Protein 3LB9 (pdb70)

Nearest PDB structures (foldseek):
  3lb9-assembly3_C-2  TM=9.720E-01  e=3.057E-33  Niallia circulans
  1axk-assembly1_A  TM=9.548E-01  e=2.402E-08  Bacillus subtilis
  2okx-assembly1_A  TM=3.542E-01  e=1.078E-01  Bacillus sp. GL1
  3lb9-assembly3_C-2  TM=9.759E-01  e=3.030E-35  Niallia circulans
  8qxy-assembly2_B  TM=9.965E-01  e=5.325E-10  Niallia circulans subsp. circulans

InterPro domains:
  IPR001137 Glycoside hydrolase family 11 [PR00911] (93-102)
  IPR001137 Glycoside hydrolase family 11 [PR00911] (103-113)
  IPR001137 Glycoside hydrolase family 11 [PR00911] (129-135)
  IPR001137 Glycoside hydrolase family 11 [PR00911] (150-155)
  IPR001137 Glycoside hydrolase family 11 [PR00911] (155-164)
  IPR001137 Glycoside hydrolase family 11 [PR00911] (181-189)
  IPR001137 Glycoside hydrolase family 11 [PTHR46828] (16-212)
  IPR013319 Glycoside hydrolase family 11/12 [G3DSA:2.60.120.180] (27-213)
  IPR013320 Concanavalin A-like lectin/glucanase domain superfamily [SSF49899] (33-213)
  IPR018208 Glycoside hydrolase family 11, active site 1 [PS00776] (103-113)
  IPR033119 Glycoside hydrolase family 11, active site 2 [PS00777] (197-208)
  IPR033123 Glycosyl hydrolase 11 domain [PF00457] (31-211)
  IPR033123 Glycosyl hydrolase 11 domain [PS51761] (20-213)

Solvent-accessible surface area: 21924 Å² total; per-residue (Å²): 68,82,9,50,14,16,17,0,0,30,97,65,117,26,107,52,47,88,108,7,44,0,35,0,44,62,0,14,84,16,0,116,89,76,63,7,75,32,4,96,72,45,13,15,0,0,0,0,0,12,0,67,26,0,9,6,6,2,20,0,19,2,127,47,118,75,27,100,58,66,4,73,67,55,80,64,50,23,127,36,75,22,78,85,22,105,70,9,45,0,26,0,46,4,23,41,2,12,38,0,2,0,0,11,0,16,75,83,4,31,36,155,49,83,0,65,4,32,1,38,10,36,12,18,22,0,7,0,14,0,0,0,1,0,7,0,117,77,74,62,4,8,0,6,0,0,0,2,20,17,21,24,39,3,45,39,83,126,72,10,54,14,137,6,47,86,8,48,0,20,0,17,21,30,68,110,150,93,2,89,51,85,73,78,8,43,19,20,19,0,0,26,97,67,91,29,102,52,43,72,111,5,45,0,34,0,35,60,0,21,80,16,0,121,89,68,62,9,85,37,2,93,81,56,15,22,0,0,0,0,0,20,1,72,24,0,23,15,42,3,47,0,46,6,99,55,81,89,28,98,65,68,17,77,98,60,81,63,25,41,98,30,81,23,73,84,23,99,64,9,42,0,21,0,72,6,49,36,0,9,38,0,8,0,0,9,0,14,82,77,4,28,26,168,55,61,1,30,3,34,0,50,64,39,59,36,80,1,7,0,12,0,0,0,9,0,6,0,114,75,86,43,2,12,0,4,0,0,0,2,21,13,47,28,39,2,44,32,75,124,84,12,51,14,143,9,38,86,9,49,0,19,0,20,21,39,70,98,151,100,10,86,58,89,94,82,30,52,11,23,23,0,0,21,86,79,99,31,104,54,22,73,108,11,40,0,29,0,32,57,0,18,71,12,0,112,95,73,69,5,91,31,5,98,63,43,12,49,0,0,0,0,0,16,1,100,128,5,26,11,23,0,6,0,21,2,86,49,94,92,32,104,55,68,20,70,117,61,76,54,44,30,105,24,93,23,59,82,5,50,70,16,9,0,4,0,66,7,51,128,9,11,34,1,9,0,0,10,0,17,75,82,6,29,30,152,68,69,0,42,4,27,2,22,16,35,45,27,109,23,29,0,25,0,0,0,17,0,45,0,110,78,85,82,5,12,0,8,0,0,0,3,18,13,114,125,54,4,67,31,83,126,87,8,55,16,158,9,43,87,10,42,0,18,0,22,13,37,98,116,158,112,71,122,101,223

Organism: Niallia circulans (NCBI:txid1397)

Foldseek 3Di:
DKDKEKEWFFPDAADAAAKAKDQLLQVQVVCVVLVRHAAPFWFWKWQKKKDAQWWWKWKKFWDDQDWDDWAWDFPPAWDWDWDDDPHQIIMITTDRGGTIIGGTGHRGDDSRDMIIMGTNDDTIGHWIFSWIWTFHVRPTYTYIYGNHTYPDTDAAQWRAWTDDRNTITTIHMDMDDDDDHD/DKAKEKEWFFPDAADAQDKAKDQLLQVQVVCVVQVNHAAPFFFWKFQKKKFAQWWWKWKKAWDDDFFDDWAWDFPPFFDWPKADDPTQIIMTTTDRGHIIMTGTHYGGDDSRDMIMMGTNDDTIGDWMFRWIWTWGPNPTYIYINTNHIDPDGDAAQWRAWGDDRNTITTIHMDMDDDDDDD/DKDKEKEWFFPDAADAADKAKDQLLQVQVVCVVLVHHAAPAWFWKWQKKKDAQWWWKWKKFKDPPFFDDWFWDFPDFWDKDKDPDPTRIIMIGTDSGHIIMTGTGYGGDDSRDMIMMHTNDDIIGDWMFRWIWTFGVNPTYTYIHTNHIHPDGDAAQFRAWGDDRNTITTIHMDMDDDYDPD

Radius of gyration: 25.5 Å; Cα contacts (8 Å, |Δi|>4): 1589; chains: 3; bounding box: 46×71×68 Å

B-factor: mean 14.38, std 12.1, range [2.52, 102.5]

Sequence (546 aa):
ATFTQYWSVRQSKRPTGSNATITFTNHVNAWKSHGMNLGSNWAYQVMATEGYQSSGSSNVTVWGASTDYWQNWTDGGGIVNAVNGSGGNYSVNWSNTGNFVVGKGWTTGSPFRTINYNAGVWAPNGNGYLTLYGWTRSPLIEYYVVDSWGTYRPTGTYKGTVKSDGGTYDIYTTTRYNAPSIATFTQYWSVRQSKRPTGSNATITFTNHVNAWKSHGMNLGSNWAYQVMATEGYQSSGSSNVTVWGASTDYWQNWTDGGGIVNAVNGSGGNYSVNWSNTGNFVVGKGWTTGSPFRTINYNAGVWAPNGNGYLTLYGWTRSPLIEYYVVDSWGTYRPTGTYKGTVKSDGGTYDIYTTTRYNAPSIATFTQYWSVRQSKRPTGSNATITFTNHVNAWKSHGMNLGSNWAYQVMATEGYQSSGSSNVTVWGASTDYWQNWTDGGGIVNAVNGSGGNYSVNWSNTGNFVVGKGWTTGSPFRTINYNAGVWAPNGNGYLTLYGWTRSPLIEYYVVDSWGTYRPTGTYKGTVKSDGGTYDIYTTTRYNAPSI

CATH classification: 2.60.120.180

Structure (mmCIF, N/CA/C/O backbone):
data_3LB9
#
_entry.id   3LB9
#
_cell.length_a   69.810
_cell.length_b   114.970
_cell.length_c   65.030
_cell.angle_alpha   90.00
_cell.angle_beta   113.47
_cell.angle_gamma   90.00
#
_symmetry.space_group_name_H-M   'C 1 2 1'
#
loop_
_entity.id
_entity.type
_entity.pdbx_description
1 polymer Endo-1,4-beta-xylanase
2 water water
#
loop_
_atom_site.group_PDB
_atom_site.id
_atom_site.type_symbol
_atom_site.label_atom_id
_atom_site.label_alt_id
_atom_site.label_comp_id
_atom_site.label_asym_id
_atom_site.label_entity_id
_atom_site.label_seq_id
_atom_site.pdbx_PDB_ins_code
_atom_site.Cartn_x
_atom_site.Cartn_y
_atom_site.Cartn_z
_atom_site.occupancy
_atom_site.B_iso_or_equiv
_atom_site.auth_seq_id
_atom_site.auth_comp_id
_atom_site.auth_asym_id
_atom_site.auth_atom_id
_atom_site.pdbx_PDB_model_num
ATOM 1 N N . ALA A 1 1 ? -24.373 -7.613 -14.768 1.00 24.96 2 ALA A N 1
ATOM 2 C CA . ALA A 1 1 ? -23.388 -7.826 -15.830 1.00 25.67 2 ALA A CA 1
ATOM 3 C C . ALA A 1 1 ? -21.986 -8.012 -15.269 1.00 32.82 2 ALA A C 1
ATOM 4 O O . ALA A 1 1 ? -21.659 -7.499 -14.192 1.00 29.11 2 ALA A O 1
ATOM 6 N N . THR A 1 2 ? -21.161 -8.753 -16.002 1.00 24.16 3 THR A N 1
ATOM 7 C CA . THR A 1 2 ? -19.776 -8.964 -15.603 1.00 14.81 3 THR A CA 1
ATOM 8 C C . THR A 1 2 ? -18.846 -8.143 -16.504 1.00 14.00 3 THR A C 1
ATOM 9 O O . THR A 1 2 ? -18.938 -8.216 -17.732 1.00 21.76 3 THR A O 1
ATOM 13 N N . PHE A 1 3 ? -17.956 -7.359 -15.896 1.00 11.10 4 PHE A N 1
ATOM 14 C CA . PHE A 1 3 ? -17.064 -6.479 -16.658 1.00 17.57 4 PHE A CA 1
ATOM 15 C C . PHE A 1 3 ? -15.828 -6.048 -15.877 1.00 9.77 4 PHE A C 1
ATOM 16 O O . PHE A 1 3 ? -15.789 -6.155 -14.641 1.00 19.70 4 PHE A O 1
ATOM 24 N N . THR A 1 4 ? -14.835 -5.550 -16.614 1.00 5.46 5 THR A N 1
ATOM 25 C CA . THR A 1 4 ? -13.574 -5.102 -16.031 1.00 9.02 5 THR A CA 1
ATOM 26 C C . THR A 1 4 ? -13.600 -3.590 -15.787 1.00 16.92 5 THR A C 1
ATOM 27 O O . THR A 1 4 ? -14.245 -2.841 -16.531 1.00 6.38 5 THR A O 1
ATOM 31 N N . GLN A 1 5 ? -12.910 -3.148 -14.738 1.00 19.72 6 GLN A N 1
ATOM 32 C CA . GLN A 1 5 ? -12.812 -1.729 -14.418 1.00 6.99 6 GLN A CA 1
ATOM 33 C C . GLN A 1 5 ? -11.368 -1.262 -14.553 1.00 9.32 6 GLN A C 1
ATOM 34 O O . GLN A 1 5 ? -10.446 -1.948 -14.115 1.00 5.41 6 GLN A O 1
ATOM 40 N N . TYR A 1 6 ? -11.173 -0.100 -15.167 1.00 16.94 7 TYR A N 1
ATOM 41 C CA . TYR A 1 6 ? -9.844 0.496 -15.244 1.00 16.44 7 TYR A CA 1
ATOM 42 C C . TYR A 1 6 ? -9.703 1.591 -14.193 1.00 2.52 7 TYR A C 1
ATOM 43 O O . TYR A 1 6 ? -10.628 2.372 -13.975 1.00 7.77 7 TYR A O 1
ATOM 52 N N . TRP A 1 7 ? -8.548 1.640 -13.536 1.00 7.00 8 TRP A N 1
ATOM 53 C CA . TRP A 1 7 ? -8.330 2.603 -12.464 1.00 5.54 8 TRP A CA 1
ATOM 54 C C . TRP A 1 7 ? -7.029 3.382 -12.611 1.00 8.86 8 TRP A C 1
ATOM 55 O O . TRP A 1 7 ? -5.982 2.822 -12.942 1.00 2.52 8 TRP A O 1
ATOM 66 N N . SER A 1 8 ? -7.118 4.685 -12.367 1.00 8.34 9 SER A N 1
ATOM 67 C CA . SER A 1 8 ? -5.951 5.524 -12.157 1.00 8.35 9 SER A CA 1
ATOM 68 C C . SER A 1 8 ? -6.124 6.183 -10.797 1.00 12.74 9 SER A C 1
ATOM 69 O O . SER A 1 8 ? -7.037 6.981 -10.599 1.00 18.13 9 SER A O 1
ATOM 72 N N . VAL A 1 9 ? -5.256 5.837 -9.854 1.00 7.60 10 VAL A N 1
ATOM 73 C CA . VAL A 1 9 ? -5.422 6.282 -8.476 1.00 8.63 10 VAL A CA 1
ATOM 74 C C . VAL A 1 9 ? -4.176 6.979 -7.934 1.00 15.47 10 VAL A C 1
ATOM 75 O O . VAL A 1 9 ? -3.144 6.343 -7.719 1.00 10.29 10 VAL A O 1
ATOM 79 N N . ARG A 1 10 ? -4.283 8.286 -7.712 1.00 14.82 11 ARG A N 1
ATOM 80 C CA . ARG A 1 10 ? -3.195 9.056 -7.119 1.00 11.26 11 ARG A CA 1
ATOM 81 C C . ARG A 1 10 ? -2.590 8.335 -5.921 1.00 14.84 11 ARG A C 1
ATOM 82 O O . ARG A 1 10 ? -3.300 7.695 -5.145 1.00 16.32 11 ARG A O 1
ATOM 90 N N . GLN A 1 11 ? -1.275 8.448 -5.774 1.00 9.49 12 GLN A N 1
ATOM 91 C CA . GLN A 1 11 ? -0.576 7.846 -4.646 1.00 7.77 12 GLN A CA 1
ATOM 92 C C . GLN A 1 11 ? -0.806 8.652 -3.368 1.00 8.01 12 GLN A C 1
ATOM 93 O O . GLN A 1 11 ? -0.343 8.274 -2.293 1.00 10.41 12 GLN A O 1
ATOM 99 N N . SER A 1 12 ? -1.535 9.758 -3.496 1.00 6.49 13 SER A N 1
ATOM 100 C CA . SER A 1 12 ? -1.901 10.582 -2.347 1.00 13.42 13 SER A CA 1
ATOM 101 C C . SER A 1 12 ? -3.018 11.556 -2.710 1.00 11.33 13 SER A C 1
ATOM 102 O O . SER A 1 12 ? -2.998 12.166 -3.778 1.00 8.82 13 SER A O 1
ATOM 105 N N . LYS A 1 13 ? -3.988 11.693 -1.813 1.00 15.08 14 LYS A N 1
ATOM 106 C CA . LYS A 1 13 ? -5.131 12.576 -2.030 1.00 12.04 14 LYS A CA 1
ATOM 107 C C . LYS A 1 13 ? -4.712 13.950 -2.551 1.00 11.55 14 LYS A C 1
ATOM 108 O O . LYS A 1 13 ? -3.906 14.645 -1.934 1.00 5.37 14 LYS A O 1
ATOM 114 N N . ARG A 1 14 ? -5.273 14.328 -3.695 1.00 6.92 15 ARG A N 1
ATOM 115 C CA . ARG A 1 14 ? -4.918 15.573 -4.366 1.00 5.06 15 ARG A CA 1
ATOM 116 C C . ARG A 1 14 ? -5.526 16.780 -3.662 1.00 4.74 15 ARG A C 1
ATOM 117 O O . ARG A 1 14 ? -6.663 16.722 -3.194 1.00 8.73 15 ARG A O 1
ATOM 125 N N . PRO A 1 15 ? -4.761 17.880 -3.582 1.00 4.43 16 PRO A N 1
ATOM 126 C CA . PRO A 1 15 ? -5.262 19.128 -2.996 1.00 5.97 16 PRO A CA 1
ATOM 127 C C . PRO A 1 15 ? -6.551 19.582 -3.672 1.00 8.71 16 PRO A C 1
ATOM 128 O O . PRO A 1 15 ? -6.673 19.478 -4.892 1.00 14.49 16 PRO A O 1
ATOM 132 N N . THR A 1 16 ? -7.498 20.079 -2.884 1.00 7.33 17 THR A N 1
ATOM 133 C CA . THR A 1 16 ? -8.770 20.538 -3.425 1.00 16.77 17 THR A CA 1
ATOM 134 C C . THR A 1 16 ? -9.071 21.971 -2.988 1.00 23.52 17 THR A C 1
ATOM 135 O O . THR A 1 16 ? -9.142 22.268 -1.795 1.00 54.01 17 THR A O 1
ATOM 139 N N . GLY A 1 17 ? -9.241 22.856 -3.963 1.00 12.51 18 GLY A N 1
ATOM 140 C CA . GLY A 1 17 ? -9.516 24.255 -3.691 1.00 6.25 18 GLY A CA 1
ATOM 141 C C . GLY A 1 17 ? -9.166 25.122 -4.884 1.00 6.07 18 GLY A C 1
ATOM 142 O O . GLY A 1 17 ? -9.746 26.191 -5.083 1.00 6.08 18 GLY A O 1
ATOM 143 N N . SER A 1 18 ? -8.207 24.652 -5.675 1.00 13.87 19 SER A N 1
ATOM 144 C CA . SER A 1 18 ? -7.802 25.333 -6.896 1.00 12.46 19 SER A CA 1
ATOM 145 C C . SER A 1 18 ? -8.156 24.463 -8.095 1.00 13.00 19 SER A C 1
ATOM 146 O O . SER A 1 18 ? -8.510 23.293 -7.937 1.00 8.59 19 SER A O 1
ATOM 149 N N . ASN A 1 19 ? -8.068 25.033 -9.291 1.00 18.11 20 ASN A N 1
ATOM 150 C CA . ASN A 1 19 ? -8.364 24.285 -10.507 1.00 14.72 20 ASN A CA 1
ATOM 151 C C . ASN A 1 19 ? -7.365 23.155 -10.704 1.00 25.62 20 ASN A C 1
ATOM 152 O O . ASN A 1 19 ? -6.157 23.376 -10.673 1.00 16.36 20 ASN A O 1
ATOM 157 N N . ALA A 1 20 ? -7.871 21.942 -10.898 1.00 20.49 21 ALA A N 1
ATOM 158 C CA . ALA A 1 20 ? -7.019 20.798 -11.209 1.00 9.39 21 ALA A CA 1
ATOM 159 C C . ALA A 1 20 ? -7.283 20.323 -12.632 1.00 9.48 21 ALA A C 1
ATOM 160 O O . ALA A 1 20 ? -8.392 20.467 -13.143 1.00 7.67 21 ALA A O 1
ATOM 162 N N . THR A 1 21 ? -6.261 19.764 -13.271 1.00 20.71 22 THR A N 1
ATOM 163 C CA . THR A 1 21 ? -6.390 19.315 -14.652 1.00 14.14 22 THR A CA 1
ATOM 164 C C . THR A 1 21 ? -6.129 17.820 -14.797 1.00 13.80 22 THR A C 1
ATOM 165 O O . THR A 1 21 ? -5.178 17.286 -14.227 1.00 14.74 22 THR A O 1
ATOM 169 N N . ILE A 1 22 ? -6.988 17.149 -15.558 1.00 15.40 23 ILE A N 1
ATOM 170 C CA . ILE A 1 22 ? -6.807 15.735 -15.856 1.00 12.72 23 ILE A CA 1
ATOM 171 C C . ILE A 1 22 ? -6.654 15.518 -17.356 1.00 17.70 23 ILE A C 1
ATOM 172 O O . ILE A 1 22 ? -7.642 15.390 -18.078 1.00 15.79 23 ILE A O 1
ATOM 177 N N . THR A 1 23 ? -5.411 15.486 -17.824 1.00 4.88 24 THR A N 1
ATOM 178 C CA . THR A 1 23 ? -5.134 15.177 -19.219 1.00 7.38 24 THR A CA 1
ATOM 179 C C . THR A 1 23 ? -5.402 13.697 -19.460 1.00 11.19 24 THR A C 1
ATOM 180 O O . THR A 1 23 ? -4.558 12.846 -19.179 1.00 11.01 24 THR A O 1
ATOM 184 N N . PHE A 1 24 ? -6.586 13.401 -19.986 1.00 9.01 25 PHE A N 1
ATOM 185 C CA . PHE A 1 24 ? -7.072 12.028 -20.067 1.00 12.70 25 PHE A CA 1
ATOM 186 C C . PHE A 1 24 ? -6.302 11.153 -21.055 1.00 16.69 25 PHE A C 1
ATOM 187 O O . PHE A 1 24 ? -6.201 9.940 -20.867 1.00 8.21 25 PHE A O 1
ATOM 195 N N . THR A 1 25 ? -5.760 11.764 -22.103 1.00 8.91 26 THR A N 1
ATOM 196 C CA . THR A 1 25 ? -5.027 11.011 -23.116 1.00 5.82 26 THR A CA 1
ATOM 197 C C . THR A 1 25 ? -3.769 10.372 -22.532 1.00 6.26 26 THR A C 1
ATOM 198 O O . THR A 1 25 ? -3.250 9.393 -23.071 1.00 5.58 26 THR A O 1
ATOM 202 N N . ASN A 1 26 ? -3.282 10.930 -21.427 1.00 8.64 27 ASN A N 1
ATOM 203 C CA . ASN A 1 26 ? -2.134 10.363 -20.731 1.00 5.87 27 ASN A CA 1
ATOM 204 C C . ASN A 1 26 ? -2.480 9.033 -20.070 1.00 5.79 27 ASN A C 1
ATOM 205 O O . ASN A 1 26 ? -1.700 8.082 -20.119 1.00 3.98 27 ASN A O 1
ATOM 210 N N . HIS A 1 27 ? -3.657 8.976 -19.454 1.00 12.88 28 HIS A N 1
ATOM 211 C CA . HIS A 1 27 ? -4.117 7.768 -18.782 1.00 7.95 28 HIS A CA 1
ATOM 212 C C . HIS A 1 27 ? -4.539 6.703 -19.790 1.00 5.88 28 HIS A C 1
ATOM 213 O O . HIS A 1 27 ? -4.371 5.508 -19.548 1.00 5.69 28 HIS A O 1
ATOM 220 N N . VAL A 1 28 ? -5.086 7.145 -20.919 1.00 2.52 29 VAL A N 1
ATOM 221 C CA . VAL A 1 28 ? -5.529 6.233 -21.968 1.00 6.02 29 VAL A CA 1
ATOM 222 C C . VAL A 1 28 ? -4.360 5.451 -22.559 1.00 5.71 29 VAL A C 1
ATOM 223 O O . VAL A 1 28 ? -4.416 4.228 -22.683 1.00 4.41 29 VAL A O 1
ATOM 227 N N . ASN A 1 29 ? -3.301 6.166 -22.925 1.00 4.59 30 ASN A N 1
ATOM 228 C CA . ASN A 1 29 ? -2.114 5.538 -23.495 1.00 5.40 30 ASN A CA 1
ATOM 229 C C . ASN A 1 29 ? -1.378 4.663 -22.487 1.00 6.28 30 ASN A C 1
ATOM 230 O O . ASN A 1 29 ? -0.874 3.595 -22.833 1.00 5.30 30 ASN A O 1
ATOM 235 N N . ALA A 1 30 ? -1.314 5.126 -21.243 1.00 8.89 31 ALA A N 1
ATOM 236 C CA . ALA A 1 30 ? -0.675 4.359 -20.183 1.00 5.83 31 ALA A CA 1
ATOM 237 C C . ALA A 1 30 ? -1.410 3.041 -19.974 1.00 5.22 31 ALA A C 1
ATOM 238 O O . ALA A 1 30 ? -0.799 2.021 -19.661 1.00 4.86 31 ALA A O 1
ATOM 240 N N . TRP A 1 31 ? -2.727 3.068 -20.153 1.00 5.16 32 TRP A N 1
ATOM 241 C CA . TRP A 1 31 ? -3.531 1.860 -20.030 1.00 6.29 32 TRP A CA 1
ATOM 242 C C . TRP A 1 31 ? -3.323 0.950 -21.239 1.00 7.89 32 TRP A C 1
ATOM 243 O O . TRP A 1 31 ? -3.246 -0.273 -21.104 1.00 6.13 32 TRP A O 1
ATOM 254 N N . LYS A 1 32 ? -3.228 1.556 -22.418 1.00 7.58 33 LYS A N 1
ATOM 255 C CA . LYS A 1 32 ? -2.945 0.817 -23.645 1.00 9.30 33 LYS A CA 1
ATOM 256 C C . LYS A 1 32 ? -1.634 0.046 -23.542 1.00 8.12 33 LYS A C 1
ATOM 257 O O . LYS A 1 32 ? -1.540 -1.101 -23.978 1.00 20.10 33 LYS A O 1
ATOM 263 N N . SER A 1 33 ? -0.623 0.684 -22.963 1.00 4.16 34 SER A N 1
ATOM 264 C CA . SER A 1 33 ? 0.699 0.080 -22.847 1.00 5.58 34 SER A CA 1
ATOM 265 C C . SER A 1 33 ? 0.684 -1.163 -21.962 1.00 13.37 34 SER A C 1
ATOM 266 O O . SER A 1 33 ? 1.602 -1.982 -22.019 1.00 13.90 34 SER A O 1
ATOM 269 N N . HIS A 1 34 ? -0.353 -1.296 -21.140 1.00 9.05 35 HIS A N 1
ATOM 270 C CA . HIS A 1 34 ? -0.478 -2.453 -20.260 1.00 5.83 35 HIS A CA 1
ATOM 271 C C . HIS A 1 34 ? -1.595 -3.394 -20.704 1.00 2.52 35 HIS A C 1
ATOM 272 O O . HIS A 1 34 ? -2.093 -4.196 -19.913 1.00 2.52 35 HIS A O 1
ATOM 279 N N . GLY A 1 35 ? -1.983 -3.295 -21.973 1.00 5.87 36 GLY A N 1
ATOM 280 C CA . GLY A 1 35 ? -2.988 -4.180 -22.534 1.00 5.23 36 GLY A CA 1
ATOM 281 C C . GLY A 1 35 ? -4.397 -3.877 -22.063 1.00 8.67 36 GLY A C 1
ATOM 282 O O . GLY A 1 35 ? -5.277 -4.735 -22.122 1.00 15.14 36 GLY A O 1
ATOM 283 N N . MET A 1 36 ? -4.612 -2.653 -21.592 1.00 13.53 37 MET A N 1
ATOM 284 C CA . MET A 1 36 ? -5.932 -2.227 -21.144 1.00 15.30 37 MET A CA 1
ATOM 285 C C . MET A 1 36 ? -6.578 -1.311 -22.178 1.00 10.51 37 MET A C 1
ATOM 286 O O . MET A 1 36 ? -6.269 -0.122 -22.247 1.00 7.16 37 MET A O 1
ATOM 291 N N . ASN A 1 37 ? -7.476 -1.875 -22.980 1.00 8.65 38 ASN A N 1
ATOM 292 C CA . ASN A 1 37 ? -8.120 -1.136 -24.059 1.00 11.44 38 ASN A CA 1
ATOM 293 C C . ASN A 1 37 ? -9.591 -0.832 -23.788 1.00 10.30 38 ASN A C 1
ATOM 294 O O . ASN A 1 37 ? -10.325 -1.674 -23.270 1.00 8.61 38 ASN A O 1
ATOM 299 N N . LEU A 1 38 ? -10.012 0.374 -24.152 1.00 13.87 39 LEU A N 1
ATOM 300 C CA . LEU A 1 38 ? -11.386 0.810 -23.931 1.00 11.66 39 LEU A CA 1
ATOM 301 C C . LEU A 1 38 ? -12.311 0.370 -25.060 1.00 12.51 39 LEU A C 1
ATOM 302 O O . LEU A 1 38 ? -11.862 -0.146 -26.082 1.00 7.36 39 LEU A O 1
ATOM 307 N N . GLY A 1 39 ? -13.608 0.584 -24.867 1.00 18.11 40 GLY A N 1
ATOM 308 C CA . GLY A 1 39 ? -14.603 0.192 -25.847 1.00 10.18 40 GLY A CA 1
ATOM 309 C C . GLY A 1 39 ? -14.729 1.170 -26.999 1.00 16.89 40 GLY A C 1
ATOM 310 O O . GLY A 1 39 ? -14.421 2.353 -26.860 1.00 13.29 40 GLY A O 1
ATOM 311 N N . SER A 1 40 ? -15.187 0.671 -28.144 1.00 11.19 41 SER A N 1
ATOM 312 C CA . SER A 1 40 ? -15.364 1.499 -29.332 1.00 6.51 41 SER A CA 1
ATOM 313 C C . SER A 1 40 ? -16.597 2.388 -29.207 1.00 17.40 41 SER A C 1
ATOM 314 O O . SER A 1 40 ? -16.746 3.367 -29.936 1.00 19.11 41 SER A O 1
ATOM 317 N N . ASN A 1 41 ? -17.485 2.042 -28.281 1.00 16.43 42 ASN A N 1
ATOM 318 C CA . ASN A 1 41 ? -18.696 2.825 -28.060 1.00 12.33 42 ASN A CA 1
ATOM 319 C C . ASN A 1 41 ? -18.619 3.637 -26.766 1.00 18.74 42 ASN A C 1
ATOM 320 O O . ASN A 1 41 ? -18.592 3.075 -25.680 1.00 15.05 42 ASN A O 1
ATOM 325 N N . TRP A 1 42 ? -18.590 4.959 -26.880 1.00 20.93 43 TRP A N 1
ATOM 326 C CA . TRP A 1 42 ? -18.403 5.806 -25.711 1.00 10.46 43 TRP A CA 1
ATOM 327 C C . TRP A 1 42 ? -19.723 6.284 -25.106 1.00 23.48 43 TRP A C 1
ATOM 328 O O . TRP A 1 42 ? -20.576 6.842 -25.796 1.00 25.42 43 TRP A O 1
ATOM 339 N N . ALA A 1 43 ? -19.872 6.062 -23.804 1.00 14.78 44 ALA A N 1
ATOM 340 C CA . ALA A 1 43 ? -21.016 6.552 -23.050 1.00 13.39 44 ALA A CA 1
ATOM 341 C C . ALA A 1 43 ? -20.702 7.943 -22.523 1.00 9.86 44 ALA A C 1
ATOM 342 O O . ALA A 1 43 ? -19.937 8.692 -23.130 1.00 9.33 44 ALA A O 1
ATOM 344 N N . TYR A 1 44 ? -21.301 8.287 -21.390 1.00 17.35 45 TYR A N 1
ATOM 345 C CA . TYR A 1 44 ? -21.078 9.594 -20.780 1.00 10.85 45 TYR A CA 1
ATOM 346 C C . TYR A 1 44 ? -19.708 9.681 -20.107 1.00 9.44 45 TYR A C 1
ATOM 347 O O . TYR A 1 44 ? -18.980 8.693 -20.046 1.00 7.22 45 TYR A O 1
ATOM 356 N N . GLN A 1 45 ? -19.359 10.870 -19.619 1.00 11.92 46 GLN A N 1
ATOM 357 C CA . GLN A 1 45 ? -18.028 11.122 -19.073 1.00 7.97 46 GLN A CA 1
ATOM 358 C C . GLN A 1 45 ? -18.051 12.369 -18.198 1.00 8.92 46 GLN A C 1
ATOM 359 O O . GLN A 1 45 ? -18.218 13.481 -18.696 1.00 7.22 46 GLN A O 1
ATOM 365 N N . VAL A 1 46 ? -17.880 12.184 -16.893 1.00 2.52 47 VAL A N 1
ATOM 366 C CA . VAL A 1 46 ? -18.039 13.284 -15.946 1.00 12.03 47 VAL A CA 1
ATOM 367 C C . VAL A 1 46 ? -16.932 13.325 -14.899 1.00 5.36 47 VAL A C 1
ATOM 368 O O . VAL A 1 46 ? -16.200 12.352 -14.712 1.00 5.26 47 VAL A O 1
ATOM 372 N N . MET A 1 47 ? -16.814 14.467 -14.229 1.00 6.85 48 MET A N 1
ATOM 373 C CA . MET A 1 47 ? -15.989 14.585 -13.037 1.00 7.02 48 MET A CA 1
ATOM 374 C C . MET A 1 47 ? -16.925 14.428 -11.846 1.00 11.64 48 MET A C 1
ATOM 375 O O . MET A 1 47 ? -17.519 15.397 -11.382 1.00 6.15 48 MET A O 1
ATOM 380 N N . ALA A 1 48 ? -17.058 13.200 -11.357 1.00 21.20 49 ALA A N 1
ATOM 381 C CA . ALA A 1 48 ? -18.156 12.856 -10.456 1.00 10.45 49 ALA A CA 1
ATOM 382 C C . ALA A 1 48 ? -17.782 12.672 -8.988 1.00 7.81 49 ALA A C 1
ATOM 383 O O . ALA A 1 48 ? -16.603 12.637 -8.623 1.00 2.52 49 ALA A O 1
ATOM 385 N N . THR A 1 49 ? -18.811 12.561 -8.153 1.00 11.04 50 THR A N 1
ATOM 386 C CA . THR A 1 49 ? -18.642 12.229 -6.745 1.00 8.74 50 THR A CA 1
ATOM 387 C C . THR A 1 49 ? -19.255 10.854 -6.475 1.00 10.70 50 THR A C 1
ATOM 388 O O . THR A 1 49 ? -20.472 10.734 -6.254 1.00 10.18 50 THR A O 1
ATOM 392 N N . GLU A 1 50 ? -18.415 9.818 -6.528 1.00 8.17 51 GLU A N 1
ATOM 393 C CA . GLU A 1 50 ? -18.863 8.444 -6.287 1.00 7.68 51 GLU A CA 1
ATOM 394 C C . GLU A 1 50 ? -18.834 8.102 -4.800 1.00 6.94 51 GLU A C 1
ATOM 395 O O . GLU A 1 50 ? -17.801 8.268 -4.141 1.00 9.22 51 GLU A O 1
ATOM 401 N N . GLY A 1 51 ? -19.963 7.630 -4.274 1.00 7.21 52 GLY A N 1
ATOM 402 C CA . GLY A 1 51 ? -20.052 7.299 -2.862 1.00 5.70 52 GLY A CA 1
ATOM 403 C C . GLY A 1 51 ? -20.605 5.908 -2.618 1.00 5.22 52 GLY A C 1
ATOM 404 O O . GLY A 1 51 ? -21.340 5.367 -3.452 1.00 7.79 52 GLY A O 1
ATOM 405 N N . TYR A 1 52 ? -20.246 5.328 -1.475 1.00 5.71 53 TYR A N 1
ATOM 406 C CA . TYR A 1 52 ? -20.756 4.019 -1.091 1.00 8.81 53 TYR A CA 1
ATOM 407 C C . TYR A 1 52 ? -20.658 3.788 0.418 1.00 10.27 53 TYR A C 1
ATOM 408 O O . TYR A 1 52 ? -19.585 3.937 1.015 1.00 10.45 53 TYR A O 1
ATOM 417 N N . GLN A 1 53 ? -21.780 3.402 1.024 1.00 7.86 54 GLN A N 1
ATOM 418 C CA . GLN A 1 53 ? -21.843 3.173 2.464 1.00 8.23 54 GLN A CA 1
ATOM 419 C C . GLN A 1 53 ? -21.178 4.313 3.218 1.00 7.07 54 GLN A C 1
ATOM 420 O O . GLN A 1 53 ? -20.240 4.101 3.982 1.00 6.67 54 GLN A O 1
ATOM 426 N N . SER A 1 54 ? -21.673 5.526 2.998 1.00 6.51 55 SER A N 1
ATOM 427 C CA . SER A 1 54 ? -21.043 6.709 3.566 1.00 8.57 55 SER A CA 1
ATOM 428 C C . SER A 1 54 ? -21.959 7.927 3.600 1.00 12.48 55 SER A C 1
ATOM 429 O O . SER A 1 54 ? -23.043 7.930 3.018 1.00 11.54 55 SER A O 1
ATOM 432 N N . SER A 1 55 ? -21.499 8.962 4.294 1.00 12.94 56 SER A N 1
ATOM 433 C CA . SER A 1 55 ? -22.159 10.260 4.305 1.00 8.59 56 SER A CA 1
ATOM 434 C C . SER A 1 55 ? -21.080 11.319 4.129 1.00 8.79 56 SER A C 1
ATOM 435 O O . SER A 1 55 ? -19.920 11.082 4.461 1.00 6.61 56 SER A O 1
ATOM 438 N N . GLY A 1 56 ? -21.451 12.480 3.601 1.00 15.46 57 GLY A N 1
ATOM 439 C CA . GLY A 1 56 ? -20.482 13.538 3.385 1.00 13.34 57 GLY A CA 1
ATOM 440 C C . GLY A 1 56 ? -21.015 14.742 2.634 1.00 6.90 57 GLY A C 1
ATOM 441 O O . GLY A 1 56 ? -22.224 14.964 2.563 1.00 12.61 57 GLY A O 1
ATOM 442 N N . SER A 1 57 ? -20.099 15.524 2.073 1.00 8.13 58 SER A N 1
ATOM 443 C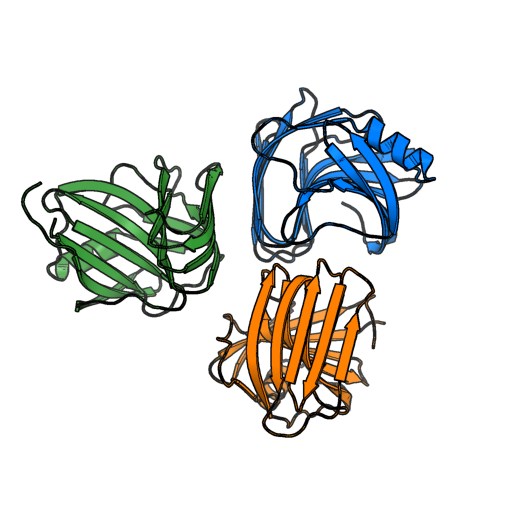 CA . SER A 1 57 ? -20.458 16.735 1.348 1.00 11.45 58 SER A CA 1
ATOM 444 C C . SER A 1 57 ? -19.377 17.106 0.337 1.00 11.55 58 SER A C 1
ATOM 445 O O . SER A 1 57 ? -18.186 17.064 0.647 1.00 8.33 58 SER A O 1
ATOM 448 N N . SER A 1 58 ? -19.797 17.464 -0.872 1.00 14.85 59 SER A N 1
ATOM 449 C CA . SER A 1 58 ? -18.863 17.873 -1.915 1.00 10.18 59 SER A CA 1
ATOM 450 C C . SER A 1 58 ? -19.424 19.035 -2.730 1.00 8.60 59 SER A C 1
ATOM 451 O O . SER A 1 58 ? -20.634 19.263 -2.752 1.00 6.96 59 SER A O 1
ATOM 454 N N . ASN A 1 59 ? -18.535 19.763 -3.395 1.00 8.56 60 ASN A N 1
ATOM 455 C CA . ASN A 1 59 ? -18.925 20.877 -4.249 1.00 12.07 60 ASN A CA 1
ATOM 456 C C . ASN A 1 59 ? -17.941 21.011 -5.404 1.00 7.59 60 ASN A C 1
ATOM 457 O O . ASN A 1 59 ? -16.835 21.516 -5.228 1.00 8.68 60 ASN A O 1
ATOM 462 N N . VAL A 1 60 ? -18.346 20.553 -6.585 1.00 5.69 61 VAL A N 1
ATOM 463 C CA . VAL A 1 60 ? -17.446 20.515 -7.733 1.00 8.35 61 VAL A CA 1
ATOM 464 C C . VAL A 1 60 ? -17.903 21.430 -8.863 1.00 7.24 61 VAL A C 1
ATOM 465 O O . VAL A 1 60 ? -19.099 21.688 -9.026 1.00 8.73 61 VAL A O 1
ATOM 469 N N . THR A 1 61 ? -16.942 21.914 -9.643 1.00 8.46 62 THR A N 1
ATOM 470 C CA . THR A 1 61 ? -17.242 22.770 -10.785 1.00 7.56 62 THR A CA 1
ATOM 471 C C . THR A 1 61 ? -16.429 22.341 -12.003 1.00 9.63 62 THR A C 1
ATOM 472 O O . THR A 1 61 ? -15.204 22.182 -11.915 1.00 21.78 62 THR A O 1
ATOM 476 N N . VAL A 1 62 ? -17.112 22.154 -13.132 1.00 7.07 63 VAL A N 1
ATOM 477 C CA . VAL A 1 62 ? -16.453 21.706 -14.350 1.00 11.09 63 VAL A CA 1
ATOM 478 C C . VAL A 1 62 ? -16.683 22.658 -15.515 1.00 9.83 63 VAL A C 1
ATOM 479 O O . VAL A 1 62 ? -17.803 22.750 -16.043 1.00 13.45 63 VAL A O 1
ATOM 483 N N . TRP A 1 63 ? -15.572 23.197 -15.946 1.00 13.28 64 TRP A N 1
ATOM 484 C CA . TRP A 1 63 ? -15.434 24.313 -16.803 1.00 17.68 64 TRP A CA 1
ATOM 485 C C . TRP A 1 63 ? -15.378 23.859 -18.188 1.00 13.64 64 TRP A C 1
ATOM 486 O O . TRP A 1 63 ? -14.792 22.899 -18.467 1.00 51.73 64 TRP A O 1
ATOM 497 N N . GLY A 1 64 ? -16.011 24.576 -19.070 1.00 17.29 65 GLY A N 1
ATOM 498 C CA . GLY A 1 64 ? -16.171 24.161 -20.426 1.00 14.64 65 GLY A CA 1
ATOM 499 C C . GLY A 1 64 ? -17.175 25.156 -20.856 1.00 38.82 65 GLY A C 1
ATOM 500 O O . GLY A 1 64 ? -17.948 25.558 -20.069 1.00 22.32 65 GLY A O 1
ATOM 501 N N . ALA A 1 65 ? -17.157 25.584 -22.090 1.00 72.52 66 ALA A N 1
ATOM 502 C CA . ALA A 1 65 ? -18.298 26.234 -22.654 1.00 65.59 66 ALA A CA 1
ATOM 503 C C . ALA A 1 65 ? -19.240 25.085 -22.917 1.00 74.84 66 ALA A C 1
ATOM 504 O O . ALA A 1 65 ? -20.451 25.142 -22.785 1.00 34.04 66 ALA A O 1
ATOM 506 N N . SER A 1 66 ? -18.609 24.002 -23.255 1.00 71.37 67 SER A N 1
ATOM 507 C CA . SER A 1 66 ? -19.244 22.942 -23.871 1.00 46.54 67 SER A CA 1
ATOM 508 C C . SER A 1 66 ? -19.494 21.792 -23.008 1.00 37.11 67 SER A C 1
ATOM 509 O O . SER A 1 66 ? -19.448 20.731 -23.519 1.00 34.54 67 SER A O 1
ATOM 512 N N . THR A 1 67 ? -19.783 21.943 -21.727 1.00 49.03 68 THR A N 1
ATOM 513 C CA . THR A 1 67 ? -20.151 20.766 -20.952 1.00 29.31 68 THR A CA 1
ATOM 514 C C . THR A 1 67 ? -21.624 20.678 -20.933 1.00 20.96 68 THR A C 1
ATOM 515 O O . THR A 1 67 ? -22.267 21.634 -20.662 1.00 31.05 68 THR A O 1
ATOM 519 N N . ASP A 1 68 ? -22.188 19.544 -21.280 1.00 13.38 69 ASP A N 1
ATOM 520 C CA . ASP A 1 68 ? -23.620 19.465 -21.348 1.00 20.54 69 ASP A CA 1
ATOM 521 C C . ASP A 1 68 ? -24.273 18.490 -20.432 1.00 15.05 69 ASP A C 1
ATOM 522 O O . ASP A 1 68 ? -25.379 18.651 -20.047 1.00 22.14 69 ASP A O 1
ATOM 527 N N . TYR A 1 69 ? -23.588 17.449 -20.114 1.00 7.58 70 TYR A N 1
ATOM 528 C CA . TYR A 1 69 ? -24.226 16.306 -19.461 1.00 6.53 70 TYR A CA 1
ATOM 529 C C . TYR A 1 69 ? -24.306 16.435 -17.940 1.00 10.57 70 TYR A C 1
ATOM 530 O O . TYR A 1 69 ? -23.367 16.903 -17.292 1.00 11.57 70 TYR A O 1
ATOM 539 N N . TRP A 1 70 ? -25.439 16.015 -17.385 1.00 8.98 71 TRP A N 1
ATOM 540 C CA . TRP A 1 70 ? -25.644 16.016 -15.940 1.00 8.12 71 TRP A CA 1
ATOM 541 C C . TRP A 1 70 ? -25.931 14.610 -15.428 1.00 10.54 71 TRP A C 1
ATOM 542 O O . TRP A 1 70 ? -26.970 14.027 -15.737 1.00 8.88 71 TRP A O 1
ATOM 553 N N . GLN A 1 71 ? -25.004 14.074 -14.642 1.00 11.84 72 GLN A N 1
ATOM 554 C CA . GLN A 1 71 ? -25.126 12.720 -14.116 1.00 10.60 72 GLN A CA 1
ATOM 555 C C . GLN A 1 71 ? -25.544 12.729 -12.646 1.00 7.35 72 GLN A C 1
ATOM 556 O O . GLN A 1 71 ? -24.851 13.294 -11.801 1.00 10.65 72 GLN A O 1
ATOM 562 N N . ASN A 1 72 ? -26.683 12.109 -12.353 1.00 13.85 73 ASN A N 1
ATOM 563 C CA . ASN A 1 72 ? -27.196 12.018 -10.988 1.00 14.47 73 ASN A CA 1
ATOM 564 C C . ASN A 1 72 ? -27.881 10.678 -10.748 1.00 21.31 73 ASN A C 1
ATOM 565 O O . ASN A 1 72 ? -29.089 10.545 -10.945 1.00 19.40 73 ASN A O 1
ATOM 570 N N . TRP A 1 73 ? -27.105 9.687 -10.321 1.00 19.92 74 TRP A N 1
ATOM 571 C CA . TRP A 1 73 ? -27.623 8.334 -10.136 1.00 9.90 74 TRP A CA 1
ATOM 572 C C . TRP A 1 73 ? -27.509 7.847 -8.692 1.00 10.95 74 TRP A C 1
ATOM 573 O O . TRP A 1 73 ? -26.641 8.293 -7.941 1.00 18.63 74 TRP A O 1
ATOM 584 N N . THR A 1 74 ? -28.394 6.928 -8.314 1.00 10.07 75 THR A N 1
ATOM 585 C CA . THR A 1 74 ? -28.402 6.364 -6.968 1.00 10.38 75 THR A CA 1
ATOM 586 C C . THR A 1 74 ? -29.298 5.130 -6.898 1.00 19.17 75 THR A C 1
ATOM 587 O O . THR A 1 74 ? -30.453 5.170 -7.318 1.00 24.29 75 THR A O 1
ATOM 591 N N . ASP A 1 75 ? -28.765 4.036 -6.361 1.00 26.25 76 ASP A N 1
ATOM 592 C CA . ASP A 1 75 ? -29.527 2.796 -6.234 1.00 13.23 76 ASP A CA 1
ATOM 593 C C . ASP A 1 75 ? -30.574 2.881 -5.125 1.00 13.79 76 ASP A C 1
ATOM 594 O O . ASP A 1 75 ? -31.184 1.878 -4.754 1.00 14.33 76 ASP A O 1
ATOM 599 N N . GLY A 1 76 ? -30.765 4.086 -4.596 1.00 17.40 77 GLY A N 1
ATOM 600 C CA . GLY A 1 76 ? -31.795 4.345 -3.606 1.00 25.95 77 GLY A CA 1
ATOM 601 C C . GLY A 1 76 ? -31.666 3.551 -2.320 1.00 39.97 77 GLY A C 1
ATOM 602 O O . GLY A 1 76 ? -32.633 2.949 -1.856 1.00 24.58 77 GLY A O 1
ATOM 603 N N . GLY A 1 77 ? -30.472 3.553 -1.740 1.00 45.46 78 GLY A N 1
ATOM 604 C CA . GLY A 1 77 ? -30.234 2.868 -0.483 1.00 35.45 78 GLY A CA 1
ATOM 605 C C . GLY A 1 77 ? -30.103 3.837 0.675 1.00 49.09 78 GLY A C 1
ATOM 606 O O . GLY A 1 77 ? -30.298 3.468 1.832 1.00 81.09 78 GLY A O 1
ATOM 607 N N . GLY A 1 78 ? -29.770 5.085 0.362 1.00 22.96 79 GLY A N 1
ATOM 608 C CA . GLY A 1 78 ? -29.645 6.120 1.371 1.00 22.43 79 GLY A CA 1
ATOM 609 C C . GLY A 1 78 ? -30.166 7.453 0.873 1.00 24.46 79 GLY A C 1
ATOM 610 O O . GLY A 1 78 ? -30.758 7.532 -0.201 1.00 45.10 79 GLY A O 1
ATOM 611 N N . ILE A 1 79 ? -29.947 8.506 1.654 1.00 12.74 80 ILE A N 1
ATOM 612 C CA . ILE A 1 79 ? -30.392 9.843 1.276 1.00 16.65 80 ILE A CA 1
ATOM 613 C C . ILE A 1 79 ? -29.327 10.560 0.452 1.00 19.76 80 ILE A C 1
ATOM 614 O O . ILE A 1 79 ? -28.167 10.634 0.852 1.00 28.60 80 ILE A O 1
ATOM 619 N N . VAL A 1 80 ? -29.725 11.085 -0.703 1.00 9.31 81 VAL A N 1
ATOM 620 C CA . VAL A 1 80 ? -28.787 11.748 -1.603 1.00 11.34 81 VAL A CA 1
ATOM 621 C C . VAL A 1 80 ? -29.335 13.079 -2.109 1.00 6.70 81 VAL A C 1
ATOM 622 O O . VAL A 1 80 ? -30.230 13.111 -2.952 1.00 8.30 81 VAL A O 1
ATOM 626 N N . ASN A 1 81 ? -28.792 14.175 -1.587 1.00 6.46 82 ASN A N 1
ATOM 627 C CA . ASN A 1 81 ? -29.178 15.510 -2.030 1.00 9.52 82 ASN A CA 1
ATOM 628 C C . ASN A 1 81 ? -28.226 16.042 -3.097 1.00 11.67 82 ASN A C 1
ATOM 629 O O . ASN A 1 81 ? -27.157 16.567 -2.784 1.00 6.25 82 ASN A O 1
ATOM 634 N N . ALA A 1 82 ? -28.619 15.899 -4.359 1.00 10.71 83 ALA A N 1
ATOM 635 C CA . ALA A 1 82 ? -27.785 16.336 -5.473 1.00 12.92 83 ALA A CA 1
ATOM 636 C C . ALA A 1 82 ? -28.418 17.511 -6.210 1.00 11.54 83 ALA A C 1
ATOM 637 O O . ALA A 1 82 ? -29.463 17.368 -6.846 1.00 14.70 83 ALA A O 1
ATOM 639 N N . VAL A 1 83 ? -27.776 18.671 -6.122 1.00 8.87 84 VAL A N 1
ATOM 640 C CA . VAL A 1 83 ? -28.290 19.882 -6.752 1.00 8.11 84 VAL A CA 1
ATOM 641 C C . VAL A 1 83 ? -27.558 20.204 -8.051 1.00 10.70 84 VAL A C 1
ATOM 642 O O . VAL A 1 83 ? -26.340 20.393 -8.059 1.00 9.71 84 VAL A O 1
ATOM 646 N N . ASN A 1 84 ? -28.308 20.268 -9.147 1.00 21.08 85 ASN A N 1
ATOM 647 C CA . ASN A 1 84 ? -27.750 20.640 -10.440 1.00 8.26 85 ASN A CA 1
ATOM 648 C C . ASN A 1 84 ? -27.492 22.141 -10.509 1.00 14.45 85 ASN A C 1
ATOM 649 O O . ASN A 1 84 ? -28.372 22.914 -10.887 1.00 11.06 85 ASN A O 1
ATOM 654 N N . GLY A 1 85 ? -26.281 22.548 -10.141 1.00 10.74 86 GLY A N 1
ATOM 655 C CA . GLY A 1 85 ? -25.922 23.954 -10.113 1.00 14.05 86 GLY A CA 1
ATOM 656 C C . GLY A 1 85 ? -25.935 24.620 -11.477 1.00 17.28 86 GLY A C 1
ATOM 657 O O . GLY A 1 85 ? -26.279 23.999 -12.482 1.00 20.69 86 GLY A O 1
ATOM 658 N N . SER A 1 86 ? -25.558 25.894 -11.509 1.00 12.06 87 SER A N 1
ATOM 659 C CA . SER A 1 86 ? -25.515 26.650 -12.756 1.00 14.33 87 SER A CA 1
ATOM 660 C C . SER A 1 86 ? -24.161 26.502 -13.442 1.00 24.52 87 SER A C 1
ATOM 661 O O . SER A 1 86 ? -23.115 26.605 -12.802 1.00 10.62 87 SER A O 1
ATOM 664 N N . GLY A 1 87 ? -24.187 26.264 -14.749 1.00 26.34 88 GLY A N 1
ATOM 665 C CA . GLY A 1 87 ? -22.970 26.061 -15.511 1.00 16.85 88 GLY A CA 1
ATOM 666 C C . GLY A 1 87 ? -22.450 24.643 -15.370 1.00 25.56 88 GLY A C 1
ATOM 667 O O . GLY A 1 87 ? -23.084 23.692 -15.826 1.00 24.09 88 GLY A O 1
ATOM 668 N N . GLY A 1 88 ? -21.291 24.501 -14.735 1.00 18.18 89 GLY A N 1
ATOM 669 C CA . GLY A 1 88 ? -20.703 23.194 -14.505 1.00 10.08 89 GLY A CA 1
ATOM 670 C C . GLY A 1 88 ? -20.614 22.873 -13.027 1.00 16.48 89 GLY A C 1
ATOM 671 O O . GLY A 1 88 ? -19.995 21.887 -12.628 1.00 18.39 89 GLY A O 1
ATOM 672 N N . ASN A 1 89 ? -21.242 23.714 -12.213 1.00 17.90 90 ASN A N 1
ATOM 673 C CA . ASN A 1 89 ? -21.211 23.559 -10.764 1.00 8.88 90 ASN A CA 1
ATOM 674 C C . ASN A 1 89 ? -22.287 22.610 -10.247 1.00 9.39 90 ASN A C 1
ATOM 675 O O . ASN A 1 89 ? -23.323 22.422 -10.883 1.00 15.87 90 ASN A O 1
ATOM 680 N N . TYR A 1 90 ? -22.025 22.013 -9.088 1.00 4.78 91 TYR A N 1
ATOM 681 C CA . TYR A 1 90 ? -22.987 21.141 -8.424 1.00 5.08 91 TYR A CA 1
ATOM 682 C C . TYR A 1 90 ? -22.501 20.783 -7.024 1.00 9.21 91 TYR A C 1
ATOM 683 O O . TYR A 1 90 ? -21.305 20.848 -6.737 1.00 7.69 91 TYR A O 1
ATOM 692 N N . SER A 1 91 ? -23.435 20.410 -6.154 1.00 8.50 92 SER A N 1
ATOM 693 C CA . SER A 1 91 ? -23.102 20.009 -4.792 1.00 5.72 92 SER A CA 1
ATOM 694 C C . SER A 1 91 ? -23.801 18.702 -4.444 1.00 6.29 92 SER A C 1
ATOM 695 O O . SER A 1 91 ? -24.757 18.306 -5.111 1.00 8.84 92 SER A O 1
ATOM 698 N N . VAL A 1 92 ? -23.325 18.035 -3.398 1.00 6.81 93 VAL A N 1
ATOM 699 C CA . VAL A 1 92 ? -23.920 16.775 -2.967 1.00 16.55 93 VAL A CA 1
ATOM 700 C C . VAL A 1 92 ? -23.900 16.610 -1.452 1.00 27.62 93 VAL A C 1
ATOM 701 O O . VAL A 1 92 ? -22.839 16.641 -0.829 1.00 10.07 93 VAL A O 1
ATOM 705 N N . ASN A 1 93 ? -25.080 16.428 -0.867 1.00 31.31 94 ASN A N 1
ATOM 706 C CA . ASN A 1 93 ? -25.195 16.109 0.550 1.00 19.18 94 ASN A CA 1
ATOM 707 C C . ASN A 1 93 ? -25.777 14.712 0.724 1.00 19.17 94 ASN A C 1
ATOM 708 O O . ASN A 1 93 ? -26.993 14.531 0.678 1.00 17.86 94 ASN A O 1
ATOM 713 N N . TRP A 1 94 ? -24.913 13.721 0.916 1.00 18.97 95 TRP A N 1
ATOM 714 C CA . TRP A 1 94 ? -25.373 12.340 1.018 1.00 12.87 95 TRP A CA 1
ATOM 715 C C . TRP A 1 94 ? -25.283 11.811 2.446 1.00 14.08 95 TRP A C 1
ATOM 716 O O . TRP A 1 94 ? -24.413 12.219 3.215 1.00 9.62 95 TRP A O 1
ATOM 727 N N . SER A 1 95 ? -26.193 10.907 2.793 1.00 20.41 96 SER A N 1
ATOM 728 C CA . SER A 1 95 ? -26.266 10.377 4.148 1.00 19.13 96 SER A CA 1
ATOM 729 C C . SER A 1 95 ? -26.596 8.887 4.177 1.00 18.25 96 SER A C 1
ATOM 730 O O . SER A 1 95 ? -27.563 8.441 3.559 1.00 12.70 96 SER A O 1
ATOM 733 N N . ASN A 1 96 ? -25.779 8.133 4.908 1.00 20.79 97 ASN A N 1
ATOM 734 C CA . ASN A 1 96 ? -25.930 6.688 5.045 1.00 10.32 97 ASN A CA 1
ATOM 735 C C . ASN A 1 96 ? -26.416 6.040 3.756 1.00 8.55 97 ASN A C 1
ATOM 736 O O . ASN A 1 96 ? -27.352 5.240 3.762 1.00 23.85 97 ASN A O 1
ATOM 741 N N . THR A 1 97 ? -25.770 6.399 2.653 1.00 8.88 98 THR A N 1
ATOM 742 C CA . THR A 1 97 ? -26.166 5.919 1.339 1.00 17.55 98 THR A CA 1
ATOM 743 C C . THR A 1 97 ? -25.545 4.572 1.011 1.00 11.76 98 THR A C 1
ATOM 744 O O . THR A 1 97 ? -24.734 4.042 1.770 1.00 13.57 98 THR A O 1
ATOM 748 N N . GLY A 1 98 ? -25.942 4.026 -0.132 1.00 13.96 99 GLY A N 1
ATOM 749 C CA . GLY A 1 98 ? -25.269 2.880 -0.709 1.00 9.58 99 GLY A CA 1
ATOM 750 C C . GLY A 1 98 ? -24.388 3.387 -1.831 1.00 10.19 99 GLY A C 1
ATOM 751 O O . GLY A 1 98 ? -23.465 4.162 -1.594 1.00 17.94 99 GLY A O 1
ATOM 752 N N . ASN A 1 99 ? -24.682 2.976 -3.059 1.00 8.17 100 ASN A N 1
ATOM 753 C CA . ASN A 1 99 ? -23.907 3.434 -4.203 1.00 10.13 100 ASN A CA 1
ATOM 754 C C . ASN A 1 99 ? -24.593 4.586 -4.933 1.00 11.60 100 ASN A C 1
ATOM 755 O O . ASN A 1 99 ? -25.818 4.611 -5.054 1.00 18.82 100 ASN A O 1
ATOM 760 N N . PHE A 1 100 ? -23.796 5.539 -5.410 1.00 13.77 101 PHE A N 1
ATOM 761 C CA . PHE A 1 100 ? -24.316 6.663 -6.182 1.00 25.61 101 PHE A CA 1
ATOM 762 C C . PHE A 1 100 ? -23.211 7.388 -6.950 1.00 16.77 101 PHE A C 1
ATOM 763 O O . PHE A 1 100 ? -22.045 7.363 -6.556 1.00 15.87 101 PHE A O 1
ATOM 771 N N . VAL A 1 101 ? -23.590 8.030 -8.050 1.00 8.46 102 VAL A N 1
ATOM 772 C CA . VAL A 1 101 ? -22.649 8.803 -8.852 1.00 7.40 102 VAL A CA 1
ATOM 773 C C . VAL A 1 101 ? -23.261 10.144 -9.238 1.00 8.81 102 VAL A C 1
ATOM 774 O O . VAL A 1 101 ? -24.318 10.194 -9.865 1.00 8.75 102 VAL A O 1
ATOM 778 N N . VAL A 1 102 ? -22.594 11.228 -8.857 1.00 12.26 103 VAL A N 1
ATOM 779 C CA . VAL A 1 102 ? -23.068 12.569 -9.183 1.00 6.47 103 VAL A CA 1
ATOM 780 C C . VAL A 1 102 ? -21.956 13.422 -9.784 1.00 5.59 103 VAL A C 1
ATOM 781 O O . VAL A 1 102 ? -20.919 13.631 -9.159 1.00 10.58 103 VAL A O 1
ATOM 785 N N . GLY A 1 103 ? -22.179 13.920 -10.995 1.00 4.88 104 GLY A N 1
ATOM 786 C CA . GLY A 1 103 ? -21.196 14.751 -11.664 1.00 6.87 104 GLY A CA 1
ATOM 787 C C . GLY A 1 103 ? -21.711 15.351 -12.957 1.00 10.24 104 GLY A C 1
ATOM 788 O O . GLY A 1 103 ? -22.709 14.897 -13.511 1.00 9.87 104 GLY A O 1
ATOM 789 N N . LYS A 1 104 ? -21.024 16.384 -13.433 1.00 10.03 105 LYS A N 1
ATOM 790 C CA . LYS A 1 104 ? -21.374 17.031 -14.690 1.00 8.39 105 LYS A CA 1
ATOM 791 C C . LYS A 1 104 ? -20.212 16.888 -15.661 1.00 13.46 105 LYS A C 1
ATOM 792 O O . LYS A 1 104 ? -19.057 17.079 -15.284 1.00 16.91 105 LYS A O 1
ATOM 798 N N . GLY A 1 105 ? -20.516 16.549 -16.909 1.00 10.20 106 GLY A N 1
ATOM 799 C CA . GLY A 1 105 ? -19.478 16.321 -17.897 1.00 5.85 106 GLY A CA 1
ATOM 800 C C . GLY A 1 105 ? -19.956 16.354 -19.335 1.00 10.18 106 GLY A C 1
ATOM 801 O O . GLY A 1 105 ? -20.403 17.389 -19.828 1.00 2.52 106 GLY A O 1
ATOM 802 N N . TRP A 1 106 ? -19.861 15.215 -20.014 1.00 8.99 107 TRP A N 1
ATOM 803 C CA . TRP A 1 106 ? -20.152 15.161 -21.441 1.00 6.31 107 TRP A CA 1
ATOM 804 C C . TRP A 1 106 ? -20.981 13.938 -21.836 1.00 8.98 107 TRP A C 1
ATOM 805 O O . TRP A 1 106 ? -20.706 12.819 -21.405 1.00 8.25 107 TRP A O 1
ATOM 816 N N . THR A 1 107 ? -22.001 14.171 -22.657 1.00 15.03 108 THR A N 1
ATOM 817 C CA . THR A 1 107 ? -22.874 13.106 -23.138 1.00 15.47 108 THR A CA 1
ATOM 818 C C . THR A 1 107 ? -22.070 11.982 -23.784 1.00 7.41 108 THR A C 1
ATOM 819 O O . THR A 1 107 ? -22.368 10.802 -23.591 1.00 8.57 108 THR A O 1
ATOM 823 N N . THR A 1 108 ? -21.046 12.354 -24.546 1.00 10.33 109 THR A N 1
ATOM 824 C CA . THR A 1 108 ? -20.199 11.375 -25.219 1.00 10.71 109 THR A CA 1
ATOM 825 C C . THR A 1 108 ? -18.741 11.509 -24.790 1.00 6.91 109 THR A C 1
ATOM 826 O O . THR A 1 108 ? -18.144 12.578 -24.909 1.00 11.14 109 THR A O 1
ATOM 830 N N . GLY A 1 109 ? -18.174 10.413 -24.294 1.00 7.55 110 GLY A N 1
ATOM 831 C CA . GLY A 1 109 ? -16.804 10.407 -23.816 1.00 7.26 110 GLY A CA 1
ATOM 832 C C . GLY A 1 109 ? -15.782 10.433 -24.936 1.00 5.89 110 GLY A C 1
ATOM 833 O O . GLY A 1 109 ? -15.995 9.850 -26.000 1.00 5.81 110 GLY A O 1
ATOM 834 N N . SER A 1 110 ? -14.667 11.113 -24.692 1.00 6.33 111 SER A N 1
ATOM 835 C CA . SER A 1 110 ? -13.595 11.206 -25.674 1.00 6.20 111 SER A CA 1
ATOM 836 C C . SER A 1 110 ? -12.267 10.763 -25.072 1.00 8.16 111 SER A C 1
ATOM 837 O O . SER A 1 110 ? -11.894 11.209 -23.987 1.00 20.04 111 SER A O 1
ATOM 840 N N . PRO A 1 111 ? -11.551 9.874 -25.776 1.00 9.83 112 PRO A N 1
ATOM 841 C CA . PRO A 1 111 ? -10.225 9.410 -25.355 1.00 7.96 112 PRO A CA 1
ATOM 842 C C . PRO A 1 111 ? -9.200 10.541 -25.400 1.00 5.89 112 PRO A C 1
ATOM 843 O O . PRO A 1 111 ? -8.042 10.340 -25.034 1.00 6.79 112 PRO A O 1
ATOM 847 N N . PHE A 1 112 ? -9.630 11.717 -25.846 1.00 5.68 113 PHE A N 1
ATOM 848 C CA . PHE A 1 112 ? -8.740 12.867 -25.965 1.00 5.36 113 PHE A CA 1
ATOM 849 C C . PHE A 1 112 ? -9.164 14.006 -25.042 1.00 9.44 113 PHE A C 1
ATOM 850 O O . PHE A 1 112 ? -8.573 15.084 -25.064 1.00 5.54 113 PHE A O 1
ATOM 858 N N . ARG A 1 113 ? -10.188 13.757 -24.231 1.00 14.43 114 ARG A N 1
ATOM 859 C CA . ARG A 1 113 ? -10.752 14.781 -23.355 1.00 6.88 114 ARG A CA 1
ATOM 860 C C . ARG A 1 113 ? -9.697 15.465 -22.490 1.00 10.61 114 ARG A C 1
ATOM 861 O O . ARG A 1 113 ? -8.691 14.858 -22.123 1.00 8.73 114 ARG A O 1
ATOM 869 N N . THR A 1 114 ? -9.939 16.734 -22.173 1.00 7.75 115 THR A N 1
ATOM 870 C CA . THR A 1 114 ? -9.088 17.488 -21.259 1.00 7.35 115 THR A CA 1
ATOM 871 C C . THR A 1 114 ? -9.981 18.212 -20.257 1.00 10.17 115 THR A C 1
ATOM 872 O O . THR A 1 114 ? -10.920 18.907 -20.646 1.00 9.11 115 THR A O 1
ATOM 876 N N . ILE A 1 115 ? -9.691 18.051 -18.970 1.00 11.06 116 ILE A N 1
ATOM 877 C CA . ILE A 1 115 ? -10.627 18.486 -17.938 1.00 7.98 116 ILE A CA 1
ATOM 878 C C . ILE A 1 115 ? -10.035 19.396 -16.869 1.00 8.34 116 ILE A C 1
ATOM 879 O O . ILE A 1 115 ? -9.050 19.055 -16.216 1.00 10.19 116 ILE A O 1
ATOM 884 N N . ASN A 1 116 ? -10.659 20.557 -16.701 1.00 7.59 117 ASN A N 1
ATOM 885 C CA . ASN A 1 116 ? -10.316 21.485 -15.634 1.00 7.37 117 ASN A CA 1
ATOM 886 C C . ASN A 1 116 ? -11.452 21.536 -14.620 1.00 11.87 117 ASN A C 1
ATOM 887 O O . ASN A 1 116 ? -12.611 21.719 -14.991 1.00 10.84 117 ASN A O 1
ATOM 892 N N . TYR A 1 117 ? -11.128 21.366 -13.343 1.00 7.27 118 TYR A N 1
ATOM 893 C CA . TYR A 1 117 ? -12.158 21.371 -12.312 1.00 7.95 118 TYR A CA 1
ATOM 894 C C . TYR A 1 117 ? -11.665 21.977 -11.006 1.00 10.26 118 TYR A C 1
ATOM 895 O O . TYR A 1 117 ? -10.477 21.921 -10.691 1.00 16.95 118 TYR A O 1
ATOM 904 N N . ASN A 1 118 ? -12.591 22.548 -10.246 1.00 9.82 119 ASN A N 1
ATOM 905 C CA . ASN A 1 118 ? -12.270 23.128 -8.950 1.00 10.46 119 ASN A CA 1
ATOM 906 C C . ASN A 1 118 ? -13.148 22.560 -7.842 1.00 15.33 119 ASN A C 1
ATOM 907 O O . ASN A 1 118 ? -14.295 22.973 -7.671 1.00 22.03 119 ASN A O 1
ATOM 912 N N . ALA A 1 119 ? -12.602 21.608 -7.094 1.00 16.44 120 ALA A N 1
ATOM 913 C CA . ALA A 1 119 ? -13.315 21.013 -5.973 1.00 9.79 120 ALA A CA 1
ATOM 914 C C . ALA A 1 119 ? -13.487 22.027 -4.848 1.00 20.49 120 ALA A C 1
ATOM 915 O O . ALA A 1 119 ? -12.648 22.118 -3.952 1.00 24.15 120 ALA A O 1
ATOM 917 N N . GLY A 1 120 ? -14.576 22.788 -4.902 1.00 11.89 121 GLY A N 1
ATOM 918 C CA . GLY A 1 120 ? -14.870 23.778 -3.882 1.00 7.49 121 GLY A CA 1
ATOM 919 C C . GLY A 1 120 ? -14.820 23.196 -2.483 1.00 5.36 121 GLY A C 1
ATOM 920 O O . GLY A 1 120 ? -14.330 23.837 -1.553 1.00 2.52 121 GLY A O 1
ATOM 921 N N . VAL A 1 121 ? -15.328 21.976 -2.336 1.00 12.19 122 VAL A N 1
ATOM 922 C CA . VAL A 1 121 ? -15.321 21.288 -1.049 1.00 15.58 122 VAL A CA 1
ATOM 923 C C . VAL A 1 121 ? -15.289 19.773 -1.214 1.00 18.02 122 VAL A C 1
ATOM 924 O O . VAL A 1 121 ? -16.077 19.201 -1.967 1.00 10.04 122 VAL A O 1
ATOM 928 N N . TRP A 1 122 ? -14.370 19.130 -0.504 1.00 17.15 123 TRP A N 1
ATOM 929 C CA . TRP A 1 122 ? -14.283 17.678 -0.498 1.00 14.79 123 TRP A CA 1
ATOM 930 C C . TRP A 1 122 ? -14.274 17.175 0.937 1.00 9.59 123 TRP A C 1
ATOM 931 O O . TRP A 1 122 ? -13.218 17.046 1.556 1.00 6.97 123 TRP A O 1
ATOM 942 N N . ALA A 1 123 ? -15.461 16.899 1.464 1.00 11.97 124 ALA A N 1
ATOM 943 C CA . ALA A 1 123 ? -15.596 16.435 2.838 1.00 19.27 124 ALA A CA 1
ATOM 944 C C . ALA A 1 123 ? -16.343 15.108 2.912 1.00 19.09 124 ALA A C 1
ATOM 945 O O . ALA A 1 123 ? -17.396 15.020 3.538 1.00 9.64 124 ALA A O 1
ATOM 947 N N . PRO A 1 124 ? -15.787 14.061 2.287 1.00 14.15 125 PRO A N 1
ATOM 948 C CA . PRO A 1 124 ? -16.389 12.727 2.349 1.00 8.95 125 PRO A CA 1
ATOM 949 C C . PRO A 1 124 ? -16.135 12.097 3.729 1.00 12.67 125 PRO A C 1
ATOM 950 O O . PRO A 1 124 ? -14.991 12.047 4.210 1.00 20.85 125 PRO A O 1
ATOM 954 N N . ASN A 1 125 ? -17.207 11.640 4.367 1.00 13.06 126 ASN A N 1
ATOM 955 C CA . ASN A 1 125 ? -17.123 10.984 5.662 1.00 14.09 126 ASN A CA 1
ATOM 956 C C . ASN A 1 125 ? -17.544 9.529 5.535 1.00 10.68 126 ASN A C 1
ATOM 957 O O . ASN A 1 125 ? -18.616 9.127 5.983 1.00 16.61 126 ASN A O 1
ATOM 962 N N . GLY A 1 126 ? -16.657 8.745 4.935 1.00 14.01 127 GLY A N 1
ATOM 963 C CA . GLY A 1 126 ? -16.921 7.363 4.587 1.00 9.10 127 GLY A CA 1
ATOM 964 C C . GLY A 1 126 ? -16.198 7.056 3.292 1.00 6.04 127 GLY A C 1
ATOM 965 O O . GLY A 1 126 ? -15.080 7.524 3.081 1.00 4.77 127 GLY A O 1
ATOM 966 N N . ASN A 1 127 ? -16.826 6.277 2.418 1.00 13.59 128 ASN A N 1
ATOM 967 C CA . ASN A 1 127 ? -16.239 6.005 1.111 1.00 9.16 128 ASN A CA 1
ATOM 968 C C . ASN A 1 127 ? -16.768 6.957 0.044 1.00 6.51 128 ASN A C 1
ATOM 969 O O . ASN A 1 127 ? -17.975 7.041 -0.183 1.00 6.35 128 ASN A O 1
ATOM 974 N N . GLY A 1 128 ? -15.857 7.675 -0.605 1.00 12.30 129 GLY A N 1
ATOM 975 C CA . GLY A 1 128 ? -16.226 8.613 -1.650 1.00 6.74 129 GLY A CA 1
ATOM 976 C C . GLY A 1 128 ? -15.060 8.935 -2.564 1.00 5.40 129 GLY A C 1
ATOM 977 O O . GLY A 1 128 ? -13.945 9.163 -2.097 1.00 6.47 129 GLY A O 1
ATOM 978 N N . TYR A 1 129 ? -15.314 8.954 -3.869 1.00 6.01 130 TYR A N 1
ATOM 979 C CA . TYR A 1 129 ? -14.263 9.246 -4.837 1.00 5.96 130 TYR A CA 1
ATOM 980 C C . TYR A 1 129 ? -14.463 10.597 -5.519 1.00 9.13 130 TYR A C 1
ATOM 981 O O . TYR A 1 129 ? -15.557 10.908 -5.992 1.00 7.56 130 TYR A O 1
ATOM 990 N N . LEU A 1 130 ? -13.401 11.395 -5.561 1.00 9.12 131 LEU A N 1
ATOM 991 C CA . LEU A 1 130 ? -13.370 12.577 -6.410 1.00 7.31 131 LEU A CA 1
ATOM 992 C C . LEU A 1 130 ? -12.700 12.170 -7.714 1.00 6.99 131 LEU A C 1
ATOM 993 O O . LEU A 1 130 ? -11.516 12.435 -7.925 1.00 10.32 131 LEU A O 1
ATOM 998 N N . THR A 1 131 ? -13.466 11.517 -8.583 1.00 6.35 132 THR A N 1
ATOM 999 C CA . THR A 1 131 ? -12.903 10.849 -9.748 1.00 10.25 132 THR A CA 1
ATOM 1000 C C . THR A 1 131 ? -13.528 11.294 -11.062 1.00 6.53 132 THR A C 1
ATOM 1001 O O . THR A 1 131 ? -14.682 11.720 -11.102 1.00 5.79 132 THR A O 1
ATOM 1005 N N . LEU A 1 132 ? -12.752 11.191 -12.137 1.00 8.05 133 LEU A N 1
ATOM 1006 C CA . LEU A 1 132 ? -13.306 11.280 -13.480 1.00 10.56 133 LEU A CA 1
ATOM 1007 C C . LEU A 1 132 ? -13.930 9.934 -13.820 1.00 9.03 133 LEU A C 1
ATOM 1008 O O . LEU A 1 132 ? -13.291 8.890 -13.679 1.00 9.12 133 LEU A O 1
ATOM 1013 N N . TYR A 1 133 ? -15.178 9.962 -14.268 1.00 8.55 134 TYR A N 1
ATOM 1014 C CA . TYR A 1 133 ? -15.971 8.747 -14.380 1.00 5.84 134 TYR A CA 1
ATOM 1015 C C . TYR A 1 133 ? -16.656 8.640 -15.740 1.00 2.52 134 TYR A C 1
ATOM 1016 O O . TYR A 1 133 ? -17.073 9.645 -16.313 1.00 8.93 134 TYR A O 1
ATOM 1025 N N . GLY A 1 134 ? -16.762 7.417 -16.254 1.00 2.52 135 GLY A N 1
ATOM 1026 C CA . GLY A 1 134 ? -17.376 7.184 -17.550 1.00 5.37 135 GLY A CA 1
ATOM 1027 C C . GLY A 1 134 ? -17.387 5.722 -17.960 1.00 6.05 135 GLY A C 1
ATOM 1028 O O . GLY A 1 134 ? -16.729 4.888 -17.337 1.00 4.66 135 GLY A O 1
ATOM 1029 N N . TRP A 1 135 ? -18.135 5.412 -19.015 1.00 9.51 136 TRP A N 1
ATOM 1030 C CA . TRP A 1 135 ? -18.266 4.040 -19.497 1.00 9.59 136 TRP A CA 1
ATOM 1031 C C . TRP A 1 135 ? -17.956 3.932 -20.985 1.00 13.60 136 TRP A C 1
ATOM 1032 O O . TRP A 1 135 ? -17.869 4.938 -21.688 1.00 7.71 136 TRP A O 1
ATOM 1043 N N . THR A 1 136 ? -17.793 2.698 -21.454 1.00 14.02 137 THR A N 1
ATOM 1044 C CA . THR A 1 136 ? -17.646 2.410 -22.877 1.00 10.93 137 THR A CA 1
ATOM 1045 C C . THR A 1 136 ? -18.268 1.052 -23.188 1.00 17.98 137 THR A C 1
ATOM 1046 O O . THR A 1 136 ? -18.350 0.188 -22.317 1.00 10.36 137 THR A O 1
ATOM 1050 N N . ARG A 1 137 ? -18.711 0.867 -24.427 1.00 21.04 138 ARG A N 1
ATOM 1051 C CA . ARG A 1 137 ? -19.221 -0.425 -24.868 1.00 10.85 138 ARG A CA 1
ATOM 1052 C C . ARG A 1 137 ? -18.279 -1.033 -25.898 1.00 16.88 138 ARG A C 1
ATOM 1053 O O . ARG A 1 137 ? -17.548 -0.317 -26.580 1.00 17.22 138 ARG A O 1
ATOM 1061 N N . SER A 1 138 ? -18.301 -2.356 -26.003 1.00 22.66 139 SER A N 1
ATOM 1062 C CA . SER A 1 138 ? -17.485 -3.062 -26.982 1.00 26.17 139 SER A CA 1
ATOM 1063 C C . SER A 1 138 ? -16.000 -2.763 -26.805 1.00 28.68 139 SER A C 1
ATOM 1064 O O . SER A 1 138 ? -15.395 -2.097 -27.647 1.00 21.90 139 SER A O 1
ATOM 1067 N N . PRO A 1 139 ? -15.404 -3.256 -25.708 1.00 16.05 140 PRO A N 1
ATOM 1068 C CA . PRO A 1 139 ? -16.068 -4.008 -24.637 1.00 12.93 140 PRO A CA 1
ATOM 1069 C C . PRO A 1 139 ? -16.755 -3.090 -23.629 1.00 14.68 140 PRO A C 1
ATOM 1070 O O . PRO A 1 139 ? -16.527 -1.881 -23.634 1.00 18.06 140 PRO A O 1
ATOM 1074 N N . LEU A 1 140 ? -17.588 -3.673 -22.773 1.00 17.36 141 LEU A N 1
ATOM 1075 C CA . LEU A 1 140 ? -18.230 -2.934 -21.692 1.00 18.60 141 LEU A CA 1
ATOM 1076 C C . LEU A 1 140 ? -17.219 -2.651 -20.589 1.00 23.57 141 LEU A C 1
ATOM 1077 O O . LEU A 1 140 ? -16.732 -3.573 -19.934 1.00 20.71 141 LEU A O 1
ATOM 1082 N N . ILE A 1 141 ? -16.902 -1.375 -20.386 1.00 14.94 142 ILE A N 1
ATOM 1083 C CA . ILE A 1 141 ? -15.875 -0.996 -19.421 1.00 10.16 142 ILE A CA 1
ATOM 1084 C C . ILE A 1 141 ? -16.224 0.258 -18.620 1.00 11.57 142 ILE A C 1
ATOM 1085 O O . ILE A 1 141 ? -16.735 1.237 -19.163 1.00 9.03 142 ILE A O 1
ATOM 1090 N N . GLU A 1 142 ? -15.939 0.209 -17.323 1.00 20.02 143 GLU A N 1
ATOM 1091 C CA . GLU A 1 142 ? -16.136 1.343 -16.431 1.00 8.49 143 GLU A CA 1
ATOM 1092 C C . GLU A 1 142 ? -14.773 1.862 -15.988 1.00 7.52 143 GLU A C 1
ATOM 1093 O O . GLU A 1 142 ? -14.063 1.191 -15.240 1.00 8.79 143 GLU A O 1
ATOM 1099 N N . TYR A 1 143 ? -14.401 3.052 -16.450 1.00 6.33 144 TYR A N 1
ATOM 1100 C CA . TYR A 1 143 ? -13.072 3.588 -16.162 1.00 5.98 144 TYR A CA 1
ATOM 1101 C C . TYR A 1 143 ? -13.058 4.654 -15.068 1.00 6.42 144 TYR A C 1
ATOM 1102 O O . TYR A 1 143 ? -14.033 5.381 -14.877 1.00 7.83 144 TYR A O 1
ATOM 1111 N N . TYR A 1 144 ? -11.935 4.737 -14.358 1.00 5.51 145 TYR A N 1
ATOM 1112 C CA . TYR A 1 144 ? -11.776 5.673 -13.250 1.00 5.53 145 TYR A CA 1
ATOM 1113 C C . TYR A 1 144 ? -10.463 6.447 -13.328 1.00 6.79 145 TYR A C 1
ATOM 1114 O O . TYR A 1 144 ? -9.435 5.911 -13.741 1.00 7.97 145 TYR A O 1
ATOM 1123 N N . VAL A 1 145 ? -10.511 7.712 -12.921 1.00 7.68 146 VAL A N 1
ATOM 1124 C CA . VAL A 1 145 ? -9.310 8.504 -12.681 1.00 10.70 146 VAL A CA 1
ATOM 1125 C C . VAL A 1 145 ? -9.512 9.287 -11.389 1.00 11.38 146 VAL A C 1
ATOM 1126 O O . VAL A 1 145 ? -10.081 10.379 -11.389 1.00 5.69 146 VAL A O 1
ATOM 1130 N N . VAL A 1 146 ? -9.050 8.710 -10.286 1.00 21.53 147 VAL A N 1
ATOM 1131 C CA . VAL A 1 146 ? -9.328 9.243 -8.959 1.00 10.85 147 VAL A CA 1
ATOM 1132 C C . VAL A 1 146 ? -8.214 10.153 -8.452 1.00 8.97 147 VAL A C 1
ATOM 1133 O O . VAL A 1 146 ? -7.054 9.751 -8.383 1.00 14.49 147 VAL A O 1
ATOM 1137 N N . ASP A 1 147 ? -8.578 11.379 -8.092 1.00 7.49 148 ASP A N 1
ATOM 1138 C CA . ASP A 1 147 ? -7.616 12.340 -7.565 1.00 12.64 148 ASP A CA 1
ATOM 1139 C C . ASP A 1 147 ? -7.649 12.381 -6.041 1.00 8.96 148 ASP A C 1
ATOM 1140 O O . ASP A 1 147 ? -6.640 12.666 -5.398 1.00 6.12 148 ASP A O 1
ATOM 1145 N N . SER A 1 148 ? -8.811 12.091 -5.464 1.00 11.47 149 SER A N 1
ATOM 1146 C CA . SER A 1 148 ? -8.962 12.112 -4.013 1.00 10.90 149 SER A CA 1
ATOM 1147 C C . SER A 1 148 ? -10.028 11.127 -3.550 1.00 11.03 149 SER A C 1
ATOM 1148 O O . SER A 1 148 ? -10.824 10.640 -4.350 1.00 8.48 149 SER A O 1
ATOM 1151 N N . TRP A 1 149 ? -10.038 10.842 -2.251 1.00 10.72 150 TRP A N 1
ATOM 1152 C CA . TRP A 1 149 ? -10.987 9.894 -1.678 1.00 15.70 150 TRP A CA 1
ATOM 1153 C C . TRP A 1 149 ? -11.204 10.140 -0.187 1.00 13.79 150 TRP A C 1
ATOM 1154 O O . TRP A 1 149 ? -10.716 11.124 0.369 1.00 7.99 150 TRP A O 1
ATOM 1165 N N . GLY A 1 150 ? -11.936 9.236 0.456 1.00 14.85 151 GLY A N 1
ATOM 1166 C CA . GLY A 1 150 ? -12.242 9.364 1.868 1.00 7.30 151 GLY A CA 1
ATOM 1167 C C . GLY A 1 150 ? -11.512 8.353 2.730 1.00 9.94 151 GLY A C 1
ATOM 1168 O O . GLY A 1 150 ? -10.306 8.472 2.956 1.00 10.24 151 GLY A O 1
ATOM 1169 N N . THR A 1 151 ? -12.246 7.353 3.209 1.00 9.10 152 THR A N 1
ATOM 1170 C CA . THR A 1 151 ? -11.684 6.348 4.107 1.00 9.97 152 THR A CA 1
ATOM 1171 C C . THR A 1 151 ? -11.072 5.164 3.367 1.00 7.65 152 THR A C 1
ATOM 1172 O O . THR A 1 151 ? -10.459 4.293 3.983 1.00 5.31 152 THR A O 1
ATOM 1176 N N . TYR A 1 152 ? -11.237 5.130 2.050 1.00 7.99 153 TYR A N 1
ATOM 1177 C CA . TYR A 1 152 ? -10.755 3.998 1.267 1.00 6.92 153 TYR A CA 1
ATOM 1178 C C . TYR A 1 152 ? -10.116 4.408 -0.056 1.00 12.82 153 TYR A C 1
ATOM 1179 O O . TYR A 1 152 ? -10.715 5.127 -0.856 1.00 19.10 153 TYR A O 1
ATOM 1188 N N . ARG A 1 153 ? -8.892 3.939 -0.275 1.00 9.09 154 ARG A N 1
ATOM 1189 C CA . ARG A 1 153 ? -8.208 4.129 -1.547 1.00 10.89 154 ARG A CA 1
ATOM 1190 C C . ARG A 1 153 ? -8.461 2.923 -2.448 1.00 18.43 154 ARG A C 1
ATOM 1191 O O . ARG A 1 153 ? -8.181 1.786 -2.066 1.00 5.97 154 ARG A O 1
ATOM 1199 N N . PRO A 1 154 ? -8.994 3.173 -3.652 1.00 9.39 155 PRO A N 1
ATOM 1200 C CA . PRO A 1 154 ? -9.390 2.118 -4.592 1.00 7.94 155 PRO A CA 1
ATOM 1201 C C . PRO A 1 154 ? -8.194 1.352 -5.143 1.00 15.04 155 PRO A C 1
ATOM 1202 O O . PRO A 1 154 ? -7.388 1.925 -5.875 1.00 10.37 155 PRO A O 1
ATOM 1206 N N . THR A 1 155 ? -8.086 0.073 -4.799 1.00 22.12 156 THR A N 1
ATOM 1207 C CA . THR A 1 155 ? -7.007 -0.764 -5.309 1.00 13.50 156 THR A CA 1
ATOM 1208 C C . THR A 1 155 ? -7.542 -1.943 -6.115 1.00 19.11 156 THR A C 1
ATOM 1209 O O . THR A 1 155 ? -8.733 -2.015 -6.419 1.00 19.95 156 THR A O 1
ATOM 1213 N N . GLY A 1 156 ? -6.647 -2.865 -6.450 1.00 12.72 157 GLY A N 1
ATOM 1214 C CA . GLY A 1 156 ? -6.985 -4.034 -7.240 1.00 6.57 157 GLY A CA 1
ATOM 1215 C C . GLY A 1 156 ? -5.716 -4.659 -7.782 1.00 9.93 157 GLY A C 1
ATOM 1216 O O . GLY A 1 156 ? -4.660 -4.563 -7.157 1.00 7.60 157 GLY A O 1
ATOM 1217 N N . THR A 1 157 ? -5.810 -5.296 -8.944 1.00 2.52 158 THR A N 1
ATOM 1218 C CA . THR A 1 157 ? -4.633 -5.876 -9.577 1.00 2.52 158 THR A CA 1
ATOM 1219 C C . THR A 1 157 ? -3.723 -4.763 -10.072 1.00 8.91 158 THR A C 1
ATOM 1220 O O . THR A 1 157 ? -4.080 -4.020 -10.986 1.00 11.26 158 THR A O 1
ATOM 1224 N N . TYR A 1 158 ? -2.550 -4.647 -9.458 1.00 5.95 159 TYR A N 1
ATOM 1225 C CA . TYR A 1 158 ? -1.592 -3.607 -9.815 1.00 6.01 159 TYR A CA 1
ATOM 1226 C C . TYR A 1 158 ? -0.967 -3.882 -11.181 1.00 6.69 159 TYR A C 1
ATOM 1227 O O . TYR A 1 158 ? -0.527 -4.997 -11.457 1.00 6.47 159 TYR A O 1
ATOM 1236 N N . LYS A 1 159 ? -0.929 -2.862 -12.034 1.00 5.01 160 LYS A N 1
ATOM 1237 C CA . LYS A 1 159 ? -0.421 -3.032 -13.393 1.00 7.73 160 LYS A CA 1
ATOM 1238 C C . LYS A 1 159 ? 0.695 -2.054 -13.758 1.00 5.51 160 LYS A C 1
ATOM 1239 O O . LYS A 1 159 ? 1.402 -2.256 -14.745 1.00 9.56 160 LYS A O 1
ATOM 1245 N N . GLY A 1 160 ? 0.850 -0.994 -12.971 1.00 5.01 161 GLY A N 1
ATOM 1246 C CA . GLY A 1 160 ? 1.898 -0.021 -13.225 1.00 4.33 161 GLY A CA 1
ATOM 1247 C C . GLY A 1 160 ? 1.564 1.386 -12.770 1.00 5.90 161 GLY A C 1
ATOM 1248 O O . GLY A 1 160 ? 0.659 1.588 -11.961 1.00 10.35 161 GLY A O 1
ATOM 1249 N N . THR A 1 161 ? 2.299 2.364 -13.292 1.00 8.63 162 THR A N 1
ATOM 1250 C CA . THR A 1 161 ? 2.108 3.757 -12.903 1.00 6.62 162 THR A CA 1
ATOM 1251 C C . THR A 1 161 ? 2.107 4.696 -14.102 1.00 6.42 162 THR A C 1
ATOM 1252 O O . THR A 1 161 ? 2.517 4.321 -15.202 1.00 9.98 162 THR A O 1
ATOM 1256 N N . VAL A 1 162 ? 1.651 5.923 -13.874 1.00 6.50 163 VAL A N 1
ATOM 1257 C CA . VAL A 1 162 ? 1.682 6.964 -14.892 1.00 5.42 163 VAL A CA 1
ATOM 1258 C C . VAL A 1 162 ? 1.766 8.341 -14.243 1.00 4.76 163 VAL A C 1
ATOM 1259 O O . VAL A 1 162 ? 1.018 8.646 -13.314 1.00 4.79 163 VAL A O 1
ATOM 1263 N N . LYS A 1 163 ? 2.692 9.161 -14.726 1.00 5.57 164 LYS A N 1
ATOM 1264 C CA . LYS A 1 163 ? 2.832 10.522 -14.230 1.00 5.51 164 LYS A CA 1
ATOM 1265 C C . LYS A 1 163 ? 1.982 11.454 -15.082 1.00 10.97 164 LYS A C 1
ATOM 1266 O O . LYS A 1 163 ? 2.082 11.446 -16.309 1.00 16.84 164 LYS A O 1
ATOM 1272 N N . SER A 1 164 ? 1.143 12.255 -14.432 1.00 16.86 165 SER A N 1
ATOM 1273 C CA . SER A 1 164 ? 0.246 13.147 -15.156 1.00 34.63 165 SER A CA 1
ATOM 1274 C C . SER A 1 164 ? -0.242 14.311 -14.298 1.00 9.77 165 SER A C 1
ATOM 1275 O O . SER A 1 164 ? -0.778 14.112 -13.207 1.00 8.90 165 SER A O 1
ATOM 1278 N N . ASP A 1 165 ? -0.046 15.525 -14.802 1.00 8.31 166 ASP A N 1
ATOM 1279 C CA . ASP A 1 165 ? -0.553 16.727 -14.152 1.00 10.42 166 ASP A CA 1
ATOM 1280 C C . ASP A 1 165 ? 0.065 16.948 -12.775 1.00 8.69 166 ASP A C 1
ATOM 1281 O O . ASP A 1 165 ? -0.636 17.279 -11.819 1.00 11.93 166 ASP A O 1
ATOM 1286 N N . GLY A 1 166 ? 1.378 16.764 -12.682 1.00 7.09 167 GLY A N 1
ATOM 1287 C CA . GLY A 1 166 ? 2.089 16.967 -11.433 1.00 4.54 167 GLY A CA 1
ATOM 1288 C C . GLY A 1 166 ? 1.732 15.943 -10.373 1.00 3.95 167 GLY A C 1
ATOM 1289 O O . GLY A 1 166 ? 2.014 16.141 -9.191 1.00 3.04 167 GLY A O 1
ATOM 1290 N N . GLY A 1 167 ? 1.111 14.847 -10.797 1.00 6.12 168 GLY A N 1
ATOM 1291 C CA . GLY A 1 167 ? 0.721 13.792 -9.880 1.00 5.18 168 GLY A CA 1
ATOM 1292 C C . GLY A 1 167 ? 0.959 12.405 -10.447 1.00 2.52 168 GLY A C 1
ATOM 1293 O O . GLY A 1 167 ? 0.696 12.152 -11.623 1.00 2.52 168 GLY A O 1
ATOM 1294 N N . THR A 1 168 ? 1.460 11.504 -9.607 1.00 3.90 169 THR A N 1
ATOM 1295 C CA . THR A 1 168 ? 1.714 10.129 -10.023 1.00 5.14 169 THR A CA 1
ATOM 1296 C C . THR A 1 168 ? 0.550 9.228 -9.624 1.00 15.06 169 THR A C 1
ATOM 1297 O O . THR A 1 168 ? 0.064 9.289 -8.494 1.00 21.33 169 THR A O 1
ATOM 1301 N N . TYR A 1 169 ? 0.110 8.390 -10.556 1.00 7.39 170 TYR A N 1
ATOM 1302 C CA . TYR A 1 169 ? -1.034 7.518 -10.320 1.00 5.77 170 TYR A CA 1
ATOM 1303 C C . TYR A 1 169 ? -0.651 6.046 -10.393 1.00 8.67 170 TYR A C 1
ATOM 1304 O O . TYR A 1 169 ? 0.148 5.642 -11.237 1.00 11.58 170 TYR A O 1
ATOM 1313 N N . ASP A 1 170 ? -1.229 5.248 -9.502 1.00 7.33 171 ASP A N 1
ATOM 1314 C CA . ASP A 1 170 ? -1.093 3.801 -9.574 1.00 5.15 171 ASP A CA 1
ATOM 1315 C C . ASP A 1 170 ? -2.171 3.254 -10.500 1.00 6.62 171 ASP A C 1
ATOM 1316 O O . ASP A 1 170 ? -3.275 3.796 -10.565 1.00 5.25 171 ASP A O 1
ATOM 1321 N N . ILE A 1 171 ? -1.849 2.194 -11.231 1.00 6.15 172 ILE A N 1
ATOM 1322 C CA . ILE A 1 171 ? -2.799 1.620 -12.174 1.00 5.04 172 ILE A CA 1
ATOM 1323 C C . ILE A 1 171 ? -3.340 0.286 -11.673 1.00 8.47 172 ILE A C 1
ATOM 1324 O O . ILE A 1 171 ? -2.579 -0.576 -11.234 1.00 6.68 172 ILE A O 1
ATOM 1329 N N . TYR A 1 172 ? -4.657 0.122 -11.738 1.00 8.11 173 TYR A N 1
ATOM 1330 C CA . TYR A 1 172 ? -5.292 -1.107 -11.276 1.00 5.85 173 TYR A CA 1
ATOM 1331 C C . TYR A 1 172 ? -6.362 -1.607 -12.239 1.00 5.79 173 TYR A C 1
ATOM 1332 O O . TYR A 1 172 ? -6.963 -0.828 -12.979 1.00 5.41 173 TYR A O 1
ATOM 1341 N N . THR A 1 173 ? -6.585 -2.918 -12.222 1.00 14.47 174 THR A N 1
ATOM 1342 C CA . THR A 1 173 ? -7.730 -3.516 -12.890 1.00 10.63 174 THR A CA 1
ATOM 1343 C C . THR A 1 173 ? -8.545 -4.296 -11.874 1.00 9.44 174 THR A C 1
ATOM 1344 O O . THR A 1 173 ? -7.998 -5.042 -11.060 1.00 14.89 174 THR A O 1
ATOM 1348 N N . THR A 1 174 ? -9.857 -4.113 -11.920 1.00 6.37 175 THR A N 1
ATOM 1349 C CA . THR A 1 174 ? -10.755 -4.861 -11.059 1.00 4.80 175 THR A CA 1
ATOM 1350 C C . THR A 1 174 ? -11.877 -5.455 -11.896 1.00 7.62 175 THR A C 1
ATOM 1351 O O . THR A 1 174 ? -12.112 -5.027 -13.026 1.00 6.75 175 THR A O 1
ATOM 1355 N N . THR A 1 175 ? -12.562 -6.448 -11.344 1.00 10.54 176 THR A N 1
ATOM 1356 C CA . THR A 1 175 ? -13.658 -7.096 -12.049 1.00 14.26 176 THR A CA 1
ATOM 1357 C C . THR A 1 175 ? -14.901 -7.160 -11.174 1.00 8.00 176 THR A C 1
ATOM 1358 O O . THR A 1 175 ? -14.811 -7.406 -9.972 1.00 8.84 176 THR A O 1
ATOM 1362 N N . ARG A 1 176 ? -16.061 -6.925 -11.778 1.00 7.78 177 ARG A N 1
ATOM 1363 C CA . ARG A 1 176 ? -17.323 -7.057 -11.063 1.00 17.13 177 ARG A CA 1
ATOM 1364 C C . ARG A 1 176 ? -18.223 -8.091 -11.721 1.00 22.60 177 ARG A C 1
ATOM 1365 O O . ARG A 1 176 ? -18.263 -8.210 -12.946 1.00 23.56 177 ARG A O 1
ATOM 1373 N N . TYR A 1 177 ? -18.939 -8.843 -10.893 1.00 29.81 178 TYR A N 1
ATOM 1374 C CA . TYR A 1 177 ? -19.855 -9.862 -11.379 1.00 38.31 178 TYR A CA 1
ATOM 1375 C C . TYR A 1 177 ? -21.275 -9.567 -10.900 1.00 46.72 178 TYR A C 1
ATOM 1376 O O . TYR A 1 177 ? -21.622 -9.870 -9.757 1.00 45.56 178 TYR A O 1
ATOM 1385 N N . ASN A 1 178 ? -22.071 -8.964 -11.785 1.00 41.29 179 ASN A N 1
ATOM 1386 C CA . ASN A 1 178 ? -23.470 -8.597 -11.531 1.00 33.36 179 ASN A CA 1
ATOM 1387 C C . ASN A 1 178 ? -23.688 -7.099 -11.323 1.00 34.83 179 ASN A C 1
ATOM 1388 O O . ASN A 1 178 ? -24.557 -6.693 -10.545 1.00 27.43 179 ASN A O 1
ATOM 1393 N N . ALA A 1 179 ? -22.900 -6.281 -12.012 1.00 41.57 180 ALA A N 1
ATOM 1394 C CA . ALA A 1 179 ? -23.068 -4.835 -11.937 1.00 57.70 180 ALA A CA 1
ATOM 1395 C C . ALA A 1 179 ? -23.649 -4.297 -13.236 1.00 64.79 180 ALA A C 1
ATOM 1396 O O . ALA A 1 179 ? -23.346 -4.805 -14.314 1.00 94.35 180 ALA A O 1
ATOM 1398 N N . PRO A 1 180 ? -24.483 -3.254 -13.132 1.00 46.11 181 PRO A N 1
ATOM 1399 C CA . PRO A 1 180 ? -25.266 -2.727 -14.248 1.00 54.18 181 PRO 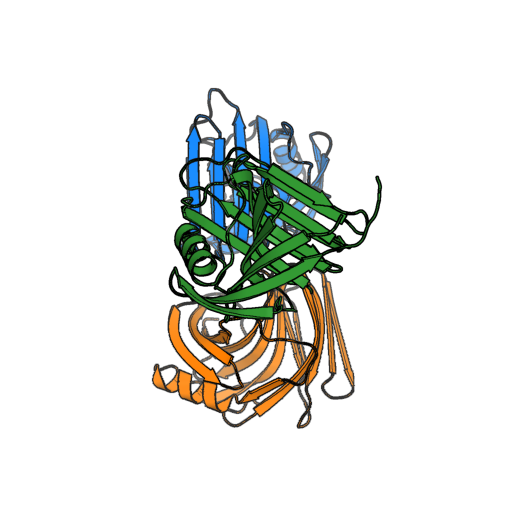A CA 1
ATOM 1400 C C . PRO A 1 180 ? -24.479 -1.711 -15.062 1.00 34.18 181 PRO A C 1
ATOM 1401 O O . PRO A 1 180 ? -23.511 -2.039 -15.764 1.00 47.68 181 PRO A O 1
ATOM 1405 N N . SER A 1 181 ? -24.932 -0.466 -14.959 1.00 18.63 182 SER A N 1
ATOM 1406 C CA . SER A 1 181 ? -24.304 0.667 -15.615 1.00 23.06 182 SER A CA 1
ATOM 1407 C C . SER A 1 181 ? -24.656 1.912 -14.823 1.00 33.68 182 SER A C 1
ATOM 1408 O O . SER A 1 181 ? -25.075 1.813 -13.663 1.00 50.13 182 SER A O 1
ATOM 1411 N N . ILE A 1 182 ? -24.478 3.070 -15.452 1.00 30.12 183 ILE A N 1
ATOM 1412 C CA . ILE A 1 182 ? -24.804 4.355 -14.843 1.00 44.42 183 ILE A CA 1
ATOM 1413 C C . ILE A 1 182 ? -24.525 4.379 -13.342 1.00 50.58 183 ILE A C 1
ATOM 1414 O O . ILE A 1 182 ? -23.482 3.903 -12.895 1.00 42.33 183 ILE A O 1
ATOM 1419 N N . ALA B 1 1 ? -23.348 -18.121 -3.559 1.00 15.24 2 ALA B N 1
ATOM 1420 C CA . ALA B 1 1 ? -24.732 -18.580 -3.490 1.00 41.07 2 ALA B CA 1
ATOM 1421 C C . ALA B 1 1 ? -25.666 -17.447 -3.084 1.00 41.99 2 ALA B C 1
ATOM 1422 O O . ALA B 1 1 ? -25.240 -16.298 -2.926 1.00 32.49 2 ALA B O 1
ATOM 1424 N N . THR B 1 2 ? -26.943 -17.778 -2.916 1.00 15.39 3 THR B N 1
ATOM 1425 C CA . THR B 1 2 ? -27.933 -16.793 -2.506 1.00 26.95 3 THR B CA 1
ATOM 1426 C C . THR B 1 2 ? -28.407 -17.087 -1.083 1.00 29.67 3 THR B C 1
ATOM 1427 O O . THR B 1 2 ? -28.741 -18.231 -0.748 1.00 29.78 3 THR B O 1
ATOM 1431 N N . PHE B 1 3 ? -28.400 -16.055 -0.244 1.00 23.74 4 PHE B N 1
ATOM 1432 C CA . PHE B 1 3 ? -28.840 -16.184 1.143 1.00 25.09 4 PHE B CA 1
ATOM 1433 C C . PHE B 1 3 ? -29.592 -14.934 1.602 1.00 18.15 4 PHE B C 1
ATOM 1434 O O . PHE B 1 3 ? -29.732 -13.972 0.843 1.00 14.84 4 PHE B O 1
ATOM 1442 N N . THR B 1 4 ? -30.085 -14.954 2.837 1.00 17.58 5 THR B N 1
ATOM 1443 C CA . THR B 1 4 ? -30.807 -13.810 3.388 1.00 13.75 5 THR B CA 1
ATOM 1444 C C . THR B 1 4 ? -30.114 -13.325 4.660 1.00 8.80 5 THR B C 1
ATOM 1445 O O . THR B 1 4 ? -29.466 -14.109 5.357 1.00 5.35 5 THR B O 1
ATOM 1449 N N . GLN B 1 5 ? -30.244 -12.036 4.958 1.00 10.26 6 GLN B N 1
ATOM 1450 C CA . GLN B 1 5 ? -29.577 -11.452 6.118 1.00 6.35 6 GLN B CA 1
ATOM 1451 C C . GLN B 1 5 ? -30.575 -10.846 7.104 1.00 7.60 6 GLN B C 1
ATOM 1452 O O . GLN B 1 5 ? -31.337 -9.943 6.750 1.00 12.06 6 GLN B O 1
ATOM 1458 N N . TYR B 1 6 ? -30.575 -11.346 8.336 1.00 18.92 7 TYR B N 1
ATOM 1459 C CA . TYR B 1 6 ? -31.377 -10.742 9.394 1.00 12.38 7 TYR B CA 1
ATOM 1460 C C . TYR B 1 6 ? -30.516 -9.748 10.167 1.00 8.88 7 TYR B C 1
ATOM 1461 O O . TYR B 1 6 ? -29.340 -10.005 10.417 1.00 10.46 7 TYR B O 1
ATOM 1470 N N . TRP B 1 7 ? -31.096 -8.610 10.536 1.00 13.44 8 TRP B N 1
ATOM 1471 C CA . TRP B 1 7 ? -30.334 -7.566 11.213 1.00 6.23 8 TRP B CA 1
ATOM 1472 C C . TRP B 1 7 ? -31.027 -7.045 12.466 1.00 6.25 8 TRP B C 1
ATOM 1473 O O . TRP B 1 7 ? -32.177 -6.609 12.417 1.00 6.09 8 TRP B O 1
ATOM 1484 N N . SER B 1 8 ? -30.318 -7.104 13.587 1.00 8.67 9 SER B N 1
ATOM 1485 C CA . SER B 1 8 ? -30.712 -6.389 14.791 1.00 5.73 9 SER B CA 1
ATOM 1486 C C . SER B 1 8 ? -29.678 -5.299 15.039 1.00 4.64 9 SER B C 1
ATOM 1487 O O . SER B 1 8 ? -28.618 -5.552 15.608 1.00 19.27 9 SER B O 1
ATOM 1490 N N . VAL B 1 9 ? -29.986 -4.088 14.591 1.00 6.27 10 VAL B N 1
ATOM 1491 C CA . VAL B 1 9 ? -29.025 -2.996 14.625 1.00 9.15 10 VAL B CA 1
ATOM 1492 C C . VAL B 1 9 ? -29.419 -1.909 15.620 1.00 7.71 10 VAL B C 1
ATOM 1493 O O . VAL B 1 9 ? -30.476 -1.290 15.493 1.00 8.44 10 VAL B O 1
ATOM 1497 N N . ARG B 1 10 ? -28.560 -1.680 16.609 1.00 7.01 11 ARG B N 1
ATOM 1498 C CA . ARG B 1 10 ? -28.784 -0.622 17.586 1.00 8.93 11 ARG B CA 1
ATOM 1499 C C . ARG B 1 10 ? -29.123 0.702 16.910 1.00 19.14 11 ARG B C 1
ATOM 1500 O O . ARG B 1 10 ? -28.565 1.038 15.864 1.00 15.38 11 ARG B O 1
ATOM 1508 N N . GLN B 1 11 ? -30.041 1.447 17.517 1.00 10.29 12 GLN B N 1
ATOM 1509 C CA . GLN B 1 11 ? -30.439 2.750 16.997 1.00 18.73 12 GLN B CA 1
ATOM 1510 C C . GLN B 1 11 ? -29.361 3.800 17.256 1.00 16.44 12 GLN B C 1
ATOM 1511 O O . GLN B 1 11 ? -29.311 4.828 16.583 1.00 14.06 12 GLN B O 1
ATOM 1517 N N . SER B 1 12 ? -28.500 3.533 18.234 1.00 5.92 13 SER B N 1
ATOM 1518 C CA . SER B 1 12 ? -27.373 4.411 18.533 1.00 17.65 13 SER B CA 1
ATOM 1519 C C . SER B 1 12 ? -26.154 3.588 18.933 1.00 22.56 13 SER B C 1
ATOM 1520 O O . SER B 1 12 ? -26.283 2.567 19.606 1.00 9.89 13 SER B O 1
ATOM 1523 N N . LYS B 1 13 ? -24.975 4.033 18.512 1.00 21.06 14 LYS B N 1
ATOM 1524 C CA . LYS B 1 13 ? -23.737 3.331 18.835 1.00 12.09 14 LYS B CA 1
ATOM 1525 C C . LYS B 1 13 ? -23.664 2.990 20.320 1.00 9.34 14 LYS B C 1
ATOM 1526 O O . LYS B 1 13 ? -23.742 3.874 21.174 1.00 5.91 14 LYS B O 1
ATOM 1532 N N . ARG B 1 14 ? -23.514 1.703 20.621 1.00 8.60 15 ARG B N 1
ATOM 1533 C CA . ARG B 1 14 ? -23.402 1.252 22.002 1.00 8.82 15 ARG B CA 1
ATOM 1534 C C . ARG B 1 14 ? -22.029 1.608 22.560 1.00 5.50 15 ARG B C 1
ATOM 1535 O O . ARG B 1 14 ? -21.025 1.515 21.855 1.00 4.99 15 ARG B O 1
ATOM 1543 N N . PRO B 1 15 ? -21.983 2.023 23.835 1.00 9.05 16 PRO B N 1
ATOM 1544 C CA . PRO B 1 15 ? -20.721 2.352 24.506 1.00 10.02 16 PRO B CA 1
ATOM 1545 C C . PRO B 1 15 ? -19.802 1.140 24.608 1.00 9.44 16 PRO B C 1
ATOM 1546 O O . PRO B 1 15 ? -20.220 0.093 25.101 1.00 17.98 16 PRO B O 1
ATOM 1550 N N . THR B 1 16 ? -18.564 1.287 24.146 1.00 8.20 17 THR B N 1
ATOM 1551 C CA . THR B 1 16 ? -17.582 0.213 24.230 1.00 18.73 17 THR B CA 1
ATOM 1552 C C . THR B 1 16 ? -16.611 0.465 25.376 1.00 11.00 17 THR B C 1
ATOM 1553 O O . THR B 1 16 ? -16.623 1.533 25.987 1.00 6.28 17 THR B O 1
ATOM 1557 N N . GLY B 1 17 ? -15.771 -0.523 25.665 1.00 10.63 18 GLY B N 1
ATOM 1558 C CA . GLY B 1 17 ? -14.785 -0.393 26.720 1.00 14.41 18 GLY B CA 1
ATOM 1559 C C . GLY B 1 17 ? -15.230 -1.019 28.026 1.00 8.30 18 GLY B C 1
ATOM 1560 O O . GLY B 1 17 ? -14.416 -1.263 28.916 1.00 6.99 18 GLY B O 1
ATOM 1561 N N . SER B 1 18 ? -16.528 -1.280 28.141 1.00 29.43 19 SER B N 1
ATOM 1562 C CA . SER B 1 18 ? -17.080 -1.885 29.346 1.00 14.08 19 SER B CA 1
ATOM 1563 C C . SER B 1 18 ? -17.800 -3.190 29.026 1.00 7.46 19 SER B C 1
ATOM 1564 O O . SER B 1 18 ? -18.068 -3.496 27.863 1.00 20.24 19 SER B O 1
ATOM 1567 N N . ASN B 1 19 ? -18.109 -3.958 30.066 1.00 9.66 20 ASN B N 1
ATOM 1568 C CA . ASN B 1 19 ? -18.815 -5.221 29.899 1.00 8.85 20 ASN B CA 1
ATOM 1569 C C . ASN B 1 19 ? -20.170 -5.030 29.224 1.00 8.69 20 ASN B C 1
ATOM 1570 O O . ASN B 1 19 ? -20.978 -4.209 29.657 1.00 11.51 20 ASN B O 1
ATOM 1575 N N . ALA B 1 20 ? -20.407 -5.786 28.157 1.00 5.53 21 ALA B N 1
ATOM 1576 C CA . ALA B 1 20 ? -21.667 -5.712 27.426 1.00 5.30 21 ALA B CA 1
ATOM 1577 C C . ALA B 1 20 ? -22.244 -7.102 27.189 1.00 4.38 21 ALA B C 1
ATOM 1578 O O . ALA B 1 20 ? -21.502 -8.068 27.007 1.00 6.86 21 ALA B O 1
ATOM 1580 N N . THR B 1 21 ? -23.570 -7.196 27.186 1.00 5.02 22 THR B N 1
ATOM 1581 C CA . THR B 1 21 ? -24.247 -8.478 27.037 1.00 8.44 22 THR B CA 1
ATOM 1582 C C . THR B 1 21 ? -25.280 -8.451 25.914 1.00 7.45 22 THR B C 1
ATOM 1583 O O . THR B 1 21 ? -26.001 -7.468 25.744 1.00 6.39 22 THR B O 1
ATOM 1587 N N . ILE B 1 22 ? -25.340 -9.534 25.146 1.00 8.17 23 ILE B N 1
ATOM 1588 C CA . ILE B 1 22 ? -26.335 -9.675 24.092 1.00 10.34 23 ILE B CA 1
ATOM 1589 C C . ILE B 1 22 ? -27.178 -10.923 24.319 1.00 12.06 23 ILE B C 1
ATOM 1590 O O . ILE B 1 22 ? -26.763 -12.033 23.985 1.00 9.72 23 ILE B O 1
ATOM 1595 N N . THR B 1 23 ? -28.357 -10.737 24.903 1.00 9.10 24 THR B N 1
ATOM 1596 C CA . THR B 1 23 ? -29.308 -11.829 25.067 1.00 7.31 24 THR B CA 1
ATOM 1597 C C . THR B 1 23 ? -29.876 -12.196 23.699 1.00 11.27 24 THR B C 1
ATOM 1598 O O . THR B 1 23 ? -30.936 -11.713 23.301 1.00 7.11 24 THR B O 1
ATOM 1602 N N . PHE B 1 24 ? -29.153 -13.052 22.983 1.00 13.00 25 PHE B N 1
ATOM 1603 C CA . PHE B 1 24 ? -29.483 -13.393 21.603 1.00 9.90 25 PHE B CA 1
ATOM 1604 C C . PHE B 1 24 ? -30.866 -14.023 21.451 1.00 8.05 25 PHE B C 1
ATOM 1605 O O . PHE B 1 24 ? -31.488 -13.924 20.393 1.00 7.25 25 PHE B O 1
ATOM 1613 N N . THR B 1 25 ? -31.346 -14.670 22.508 1.00 7.62 26 THR B N 1
ATOM 1614 C CA . THR B 1 25 ? -32.656 -15.313 22.473 1.00 12.46 26 THR B CA 1
ATOM 1615 C C . THR B 1 25 ? -33.780 -14.310 22.232 1.00 6.74 26 THR B C 1
ATOM 1616 O O . THR B 1 25 ? -34.762 -14.616 21.556 1.00 7.94 26 THR B O 1
ATOM 1620 N N . ASN B 1 26 ? -33.633 -13.112 22.787 1.00 6.01 27 ASN B N 1
ATOM 1621 C CA . ASN B 1 26 ? -34.622 -12.059 22.592 1.00 6.87 27 ASN B CA 1
ATOM 1622 C C . ASN B 1 26 ? -34.694 -11.614 21.135 1.00 8.46 27 ASN B C 1
ATOM 1623 O O . ASN B 1 26 ? -35.774 -11.340 20.615 1.00 8.22 27 ASN B O 1
ATOM 1628 N N . HIS B 1 27 ? -33.539 -11.545 20.479 1.00 14.11 28 HIS B N 1
ATOM 1629 C CA . HIS B 1 27 ? -33.484 -11.160 19.072 1.00 6.35 28 HIS B CA 1
ATOM 1630 C C . HIS B 1 27 ? -34.084 -12.252 18.195 1.00 6.15 28 HIS B C 1
ATOM 1631 O O . HIS B 1 27 ? -34.823 -11.966 17.252 1.00 8.36 28 HIS B O 1
ATOM 1638 N N . VAL B 1 28 ? -33.762 -13.502 18.512 1.00 10.71 29 VAL B N 1
ATOM 1639 C CA . VAL B 1 28 ? -34.339 -14.643 17.812 1.00 9.18 29 VAL B CA 1
ATOM 1640 C C . VAL B 1 28 ? -35.861 -14.590 17.898 1.00 10.57 29 VAL B C 1
ATOM 1641 O O . VAL B 1 28 ? -36.555 -14.723 16.890 1.00 12.89 29 VAL B O 1
ATOM 1645 N N . ASN B 1 29 ? -36.369 -14.388 19.110 1.00 7.34 30 ASN B N 1
ATOM 1646 C CA . ASN B 1 29 ? -37.804 -14.267 19.338 1.00 4.58 30 ASN B CA 1
ATOM 1647 C C . ASN B 1 29 ? -38.417 -13.124 18.538 1.00 6.11 30 ASN B C 1
ATOM 1648 O O . ASN B 1 29 ? -39.366 -13.324 17.780 1.00 8.48 30 ASN B O 1
ATOM 1653 N N . ALA B 1 30 ? -37.868 -11.927 18.716 1.00 8.15 31 ALA B N 1
ATOM 1654 C CA . ALA B 1 30 ? -38.352 -10.745 18.013 1.00 2.52 31 ALA B CA 1
ATOM 1655 C C . ALA B 1 30 ? -38.411 -10.978 16.508 1.00 10.70 31 ALA B C 1
ATOM 1656 O O . ALA B 1 30 ? -39.421 -10.691 15.868 1.00 5.96 31 ALA B O 1
ATOM 1658 N N . TRP B 1 31 ? -37.324 -11.498 15.947 1.00 17.47 32 TRP B N 1
ATOM 1659 C CA . TRP B 1 31 ? -37.273 -11.785 14.518 1.00 9.38 32 TRP B CA 1
ATOM 1660 C C . TRP B 1 31 ? -38.417 -12.704 14.114 1.00 6.96 32 TRP B C 1
ATOM 1661 O O . TRP B 1 31 ? -38.994 -12.560 13.037 1.00 6.49 32 TRP B O 1
ATOM 1672 N N . LYS B 1 32 ? -38.742 -13.647 14.992 1.00 10.26 33 LYS B N 1
ATOM 1673 C CA . LYS B 1 32 ? -39.749 -14.658 14.698 1.00 8.67 33 LYS B CA 1
ATOM 1674 C C . LYS B 1 32 ? -41.156 -14.068 14.657 1.00 13.35 33 LYS B C 1
ATOM 1675 O O . LYS B 1 32 ? -42.054 -14.632 14.032 1.00 6.43 33 LYS B O 1
ATOM 1681 N N . SER B 1 33 ? -41.341 -12.930 15.319 1.00 25.35 34 SER B N 1
ATOM 1682 C CA . SER B 1 33 ? -42.633 -12.254 15.324 1.00 15.18 34 SER B CA 1
ATOM 1683 C C . SER B 1 33 ? -42.819 -11.444 14.046 1.00 16.19 34 SER B C 1
ATOM 1684 O O . SER B 1 33 ? -43.815 -10.740 13.887 1.00 20.72 34 SER B O 1
ATOM 1687 N N . HIS B 1 34 ? -41.852 -11.545 13.140 1.00 19.56 35 HIS B N 1
ATOM 1688 C CA . HIS B 1 34 ? -41.916 -10.835 11.868 1.00 14.69 35 HIS B CA 1
ATOM 1689 C C . HIS B 1 34 ? -41.800 -11.803 10.694 1.00 11.64 35 HIS B C 1
ATOM 1690 O O . HIS B 1 34 ? -41.643 -11.386 9.546 1.00 16.62 35 HIS B O 1
ATOM 1697 N N . GLY B 1 35 ? -41.880 -13.096 10.991 1.00 7.46 36 GLY B N 1
ATOM 1698 C CA . GLY B 1 35 ? -41.822 -14.120 9.964 1.00 8.28 36 GLY B CA 1
ATOM 1699 C C . GLY B 1 35 ? -40.403 -14.482 9.574 1.00 12.63 36 GLY B C 1
ATOM 1700 O O . GLY B 1 35 ? -40.176 -15.140 8.558 1.00 14.55 36 GLY B O 1
ATOM 1701 N N . MET B 1 36 ? -39.444 -14.051 10.387 1.00 10.89 37 MET B N 1
ATOM 1702 C CA . MET B 1 36 ? -38.039 -14.317 10.113 1.00 7.60 37 MET B CA 1
ATOM 1703 C C . MET B 1 36 ? -37.559 -15.556 10.863 1.00 9.11 37 MET B C 1
ATOM 1704 O O . MET B 1 36 ? -36.954 -15.454 11.931 1.00 20.50 37 MET B O 1
ATOM 1709 N N . ASN B 1 37 ? -37.833 -16.725 10.294 1.00 8.84 38 ASN B N 1
ATOM 1710 C CA . ASN B 1 37 ? -37.444 -17.990 10.907 1.00 7.04 38 ASN B CA 1
ATOM 1711 C C . ASN B 1 37 ? -36.063 -18.446 10.450 1.00 7.57 38 ASN B C 1
ATOM 1712 O O . ASN B 1 37 ? -35.743 -18.385 9.263 1.00 26.33 38 ASN B O 1
ATOM 1717 N N . LEU B 1 38 ? -35.252 -18.906 11.397 1.00 9.94 39 LEU B N 1
ATOM 1718 C CA . LEU B 1 38 ? -33.887 -19.334 11.105 1.00 10.12 39 LEU B CA 1
ATOM 1719 C C . LEU B 1 38 ? -33.816 -20.792 10.659 1.00 15.39 39 LEU B C 1
ATOM 1720 O O . LEU B 1 38 ? -34.651 -21.611 11.039 1.00 10.20 39 LEU B O 1
ATOM 1725 N N . GLY B 1 39 ? -32.808 -21.106 9.852 1.00 9.43 40 GLY B N 1
ATOM 1726 C CA . GLY B 1 39 ? -32.603 -22.460 9.374 1.00 11.24 40 GLY B CA 1
ATOM 1727 C C . GLY B 1 39 ? -32.418 -23.442 10.514 1.00 19.88 40 GLY B C 1
ATOM 1728 O O . GLY B 1 39 ? -32.064 -23.054 11.628 1.00 19.11 40 GLY B O 1
ATOM 1729 N N . SER B 1 40 ? -32.656 -24.719 10.233 1.00 33.91 41 SER B N 1
ATOM 1730 C CA . SER B 1 40 ? -32.567 -25.760 11.249 1.00 22.60 41 SER B CA 1
ATOM 1731 C C . SER B 1 40 ? -31.121 -26.172 1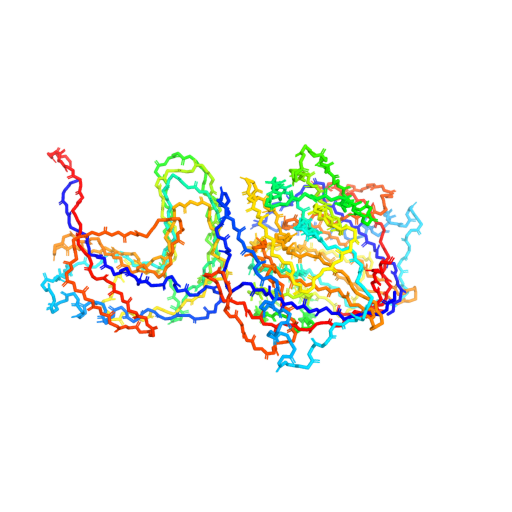1.509 1.00 20.27 41 SER B C 1
ATOM 1732 O O . SER B 1 40 ? -30.832 -26.880 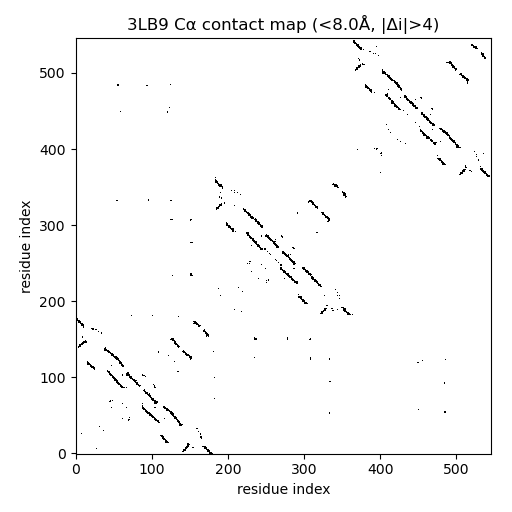12.473 1.00 14.36 41 SER B O 1
ATOM 1735 N N . ASN B 1 41 ? -30.216 -25.719 10.649 1.00 20.88 42 ASN B N 1
ATOM 1736 C CA . ASN B 1 41 ? -28.824 -26.145 10.706 1.00 15.57 42 ASN B CA 1
ATOM 1737 C C . ASN B 1 41 ? -27.921 -25.020 11.202 1.00 17.72 42 ASN B C 1
ATOM 1738 O O . ASN B 1 41 ? -27.660 -24.063 10.479 1.00 15.14 42 ASN B O 1
ATOM 1743 N N . TRP B 1 42 ? -27.444 -25.137 12.437 1.00 16.67 43 TRP B N 1
ATOM 1744 C CA . TRP B 1 42 ? -26.689 -24.056 13.066 1.00 8.70 43 TRP B CA 1
ATOM 1745 C C . TRP B 1 42 ? -25.184 -24.115 12.805 1.00 18.82 43 TRP B C 1
ATOM 1746 O O . TRP B 1 42 ? -24.485 -24.985 13.323 1.00 37.61 43 TRP B O 1
ATOM 1757 N N . ALA B 1 43 ? -24.695 -23.174 12.002 1.00 10.88 44 ALA B N 1
ATOM 1758 C CA . ALA B 1 43 ? -23.265 -23.038 11.751 1.00 7.33 44 ALA B CA 1
ATOM 1759 C C . ALA B 1 43 ? -22.608 -22.296 12.910 1.00 8.46 44 ALA B C 1
ATOM 1760 O O . ALA B 1 43 ? -23.179 -22.209 13.996 1.00 12.75 44 ALA B O 1
ATOM 1762 N N . TYR B 1 44 ? -21.416 -21.754 12.679 1.00 7.35 45 TYR B N 1
ATOM 1763 C CA . TYR B 1 44 ? -20.693 -21.051 13.735 1.00 9.15 45 TYR B CA 1
ATOM 1764 C C . TYR B 1 44 ? -21.397 -19.760 14.151 1.00 12.46 45 TYR B C 1
ATOM 1765 O O . TYR B 1 44 ? -22.346 -19.317 13.503 1.00 7.83 45 TYR B O 1
ATOM 1774 N N . GLN B 1 45 ? -20.919 -19.165 15.239 1.00 8.48 46 GLN B N 1
ATOM 1775 C CA . GLN B 1 45 ? -21.549 -17.989 15.824 1.00 9.27 46 GLN B CA 1
ATOM 1776 C C . GLN B 1 45 ? -20.567 -17.274 16.743 1.00 12.65 46 GLN B C 1
ATOM 1777 O O . GLN B 1 45 ? -20.175 -17.810 17.780 1.00 10.06 46 GLN B O 1
ATOM 1783 N N . VAL B 1 46 ? -20.171 -16.063 16.363 1.00 7.45 47 VAL B N 1
ATOM 1784 C CA . VAL B 1 46 ? -19.126 -15.347 17.085 1.00 10.50 47 VAL B CA 1
ATOM 1785 C C . VAL B 1 46 ? -19.462 -13.875 17.306 1.00 9.28 47 VAL B C 1
ATOM 1786 O O . VAL B 1 46 ? -20.357 -13.327 16.664 1.00 10.00 47 VAL B O 1
ATOM 1790 N N . MET B 1 47 ? -18.737 -13.247 18.227 1.00 6.20 48 MET B N 1
ATOM 1791 C CA . MET B 1 47 ? -18.747 -11.798 18.357 1.00 6.42 48 MET B CA 1
ATOM 1792 C C . MET B 1 47 ? -17.633 -11.276 17.460 1.00 14.42 48 MET B C 1
ATOM 1793 O O . MET B 1 47 ? -16.455 -11.435 17.772 1.00 9.15 48 MET B O 1
ATOM 1798 N N . ALA B 1 48 ? -18.006 -10.657 16.345 1.00 24.30 49 ALA B N 1
ATOM 1799 C CA . ALA B 1 48 ? -17.051 -10.400 15.271 1.00 14.37 49 ALA B CA 1
ATOM 1800 C C . ALA B 1 48 ? -16.746 -8.928 14.988 1.00 8.19 49 ALA B C 1
ATOM 1801 O O . ALA B 1 48 ? -17.436 -8.025 15.468 1.00 6.85 49 ALA B O 1
ATOM 1803 N N . THR B 1 49 ? -15.695 -8.715 14.199 1.00 6.48 50 THR B N 1
ATOM 1804 C CA . THR B 1 49 ? -15.322 -7.401 13.692 1.00 4.75 50 THR B CA 1
ATOM 1805 C C . THR B 1 49 ? -15.302 -7.462 12.165 1.00 5.96 50 THR B C 1
ATOM 1806 O O . THR B 1 49 ? -14.334 -7.968 11.574 1.00 7.50 50 THR B O 1
ATOM 1810 N N . GLU B 1 50 ? -16.376 -6.984 11.532 1.00 7.26 51 GLU B N 1
ATOM 1811 C CA . GLU B 1 50 ? -16.451 -6.966 10.068 1.00 5.45 51 GLU B CA 1
ATOM 1812 C C . GLU B 1 50 ? -16.146 -5.591 9.489 1.00 6.81 51 GLU B C 1
ATOM 1813 O O . GLU B 1 50 ? -16.719 -4.591 9.928 1.00 5.78 51 GLU B O 1
ATOM 1819 N N . GLY B 1 51 ? -15.239 -5.548 8.514 1.00 5.66 52 GLY B N 1
ATOM 1820 C CA . GLY B 1 51 ? -14.887 -4.299 7.865 1.00 5.29 52 GLY B CA 1
ATOM 1821 C C . GLY B 1 51 ? -14.986 -4.396 6.357 1.00 8.34 52 GLY B C 1
ATOM 1822 O O . GLY B 1 51 ? -14.832 -5.479 5.784 1.00 7.81 52 GLY B O 1
ATOM 1823 N N . TYR B 1 52 ? -15.259 -3.266 5.711 1.00 2.52 53 TYR B N 1
ATOM 1824 C CA . TYR B 1 52 ? -15.288 -3.214 4.256 1.00 6.36 53 TYR B CA 1
ATOM 1825 C C . TYR B 1 52 ? -14.861 -1.838 3.746 1.00 7.10 53 TYR B C 1
ATOM 1826 O O . TYR B 1 52 ? -15.426 -0.813 4.146 1.00 7.32 53 TYR B O 1
ATOM 1835 N N . GLN B 1 53 ? -13.867 -1.823 2.860 1.00 2.52 54 GLN B N 1
ATOM 1836 C CA . GLN B 1 53 ? -13.347 -0.575 2.308 1.00 14.26 54 GLN B CA 1
ATOM 1837 C C . GLN B 1 53 ? -12.962 0.414 3.404 1.00 9.03 54 GLN B C 1
ATOM 1838 O O . GLN B 1 53 ? -13.432 1.550 3.423 1.00 9.61 54 GLN B O 1
ATOM 1844 N N . SER B 1 54 ? -12.094 -0.019 4.311 1.00 11.09 55 SER B N 1
ATOM 1845 C CA . SER B 1 54 ? -11.686 0.834 5.419 1.00 13.52 55 SER B CA 1
ATOM 1846 C C . SER B 1 54 ? -10.455 0.312 6.148 1.00 9.67 55 SER B C 1
ATOM 1847 O O . SER B 1 54 ? -9.789 -0.615 5.693 1.00 7.66 55 SER B O 1
ATOM 1850 N N . SER B 1 55 ? -10.165 0.928 7.288 1.00 7.20 56 SER B N 1
ATOM 1851 C CA . SER B 1 55 ? -9.066 0.515 8.150 1.00 7.42 56 SER B CA 1
ATOM 1852 C C . SER B 1 55 ? -9.476 0.762 9.598 1.00 8.48 56 SER B C 1
ATOM 1853 O O . SER B 1 55 ? -10.519 1.361 9.852 1.00 5.75 56 SER B O 1
ATOM 1856 N N . GLY B 1 56 ? -8.668 0.298 10.547 1.00 8.74 57 GLY B N 1
ATOM 1857 C CA . GLY B 1 56 ? -8.955 0.539 11.950 1.00 6.89 57 GLY B CA 1
ATOM 1858 C C . GLY B 1 56 ? -8.431 -0.509 12.913 1.00 11.80 57 GLY B C 1
ATOM 1859 O O . GLY B 1 56 ? -7.800 -1.486 12.511 1.00 8.84 57 GLY B O 1
ATOM 1860 N N . SER B 1 57 ? -8.703 -0.295 14.196 1.00 12.59 58 SER B N 1
ATOM 1861 C CA . SER B 1 57 ? -8.262 -1.204 15.247 1.00 8.24 58 SER B CA 1
ATOM 1862 C C . SER B 1 57 ? -9.435 -1.682 16.096 1.00 12.91 58 SER B C 1
ATOM 1863 O O . SER B 1 57 ? -10.417 -0.962 16.276 1.00 8.27 58 SER B O 1
ATOM 1866 N N . SER B 1 58 ? -9.324 -2.898 16.619 1.00 16.77 59 SER B N 1
ATOM 1867 C CA . SER B 1 58 ? -10.356 -3.461 17.479 1.00 8.20 59 SER B CA 1
ATOM 1868 C C . SER B 1 58 ? -9.773 -4.548 18.372 1.00 7.98 59 SER B C 1
ATOM 1869 O O . SER B 1 58 ? -9.020 -5.403 17.912 1.00 15.87 59 SER B O 1
ATOM 1872 N N . ASN B 1 59 ? -10.125 -4.509 19.651 1.00 8.22 60 ASN B N 1
ATOM 1873 C CA . ASN B 1 59 ? -9.662 -5.510 20.603 1.00 7.19 60 ASN B CA 1
ATOM 1874 C C . ASN B 1 59 ? -10.822 -6.030 21.445 1.00 13.10 60 ASN B C 1
ATOM 1875 O O . ASN B 1 59 ? -11.143 -5.469 22.490 1.00 15.53 60 ASN B O 1
ATOM 1880 N N . VAL B 1 60 ? -11.448 -7.106 20.978 1.00 8.05 61 VAL B N 1
ATOM 1881 C CA . VAL B 1 60 ? -12.631 -7.654 21.632 1.00 12.10 61 VAL B CA 1
ATOM 1882 C C . VAL B 1 60 ? -12.304 -8.873 22.489 1.00 7.05 61 VAL B C 1
ATOM 1883 O O . VAL B 1 60 ? -11.538 -9.744 22.080 1.00 2.52 61 VAL B O 1
ATOM 1887 N N . THR B 1 61 ? -12.897 -8.926 23.677 1.00 3.88 62 THR B N 1
ATOM 1888 C CA . THR B 1 61 ? -12.710 -10.053 24.582 1.00 5.39 62 THR B CA 1
ATOM 1889 C C . THR B 1 61 ? -14.047 -10.708 24.919 1.00 9.04 62 THR B C 1
ATOM 1890 O O . THR B 1 61 ? -14.875 -10.123 25.621 1.00 2.52 62 THR B O 1
ATOM 1894 N N . VAL B 1 62 ? -14.254 -11.920 24.412 1.00 8.35 63 VAL B N 1
ATOM 1895 C CA . VAL B 1 62 ? -15.480 -12.666 24.680 1.00 4.87 63 VAL B CA 1
ATOM 1896 C C . VAL B 1 62 ? -15.338 -13.517 25.939 1.00 5.88 63 VAL B C 1
ATOM 1897 O O . VAL B 1 62 ? -14.559 -14.469 25.968 1.00 16.57 63 VAL B O 1
ATOM 1901 N N . TRP B 1 63 ? -16.094 -13.170 26.979 1.00 5.25 64 TRP B N 1
ATOM 1902 C CA . TRP B 1 63 ? -16.046 -13.899 28.244 1.00 9.63 64 TRP B CA 1
ATOM 1903 C C . TRP B 1 63 ? -17.410 -14.482 28.602 1.00 23.56 64 TRP B C 1
ATOM 1904 O O . TRP B 1 63 ? -18.370 -14.354 27.843 1.00 20.35 64 TRP B O 1
ATOM 1915 N N . GLY B 1 64 ? -17.490 -15.122 29.764 1.00 21.13 65 GLY B N 1
ATOM 1916 C CA . GLY B 1 64 ? -18.758 -15.616 30.268 1.00 30.63 65 GLY B CA 1
ATOM 1917 C C . GLY B 1 64 ? -18.938 -17.108 30.073 1.00 38.30 65 GLY B C 1
ATOM 1918 O O . GLY B 1 64 ? -19.766 -17.727 30.741 1.00 36.63 65 GLY B O 1
ATOM 1919 N N . ALA B 1 65 ? -18.169 -17.685 29.153 1.00 23.43 66 ALA B N 1
ATOM 1920 C CA . ALA B 1 65 ? -18.201 -19.128 28.915 1.00 23.60 66 ALA B CA 1
ATOM 1921 C C . ALA B 1 65 ? -16.830 -19.665 28.499 1.00 31.20 66 ALA B C 1
ATOM 1922 O O . ALA B 1 65 ? -15.912 -19.760 29.315 1.00 47.54 66 ALA B O 1
ATOM 1924 N N . SER B 1 66 ? -16.713 -20.037 27.228 1.00 24.26 67 SER B N 1
ATOM 1925 C CA . SER B 1 66 ? -15.447 -20.492 26.659 1.00 12.26 67 SER B CA 1
ATOM 1926 C C . SER B 1 66 ? -15.572 -20.683 25.149 1.00 26.24 67 SER B C 1
ATOM 1927 O O . SER B 1 66 ? -16.221 -21.621 24.681 1.00 28.61 67 SER B O 1
ATOM 1930 N N . THR B 1 67 ? -14.951 -19.786 24.388 1.00 22.89 68 THR B N 1
ATOM 1931 C CA . THR B 1 67 ? -14.996 -19.859 22.927 1.00 21.07 68 THR B CA 1
ATOM 1932 C C . THR B 1 67 ? -14.187 -21.051 22.412 1.00 14.24 68 THR B C 1
ATOM 1933 O O . THR B 1 67 ? -13.167 -21.414 23.016 1.00 15.54 68 THR B O 1
ATOM 1937 N N . ASP B 1 68 ? -14.644 -21.669 21.322 1.00 20.38 69 ASP B N 1
ATOM 1938 C CA . ASP B 1 68 ? -13.938 -22.819 20.764 1.00 24.62 69 ASP B CA 1
ATOM 1939 C C . ASP B 1 68 ? -13.668 -22.644 19.277 1.00 15.55 69 ASP B C 1
ATOM 1940 O O . ASP B 1 68 ? -12.929 -23.415 18.667 1.00 19.91 69 ASP B O 1
ATOM 1945 N N . TYR B 1 69 ? -14.284 -21.622 18.697 1.00 8.29 70 TYR B N 1
ATOM 1946 C CA . TYR B 1 69 ? -14.166 -21.366 17.268 1.00 9.79 70 TYR B CA 1
ATOM 1947 C C . TYR B 1 69 ? -13.507 -20.022 16.993 1.00 20.82 70 TYR B C 1
ATOM 1948 O O . TYR B 1 69 ? -13.827 -19.019 17.634 1.00 13.43 70 TYR B O 1
ATOM 1957 N N . TRP B 1 70 ? -12.580 -20.017 16.040 1.00 13.06 71 TRP B N 1
ATOM 1958 C CA . TRP B 1 70 ? -11.871 -18.805 15.657 1.00 8.21 71 TRP B CA 1
ATOM 1959 C C . TRP B 1 70 ? -12.169 -18.439 14.207 1.00 7.85 71 TRP B C 1
ATOM 1960 O O . TRP B 1 70 ? -11.654 -19.064 13.279 1.00 5.69 71 TRP B O 1
ATOM 1971 N N . GLN B 1 71 ? -13.011 -17.430 14.018 1.00 7.00 72 GLN B N 1
ATOM 1972 C CA . GLN B 1 71 ? -13.343 -16.959 12.680 1.00 11.97 72 GLN B CA 1
ATOM 1973 C C . GLN B 1 71 ? -12.335 -15.916 12.208 1.00 9.11 72 GLN B C 1
ATOM 1974 O O . GLN B 1 71 ? -12.092 -14.919 12.888 1.00 10.60 72 GLN B O 1
ATOM 1980 N N . ASN B 1 72 ? -11.746 -16.159 11.041 1.00 6.27 73 ASN B N 1
ATOM 1981 C CA . ASN B 1 72 ? -10.758 -15.253 10.468 1.00 10.77 73 ASN B CA 1
ATOM 1982 C C . ASN B 1 72 ? -10.738 -15.367 8.949 1.00 10.21 73 ASN B C 1
ATOM 1983 O O . ASN B 1 72 ? -10.015 -16.192 8.391 1.00 4.35 73 ASN B O 1
ATOM 1988 N N . TRP B 1 73 ? -11.534 -14.540 8.280 1.00 8.99 74 TRP B N 1
ATOM 1989 C CA . TRP B 1 73 ? -11.654 -14.613 6.828 1.00 4.77 74 TRP B CA 1
ATOM 1990 C C . TRP B 1 73 ? -11.450 -13.253 6.170 1.00 6.59 74 TRP B C 1
ATOM 1991 O O . TRP B 1 73 ? -11.815 -12.220 6.734 1.00 12.59 74 TRP B O 1
ATOM 2002 N N . THR B 1 74 ? -10.865 -13.262 4.976 1.00 7.76 75 THR B N 1
ATOM 2003 C CA . THR B 1 74 ? -10.635 -12.036 4.220 1.00 7.64 75 THR B CA 1
ATOM 2004 C C . THR B 1 74 ? -10.674 -12.307 2.721 1.00 9.65 75 THR B C 1
ATOM 2005 O O . THR B 1 74 ? -10.112 -13.292 2.243 1.00 18.70 75 THR B O 1
ATOM 2009 N N . ASP B 1 75 ? -11.337 -11.422 1.984 1.00 9.34 76 ASP B N 1
ATOM 2010 C CA . ASP B 1 75 ? -11.496 -11.591 0.544 1.00 5.99 76 ASP B CA 1
ATOM 2011 C C . ASP B 1 75 ? -10.165 -11.502 -0.200 1.00 9.12 76 ASP B C 1
ATOM 2012 O O . ASP B 1 75 ? -10.024 -12.041 -1.297 1.00 21.72 76 ASP B O 1
ATOM 2017 N N . GLY B 1 76 ? -9.192 -10.824 0.400 1.00 7.06 77 GLY B N 1
ATOM 2018 C CA . GLY B 1 76 ? -7.874 -10.702 -0.197 1.00 7.85 77 GLY B CA 1
ATOM 2019 C C . GLY B 1 76 ? -7.409 -9.266 -0.339 1.00 13.53 77 GLY B C 1
ATOM 2020 O O . GLY B 1 76 ? -6.276 -9.010 -0.745 1.00 42.80 77 GLY B O 1
ATOM 2021 N N . GLY B 1 77 ? -8.284 -8.324 -0.002 1.00 10.79 78 GLY B N 1
ATOM 2022 C CA . GLY B 1 77 ? -7.963 -6.914 -0.114 1.00 4.58 78 GLY B CA 1
ATOM 2023 C C . GLY B 1 77 ? -7.222 -6.373 1.092 1.00 16.50 78 GLY B C 1
ATOM 2024 O O . GLY B 1 77 ? -7.425 -6.831 2.216 1.00 25.31 78 GLY B O 1
ATOM 2025 N N . GLY B 1 78 ? -6.353 -5.396 0.849 1.00 12.79 79 GLY B N 1
ATOM 2026 C CA . GLY B 1 78 ? -5.628 -4.720 1.909 1.00 7.47 79 GLY B CA 1
ATOM 2027 C C . GLY B 1 78 ? -4.978 -5.644 2.919 1.00 9.78 79 GLY B C 1
ATOM 2028 O O . GLY B 1 78 ? -4.582 -6.763 2.591 1.00 10.99 79 GLY B O 1
ATOM 2029 N N . ILE B 1 79 ? -4.871 -5.169 4.156 1.00 15.52 80 ILE B N 1
ATOM 2030 C CA . ILE B 1 79 ? -4.239 -5.933 5.225 1.00 8.35 80 ILE B CA 1
ATOM 2031 C C . ILE B 1 79 ? -5.233 -6.262 6.333 1.00 11.04 80 ILE B C 1
ATOM 2032 O O . ILE B 1 79 ? -6.084 -5.443 6.678 1.00 13.57 80 ILE B O 1
ATOM 2037 N N . VAL B 1 80 ? -5.125 -7.467 6.883 1.00 19.18 81 VAL B N 1
ATOM 2038 C CA . VAL B 1 80 ? -5.933 -7.858 8.032 1.00 18.10 81 VAL B CA 1
ATOM 2039 C C . VAL B 1 80 ? -5.066 -8.537 9.087 1.00 13.66 81 VAL B C 1
ATOM 2040 O O . VAL B 1 80 ? -5.002 -9.765 9.158 1.00 14.09 81 VAL B O 1
ATOM 2044 N N . ASN B 1 81 ? -4.393 -7.733 9.903 1.00 11.38 82 ASN B N 1
ATOM 2045 C CA . ASN B 1 81 ? -3.539 -8.264 10.958 1.00 9.77 82 ASN B CA 1
ATOM 2046 C C . ASN B 1 81 ? -4.354 -8.699 12.168 1.00 9.32 82 ASN B C 1
ATOM 2047 O O . ASN B 1 81 ? -4.420 -7.989 13.171 1.00 14.40 82 ASN B O 1
ATOM 2052 N N . ALA B 1 82 ? -4.976 -9.869 12.067 1.00 6.91 83 ALA B N 1
ATOM 2053 C CA . ALA B 1 82 ? -5.802 -10.386 13.150 1.00 8.96 83 ALA B CA 1
ATOM 2054 C C . ALA B 1 82 ? -4.991 -11.254 14.103 1.00 6.84 83 ALA B C 1
ATOM 2055 O O . ALA B 1 82 ? -4.275 -12.161 13.678 1.00 5.40 83 ALA B O 1
ATOM 2057 N N . VAL B 1 83 ? -5.110 -10.970 15.396 1.00 5.49 84 VAL B N 1
ATOM 2058 C CA . VAL B 1 83 ? -4.388 -11.723 16.414 1.00 6.04 84 VAL B CA 1
ATOM 2059 C C . VAL B 1 83 ? -5.325 -12.603 17.233 1.00 7.44 84 VAL B C 1
ATOM 2060 O O . VAL B 1 83 ? -6.352 -12.144 17.732 1.00 8.92 84 VAL B O 1
ATOM 2064 N N . ASN B 1 84 ? -4.963 -13.874 17.362 1.00 4.85 85 ASN B N 1
ATOM 2065 C CA . ASN B 1 84 ? -5.726 -14.809 18.176 1.00 7.18 85 ASN B CA 1
ATOM 2066 C C . ASN B 1 84 ? -5.179 -14.840 19.597 1.00 9.14 85 ASN B C 1
ATOM 2067 O O . ASN B 1 84 ? -4.277 -15.616 19.906 1.00 4.65 85 ASN B O 1
ATOM 2072 N N . GLY B 1 85 ? -5.726 -13.987 20.456 1.00 6.15 86 GLY B N 1
ATOM 2073 C CA . GLY B 1 85 ? -5.257 -13.878 21.825 1.00 8.46 86 GLY B CA 1
ATOM 2074 C C . GLY B 1 85 ? -5.635 -15.062 22.690 1.00 6.19 86 GLY B C 1
ATOM 2075 O O . GLY B 1 85 ? -6.145 -16.069 22.196 1.00 10.36 86 GLY B O 1
ATOM 2076 N N . SER B 1 86 ? -5.376 -14.942 23.988 1.00 4.67 87 SER B N 1
ATOM 2077 C CA . SER B 1 86 ? -5.721 -15.990 24.939 1.00 16.94 87 SER B CA 1
ATOM 2078 C C . SER B 1 86 ? -7.169 -15.849 25.393 1.00 15.93 87 SER B C 1
ATOM 2079 O O . SER B 1 86 ? -7.700 -14.741 25.463 1.00 9.48 87 SER B O 1
ATOM 2082 N N . GLY B 1 87 ? -7.803 -16.976 25.703 1.00 7.11 88 GLY B N 1
ATOM 2083 C CA . GLY B 1 87 ? -9.197 -16.976 26.103 1.00 7.66 88 GLY B CA 1
ATOM 2084 C C . GLY B 1 87 ? -10.105 -16.504 24.984 1.00 7.54 88 GLY B C 1
ATOM 2085 O O . GLY B 1 87 ? -9.970 -16.939 23.840 1.00 7.45 88 GLY B O 1
ATOM 2086 N N . GLY B 1 88 ? -11.033 -15.612 25.312 1.00 7.68 89 GLY B N 1
ATOM 2087 C CA . GLY B 1 88 ? -11.950 -15.075 24.324 1.00 14.31 89 GLY B CA 1
ATOM 2088 C C . GLY B 1 88 ? -11.436 -13.788 23.709 1.00 13.68 89 GLY B C 1
ATOM 2089 O O . GLY B 1 88 ? -12.146 -13.118 22.961 1.00 10.06 89 GLY B O 1
ATOM 2090 N N . ASN B 1 89 ? -10.191 -13.444 24.025 1.00 11.57 90 ASN B N 1
ATOM 2091 C CA . ASN B 1 89 ? -9.587 -12.211 23.536 1.00 10.69 90 ASN B CA 1
ATOM 2092 C C . ASN B 1 89 ? -9.060 -12.324 22.110 1.00 12.26 90 ASN B C 1
ATOM 2093 O O . ASN B 1 89 ? -8.437 -13.320 21.745 1.00 11.78 90 ASN B O 1
ATOM 2098 N N . TYR B 1 90 ? -9.315 -11.295 21.310 1.00 7.18 91 TYR B N 1
ATOM 2099 C CA . TYR B 1 90 ? -8.754 -11.202 19.968 1.00 9.84 91 TYR B CA 1
ATOM 2100 C C . TYR B 1 90 ? -8.646 -9.739 19.556 1.00 5.10 91 TYR B C 1
ATOM 2101 O O . TYR B 1 90 ? -9.249 -8.867 20.181 1.00 6.08 91 TYR B O 1
ATOM 2110 N N . SER B 1 91 ? -7.873 -9.472 18.509 1.00 4.98 92 SER B N 1
ATOM 2111 C CA . SER B 1 91 ? -7.668 -8.105 18.045 1.00 8.05 92 SER B CA 1
ATOM 2112 C C . SER B 1 91 ? -7.509 -8.042 16.530 1.00 11.75 92 SER B C 1
ATOM 2113 O O . SER B 1 91 ? -7.062 -9.000 15.902 1.00 7.02 92 SER B O 1
ATOM 2116 N N . VAL B 1 92 ? -7.880 -6.906 15.948 1.00 7.57 93 VAL B N 1
ATOM 2117 C CA . VAL B 1 92 ? -7.798 -6.733 14.503 1.00 5.95 93 VAL B CA 1
ATOM 2118 C C . VAL B 1 92 ? -7.230 -5.372 14.114 1.00 9.70 93 VAL B C 1
ATOM 2119 O O . VAL B 1 92 ? -7.783 -4.332 14.469 1.00 9.03 93 VAL B O 1
ATOM 2123 N N . ASN B 1 93 ? -6.122 -5.394 13.382 1.00 16.13 94 ASN B N 1
ATOM 2124 C CA . ASN B 1 93 ? -5.544 -4.189 12.801 1.00 13.18 94 ASN B CA 1
ATOM 2125 C C . ASN B 1 93 ? -5.585 -4.282 11.281 1.00 11.14 94 ASN B C 1
ATOM 2126 O O . ASN B 1 93 ? -4.684 -4.844 10.661 1.00 7.62 94 ASN B O 1
ATOM 2131 N N . TRP B 1 94 ? -6.638 -3.738 10.680 1.00 25.20 95 TRP B N 1
ATOM 2132 C CA . TRP B 1 94 ? -6.828 -3.864 9.239 1.00 13.59 95 TRP B CA 1
ATOM 2133 C C . TRP B 1 94 ? -6.529 -2.567 8.489 1.00 8.23 95 TRP B C 1
ATOM 2134 O O . TRP B 1 94 ? -6.723 -1.474 9.019 1.00 6.85 95 TRP B O 1
ATOM 2145 N N . SER B 1 95 ? -6.046 -2.700 7.257 1.00 7.59 96 SER B N 1
ATOM 2146 C CA . SER B 1 95 ? -5.605 -1.552 6.474 1.00 8.70 96 SER B CA 1
ATOM 2147 C C . SER B 1 95 ? -6.149 -1.561 5.046 1.00 7.01 96 SER B C 1
ATOM 2148 O O . SER B 1 95 ? -5.915 -2.504 4.290 1.00 5.42 96 SER B O 1
ATOM 2151 N N . ASN B 1 96 ? -6.867 -0.498 4.690 1.00 9.87 97 ASN B N 1
ATOM 2152 C CA . ASN B 1 96 ? -7.434 -0.332 3.354 1.00 13.54 97 ASN B CA 1
ATOM 2153 C C . ASN B 1 96 ? -7.947 -1.650 2.785 1.00 6.61 97 ASN B C 1
ATOM 2154 O O . ASN B 1 96 ? -7.646 -2.009 1.647 1.00 5.76 97 ASN B O 1
ATOM 2159 N N . THR B 1 97 ? -8.725 -2.367 3.589 1.00 5.27 98 THR B N 1
ATOM 2160 C CA . THR B 1 97 ? -9.156 -3.718 3.247 1.00 8.33 98 THR B CA 1
ATOM 2161 C C . THR B 1 97 ? -10.321 -3.749 2.270 1.00 17.38 98 THR B C 1
ATOM 2162 O O . THR B 1 97 ? -10.911 -2.719 1.948 1.00 9.78 98 THR B O 1
ATOM 2166 N N . GLY B 1 98 ? -10.640 -4.951 1.803 1.00 11.93 99 GLY B N 1
ATOM 2167 C CA . GLY B 1 98 ? -11.863 -5.191 1.063 1.00 6.44 99 GLY B CA 1
ATOM 2168 C C . GLY B 1 98 ? -12.928 -5.627 2.049 1.00 12.07 99 GLY B C 1
ATOM 2169 O O . GLY B 1 98 ? -13.423 -4.819 2.830 1.00 12.38 99 GLY B O 1
ATOM 2170 N N . ASN B 1 99 ? -13.268 -6.911 2.027 1.00 15.09 100 ASN B N 1
ATOM 2171 C CA . ASN B 1 99 ? -14.211 -7.467 2.989 1.00 12.96 100 ASN B CA 1
ATOM 2172 C C . ASN B 1 99 ? -13.519 -8.474 3.902 1.00 17.45 100 ASN B C 1
ATOM 2173 O O . ASN B 1 99 ? -12.548 -9.116 3.503 1.00 24.39 100 ASN B O 1
ATOM 2178 N N . PHE B 1 100 ? -14.010 -8.601 5.131 1.00 13.92 101 PHE B N 1
ATOM 2179 C CA . PHE B 1 100 ? -13.430 -9.545 6.082 1.00 6.70 101 PHE B CA 1
ATOM 2180 C C . PHE B 1 100 ? -14.275 -9.666 7.345 1.00 6.47 101 PHE B C 1
ATOM 2181 O O . PHE B 1 100 ? -14.977 -8.729 7.727 1.00 6.67 101 PHE B O 1
ATOM 2189 N N . VAL B 1 101 ? -14.208 -10.831 7.984 1.00 9.57 102 VAL B N 1
ATOM 2190 C CA . VAL B 1 101 ? -14.918 -11.061 9.238 1.00 6.93 102 VAL B CA 1
ATOM 2191 C C . VAL B 1 101 ? -14.032 -11.801 10.237 1.00 7.30 102 VAL B C 1
ATOM 2192 O O . VAL B 1 101 ? -13.736 -12.983 10.061 1.00 2.52 102 VAL B O 1
ATOM 2196 N N . VAL B 1 102 ? -13.606 -11.097 11.281 1.00 4.69 103 VAL B N 1
ATOM 2197 C CA . VAL B 1 102 ? -12.795 -11.700 12.333 1.00 5.32 103 VAL B CA 1
ATOM 2198 C C . VAL B 1 102 ? -13.551 -11.691 13.655 1.00 6.14 103 VAL B C 1
ATOM 2199 O O . VAL B 1 102 ? -14.261 -10.736 13.960 1.00 11.30 103 VAL B O 1
ATOM 2203 N N . GLY B 1 103 ? -13.403 -12.754 14.438 1.00 4.41 104 GLY B N 1
ATOM 2204 C CA . GLY B 1 103 ? -14.061 -12.828 15.729 1.00 5.44 104 GLY B CA 1
ATOM 2205 C C . GLY B 1 103 ? -13.898 -14.165 16.423 1.00 8.88 104 GLY B C 1
ATOM 2206 O O . GLY B 1 103 ? -13.400 -15.127 15.840 1.00 7.97 104 GLY B O 1
ATOM 2207 N N . LYS B 1 104 ? -14.323 -14.218 17.680 1.00 6.98 105 LYS B N 1
ATOM 2208 C CA . LYS B 1 104 ? -14.261 -15.443 18.468 1.00 5.95 105 LYS B CA 1
ATOM 2209 C C . LYS B 1 104 ? -15.645 -15.849 18.960 1.00 7.44 105 LYS B C 1
ATOM 2210 O O . LYS B 1 104 ? -16.394 -15.027 19.488 1.00 8.56 105 LYS B O 1
ATOM 2216 N N . GLY B 1 105 ? -15.979 -17.123 18.781 1.00 7.94 106 GLY B N 1
ATOM 2217 C CA . GLY B 1 105 ? -17.274 -17.632 19.186 1.00 8.60 106 GLY B CA 1
ATOM 2218 C C . GLY B 1 105 ? -17.288 -19.135 19.379 1.00 9.72 106 GLY B C 1
ATOM 2219 O O . GLY B 1 105 ? -16.443 -19.688 20.082 1.00 10.92 106 GLY B O 1
ATOM 2220 N N . TRP B 1 106 ? -18.249 -19.800 18.747 1.00 7.76 107 TRP B N 1
ATOM 2221 C CA . TRP B 1 106 ? -18.437 -21.232 18.947 1.00 11.21 107 TRP B CA 1
ATOM 2222 C C . TRP B 1 106 ? -18.718 -21.967 17.638 1.00 8.01 107 TRP B C 1
ATOM 2223 O O . TRP B 1 106 ? -19.304 -21.407 16.712 1.00 5.57 107 TRP B O 1
ATOM 2234 N N . THR B 1 107 ? -18.288 -23.224 17.573 1.00 12.64 108 THR B N 1
ATOM 2235 C CA . THR B 1 107 ? -18.474 -24.046 16.382 1.00 11.92 108 THR B CA 1
ATOM 2236 C C . THR B 1 107 ? -19.943 -24.133 15.984 1.00 9.41 108 THR B C 1
ATOM 2237 O O . THR B 1 107 ? -20.281 -24.053 14.802 1.00 2.52 108 THR B O 1
ATOM 2241 N N . THR B 1 108 ? -20.812 -24.295 16.976 1.00 12.87 109 THR B N 1
ATOM 2242 C CA . THR B 1 108 ? -22.245 -24.390 16.725 1.00 16.82 109 THR B CA 1
ATOM 2243 C C . THR B 1 108 ? -22.990 -23.213 17.347 1.00 9.77 109 THR B C 1
ATOM 2244 O O . THR B 1 108 ? -22.720 -22.827 18.484 1.00 10.28 109 THR B O 1
ATOM 2248 N N . GLY B 1 109 ? -23.923 -22.642 16.593 1.00 10.85 110 GLY B N 1
ATOM 2249 C CA . GLY B 1 109 ? -24.708 -21.519 17.072 1.00 8.66 110 GLY B CA 1
ATOM 2250 C C . GLY B 1 109 ? -25.928 -21.977 17.844 1.00 18.16 110 GLY B C 1
ATOM 2251 O O . GLY B 1 109 ? -26.442 -23.071 17.613 1.00 13.12 110 GLY B O 1
ATOM 2252 N N . SER B 1 110 ? -26.394 -21.140 18.766 1.00 11.71 111 SER B N 1
ATOM 2253 C CA . SER B 1 110 ? -27.550 -21.485 19.586 1.00 10.10 111 SER B CA 1
ATOM 2254 C C . SER B 1 110 ? -28.502 -20.309 19.773 1.00 13.71 111 SER B C 1
ATOM 2255 O O . SER B 1 110 ? -28.070 -19.189 20.050 1.00 16.87 111 SER B O 1
ATOM 2258 N N . PRO B 1 111 ? -29.808 -20.566 19.608 1.00 8.60 112 PRO B N 1
ATOM 2259 C CA . PRO B 1 111 ? -30.862 -19.572 19.826 1.00 6.95 112 PRO B CA 1
ATOM 2260 C C . PRO B 1 111 ? -31.065 -19.294 21.312 1.00 8.76 112 PRO B C 1
ATOM 2261 O O . PRO B 1 111 ? -31.850 -18.418 21.668 1.00 11.25 112 PRO B O 1
ATOM 2265 N N . PHE B 1 112 ? -30.363 -20.036 22.164 1.00 11.44 113 PHE B N 1
ATOM 2266 C CA . PHE B 1 112 ? -30.548 -19.920 23.607 1.00 5.98 113 PHE B CA 1
ATOM 2267 C C . PHE B 1 112 ? -29.310 -19.371 24.311 1.00 5.55 113 PHE B C 1
ATOM 2268 O O . PHE B 1 112 ? -29.255 -19.333 25.541 1.00 7.98 113 PHE B O 1
ATOM 2276 N N . ARG B 1 113 ? -28.322 -18.942 23.534 1.00 8.01 114 ARG B N 1
ATOM 2277 C CA . ARG B 1 113 ? -27.071 -18.451 24.105 1.00 6.63 114 ARG B CA 1
ATOM 2278 C C . ARG B 1 113 ? -27.085 -16.954 24.412 1.00 8.86 114 ARG B C 1
ATOM 2279 O O . ARG B 1 113 ? -27.777 -16.175 23.756 1.00 10.09 114 ARG B O 1
ATOM 2287 N N . THR B 1 114 ? -26.315 -16.567 25.424 1.00 8.67 115 THR B N 1
ATOM 2288 C CA . THR B 1 114 ? -26.175 -15.168 25.802 1.00 10.64 115 THR B CA 1
ATOM 2289 C C . THR B 1 114 ? -24.709 -14.753 25.749 1.00 11.32 115 THR B C 1
ATOM 2290 O O . THR B 1 114 ? -23.896 -15.211 26.552 1.00 13.49 115 THR B O 1
ATOM 2294 N N . ILE B 1 115 ? -24.375 -13.883 24.801 1.00 11.34 116 ILE B N 1
ATOM 2295 C CA . ILE B 1 115 ? -22.989 -13.478 24.591 1.00 13.33 116 ILE B CA 1
ATOM 2296 C C . ILE B 1 115 ? -22.578 -12.311 25.483 1.00 13.13 116 ILE B C 1
ATOM 2297 O O . ILE B 1 115 ? -23.279 -11.304 25.571 1.00 13.35 116 ILE B O 1
ATOM 2302 N N . ASN B 1 116 ? -21.435 -12.463 26.143 1.00 15.56 117 ASN B N 1
ATOM 2303 C CA . ASN B 1 116 ? -20.837 -11.384 26.917 1.00 9.70 117 ASN B CA 1
ATOM 2304 C C . ASN B 1 116 ? -19.503 -10.992 26.291 1.00 7.39 117 ASN B C 1
ATOM 2305 O O . ASN B 1 116 ? -18.736 -11.857 25.868 1.00 9.59 117 ASN B O 1
ATOM 2310 N N . TYR B 1 117 ? -19.227 -9.694 26.221 1.00 5.66 118 TYR B N 1
ATOM 2311 C CA . TYR B 1 117 ? -17.999 -9.223 25.589 1.00 6.04 118 TYR B CA 1
ATOM 2312 C C . TYR B 1 117 ? -17.546 -7.871 26.129 1.00 7.18 118 TYR B C 1
ATOM 2313 O O . TYR B 1 117 ? -18.305 -7.163 26.792 1.00 6.68 118 TYR B O 1
ATOM 2322 N N . ASN B 1 118 ? -16.301 -7.518 25.827 1.00 7.16 119 ASN B N 1
ATOM 2323 C CA . ASN B 1 118 ? -15.746 -6.233 26.228 1.00 4.69 119 ASN B CA 1
ATOM 2324 C C . ASN B 1 118 ? -14.843 -5.657 25.142 1.00 5.41 119 ASN B C 1
ATOM 2325 O O . ASN B 1 118 ? -13.732 -6.138 24.922 1.00 6.00 119 ASN B O 1
ATOM 2330 N N . ALA B 1 119 ? -15.332 -4.624 24.464 1.00 15.09 120 ALA B N 1
ATOM 2331 C CA . ALA B 1 119 ? -14.585 -3.988 23.385 1.00 13.78 120 ALA B CA 1
ATOM 2332 C C . ALA B 1 119 ? -13.553 -3.007 23.928 1.00 16.50 120 ALA B C 1
ATOM 2333 O O . ALA B 1 119 ? -13.812 -1.808 24.017 1.00 17.82 120 ALA B O 1
ATOM 2335 N N . GLY B 1 120 ? -12.383 -3.524 24.290 1.00 17.88 121 GLY B N 1
ATOM 2336 C CA . GLY B 1 120 ? -11.304 -2.688 24.785 1.00 14.76 121 GLY B CA 1
ATOM 2337 C C . GLY B 1 120 ? -10.941 -1.598 23.795 1.00 5.27 121 GLY B C 1
ATOM 2338 O O . GLY B 1 120 ? -10.677 -0.458 24.179 1.00 5.84 121 GLY B O 1
ATOM 2339 N N . VAL B 1 121 ? -10.936 -1.953 22.514 1.00 7.22 122 VAL B N 1
ATOM 2340 C CA . VAL B 1 121 ? -10.616 -1.007 21.452 1.00 7.59 122 VAL B CA 1
ATOM 2341 C C . VAL B 1 121 ? -11.626 -1.085 20.314 1.00 6.53 122 VAL B C 1
ATOM 2342 O O . VAL B 1 121 ? -11.920 -2.166 19.804 1.00 9.91 122 VAL B O 1
ATOM 2346 N N . TRP B 1 122 ? -12.159 0.071 19.931 1.00 9.94 123 TRP B N 1
ATOM 2347 C CA . TRP B 1 122 ? -13.048 0.169 18.781 1.00 12.18 123 TRP B CA 1
ATOM 2348 C C . TRP B 1 122 ? -12.793 1.475 18.039 1.00 9.38 123 TRP B C 1
ATOM 2349 O O . TRP B 1 122 ? -13.402 2.502 18.338 1.00 7.07 123 TRP B O 1
ATOM 2360 N N . ALA B 1 123 ? -11.884 1.433 17.073 1.00 6.00 124 ALA B N 1
ATOM 2361 C CA . ALA B 1 123 ? -11.508 2.632 16.338 1.00 4.75 124 ALA B CA 1
ATOM 2362 C C . ALA B 1 123 ? -11.460 2.377 14.837 1.00 12.55 124 ALA B C 1
ATOM 2363 O O . ALA B 1 123 ? -10.383 2.203 14.268 1.00 10.25 124 ALA B O 1
ATOM 2365 N N . PRO B 1 124 ? -12.634 2.350 14.191 1.00 8.72 125 PRO B N 1
ATOM 2366 C CA . PRO B 1 124 ? -12.733 2.149 12.744 1.00 5.68 125 PRO B CA 1
ATOM 2367 C C . PRO B 1 124 ? -12.517 3.444 11.969 1.00 5.01 125 PRO B C 1
ATOM 2368 O O . PRO B 1 124 ? -12.985 4.504 12.389 1.00 13.85 125 PRO B O 1
ATOM 2372 N N . ASN B 1 125 ? -11.805 3.351 10.851 1.00 5.51 126 ASN B N 1
ATOM 2373 C CA . ASN B 1 125 ? -11.637 4.479 9.947 1.00 7.49 126 ASN B CA 1
ATOM 2374 C C . ASN B 1 125 ? -12.420 4.237 8.665 1.00 7.21 126 ASN B C 1
ATOM 2375 O O . ASN B 1 125 ? -11.841 4.093 7.586 1.00 10.55 126 ASN B O 1
ATOM 2380 N N . GLY B 1 126 ? -13.741 4.183 8.793 1.00 5.17 127 GLY B N 1
ATOM 2381 C CA . GLY B 1 126 ? -14.605 3.897 7.665 1.00 5.05 127 GLY B CA 1
ATOM 2382 C C . GLY B 1 126 ? -15.734 2.969 8.060 1.00 4.58 127 GLY B C 1
ATOM 2383 O O . GLY B 1 126 ? -16.457 3.233 9.021 1.00 4.41 127 GLY B O 1
ATOM 2384 N N . ASN B 1 127 ? -15.883 1.874 7.324 1.00 4.88 128 ASN B N 1
ATOM 2385 C CA . ASN B 1 127 ? -16.961 0.928 7.586 1.00 5.08 128 ASN B CA 1
ATOM 2386 C C . ASN B 1 127 ? -16.499 -0.313 8.344 1.00 5.44 128 ASN B C 1
ATOM 2387 O O . ASN B 1 127 ? -15.684 -1.093 7.847 1.00 4.59 128 ASN B O 1
ATOM 2392 N N . GLY B 1 128 ? -17.031 -0.488 9.550 1.00 6.32 129 GLY B N 1
ATOM 2393 C CA . GLY B 1 128 ? -16.721 -1.642 10.372 1.00 6.27 129 GLY B CA 1
ATOM 2394 C C . GLY B 1 128 ? -17.831 -1.898 11.373 1.00 7.91 129 GLY B C 1
ATOM 2395 O O . GLY B 1 128 ? -18.421 -0.958 11.903 1.00 8.38 129 GLY B O 1
ATOM 2396 N N . TYR B 1 129 ? -18.123 -3.169 11.631 1.00 5.70 130 TYR B N 1
ATOM 2397 C CA . TYR B 1 129 ? -19.198 -3.524 12.551 1.00 2.52 130 TYR B CA 1
ATOM 2398 C C . TYR B 1 129 ? -18.700 -4.289 13.771 1.00 5.45 130 TYR B C 1
ATOM 2399 O O . TYR B 1 129 ? -17.974 -5.276 13.644 1.00 4.74 130 TYR B O 1
ATOM 2408 N N . LEU B 1 130 ? -19.100 -3.825 14.950 1.00 4.42 131 LEU B N 1
ATOM 2409 C CA . LEU B 1 130 ? -18.931 -4.594 16.173 1.00 2.52 131 LEU B CA 1
ATOM 2410 C C . LEU B 1 130 ? -20.246 -5.315 16.441 1.00 5.97 131 LEU B C 1
ATOM 2411 O O . LEU B 1 130 ? -21.136 -4.776 17.100 1.00 7.12 131 LEU B O 1
ATOM 2416 N N . THR B 1 131 ? -20.365 -6.533 15.922 1.00 2.52 132 THR B N 1
ATOM 2417 C CA . THR B 1 131 ? -21.646 -7.228 15.905 1.00 6.55 132 THR B CA 1
ATOM 2418 C C . THR B 1 131 ? -21.537 -8.721 16.178 1.00 8.12 132 THR B C 1
ATOM 2419 O O . THR B 1 131 ? -20.498 -9.338 15.936 1.00 2.52 132 THR B O 1
ATOM 2423 N N . LEU B 1 132 ? -22.628 -9.295 16.677 1.00 5.92 133 LEU B N 1
ATOM 2424 C CA . LEU B 1 132 ? -22.756 -10.742 16.757 1.00 7.09 133 LEU B CA 1
ATOM 2425 C C . LEU B 1 132 ? -22.967 -11.270 15.348 1.00 12.09 133 LEU B C 1
ATOM 2426 O O . LEU B 1 132 ? -23.776 -10.733 14.592 1.00 8.61 133 LEU B O 1
ATOM 2431 N N . TYR B 1 133 ? -22.242 -12.324 14.995 1.00 26.08 134 TYR B N 1
ATOM 2432 C CA . TYR B 1 133 ? -22.273 -12.839 13.633 1.00 10.59 134 TYR B CA 1
ATOM 2433 C C . TYR B 1 133 ? -22.425 -14.358 13.623 1.00 12.74 134 TYR B C 1
ATOM 2434 O O . TYR B 1 133 ? -21.848 -15.052 14.459 1.00 26.36 134 TYR B O 1
ATOM 2443 N N . GLY B 1 134 ? -23.210 -14.869 12.679 1.00 10.83 135 GLY B N 1
ATOM 2444 C CA . GLY B 1 134 ? -23.461 -16.297 12.604 1.00 10.69 135 GLY B CA 1
ATOM 2445 C C . GLY B 1 134 ? -24.199 -16.732 11.353 1.00 9.34 135 GLY B C 1
ATOM 2446 O O . GLY B 1 134 ? -24.748 -15.909 10.621 1.00 7.91 135 GLY B O 1
ATOM 2447 N N . TRP B 1 135 ? -24.207 -18.040 11.112 1.00 11.24 136 TRP B N 1
ATOM 2448 C CA . TRP B 1 135 ? -24.884 -18.616 9.957 1.00 8.32 136 TRP B CA 1
ATOM 2449 C C . TRP B 1 135 ? -25.836 -19.732 10.368 1.00 7.73 136 TRP B C 1
ATOM 2450 O O . TRP B 1 135 ? -25.714 -20.300 11.454 1.00 7.65 136 TRP B O 1
ATOM 2461 N N . THR B 1 136 ? -26.783 -20.038 9.488 1.00 8.66 137 THR B N 1
ATOM 2462 C CA . THR B 1 136 ? -27.634 -21.211 9.634 1.00 10.95 137 THR B CA 1
ATOM 2463 C C . THR B 1 136 ? -27.883 -21.811 8.256 1.00 12.75 137 THR B C 1
ATOM 2464 O O . THR B 1 136 ? -27.701 -21.143 7.239 1.00 11.04 137 THR B O 1
ATOM 2468 N N . ARG B 1 137 ? -28.292 -23.073 8.222 1.00 13.73 138 ARG B N 1
ATOM 2469 C CA . ARG B 1 137 ? -28.566 -23.752 6.962 1.00 9.10 138 ARG B CA 1
ATOM 2470 C C . ARG B 1 137 ? -29.961 -24.361 6.967 1.00 11.89 138 ARG B C 1
ATOM 2471 O O . ARG B 1 137 ? -30.544 -24.587 8.027 1.00 17.61 138 ARG B O 1
ATOM 2479 N N . SER B 1 138 ? -30.491 -24.617 5.776 1.00 11.50 139 SER B N 1
ATOM 2480 C CA . SER B 1 138 ? -31.840 -25.147 5.629 1.00 11.42 139 SER B CA 1
ATOM 2481 C C . SER B 1 138 ? -32.869 -24.234 6.289 1.00 13.36 139 SER B C 1
ATOM 2482 O O . SER B 1 138 ? -33.498 -24.620 7.275 1.00 6.58 139 SER B O 1
ATOM 2485 N N . PRO B 1 139 ? -33.044 -23.016 5.747 1.00 12.00 140 PRO B N 1
ATOM 2486 C CA . PRO B 1 139 ? -32.313 -22.474 4.598 1.00 7.58 140 PRO B CA 1
ATOM 2487 C C . PRO B 1 139 ? -31.015 -21.780 5.012 1.00 6.84 140 PRO B C 1
ATOM 2488 O O . PRO B 1 139 ? -30.753 -21.618 6.203 1.00 5.09 140 PRO B O 1
ATOM 2492 N N . LEU B 1 140 ? -30.220 -21.374 4.027 1.00 7.16 141 LEU B N 1
ATOM 2493 C CA . LEU B 1 140 ? -28.951 -20.695 4.274 1.00 7.24 141 LEU B CA 1
ATOM 2494 C C . LEU B 1 140 ? -29.166 -19.247 4.698 1.00 14.60 141 LEU B C 1
ATOM 2495 O O . LEU B 1 140 ? -29.666 -18.437 3.920 1.00 2.52 141 LEU B O 1
ATOM 2500 N N . ILE B 1 141 ? -28.779 -18.923 5.929 1.00 12.35 142 ILE B N 1
ATOM 2501 C CA . ILE B 1 141 ? -29.015 -17.589 6.475 1.00 6.50 142 ILE B CA 1
ATOM 2502 C C . ILE B 1 141 ? -27.796 -17.011 7.191 1.00 5.64 142 ILE B C 1
ATOM 2503 O O . ILE B 1 141 ? -27.108 -17.710 7.933 1.00 2.52 142 ILE B O 1
ATOM 2508 N N . GLU B 1 142 ? -27.538 -15.729 6.954 1.00 6.06 143 GLU B N 1
ATOM 2509 C CA . GLU B 1 142 ? -26.508 -14.990 7.674 1.00 6.07 143 GLU B CA 1
ATOM 2510 C C . GLU B 1 142 ? -27.188 -13.911 8.511 1.00 9.16 143 GLU B C 1
ATOM 2511 O O . GLU B 1 142 ? -27.982 -13.130 7.991 1.00 11.61 143 GLU B O 1
ATOM 2517 N N . TYR B 1 143 ? -26.888 -13.865 9.805 1.00 12.91 144 TYR B N 1
ATOM 2518 C CA . TYR B 1 143 ? -27.574 -12.928 10.692 1.00 10.25 144 TYR B CA 1
ATOM 2519 C C . TYR B 1 143 ? -26.632 -11.982 11.435 1.00 8.91 144 TYR B C 1
ATOM 2520 O O . TYR B 1 143 ? -25.439 -12.255 11.576 1.00 8.85 144 TYR B O 1
ATOM 2529 N N . TYR B 1 144 ? -27.186 -10.868 11.905 1.00 11.04 145 TYR B N 1
ATOM 2530 C CA . TYR B 1 144 ? -26.405 -9.832 12.572 1.00 7.65 145 TYR B CA 1
ATOM 2531 C C . TYR B 1 144 ? -27.125 -9.247 13.783 1.00 5.92 145 TYR B C 1
ATOM 2532 O O . TYR B 1 144 ? -28.346 -9.088 13.779 1.00 5.48 145 TYR B O 1
ATOM 2541 N N . VAL B 1 145 ? -26.353 -8.935 14.820 1.00 6.33 146 VAL B N 1
ATOM 2542 C CA . VAL B 1 145 ? -26.835 -8.122 15.930 1.00 7.23 146 VAL B CA 1
ATOM 2543 C C . VAL B 1 145 ? -25.797 -7.039 16.207 1.00 6.31 146 VAL B C 1
ATOM 2544 O O . VAL B 1 145 ? -24.961 -7.176 17.101 1.00 16.24 146 VAL B O 1
ATOM 2548 N N . VAL B 1 146 ? -25.852 -5.969 15.422 1.00 5.36 147 VAL B N 1
ATOM 2549 C CA . VAL B 1 146 ? -24.849 -4.912 15.476 1.00 5.39 147 VAL B CA 1
ATOM 2550 C C . VAL B 1 146 ? -25.025 -3.995 16.683 1.00 6.58 147 VAL B C 1
ATOM 2551 O O . VAL B 1 146 ? -26.067 -3.361 16.846 1.00 9.51 147 VAL B O 1
ATOM 2555 N N . ASP B 1 147 ? -23.996 -3.931 17.524 1.00 6.28 148 ASP B N 1
ATOM 2556 C CA . ASP B 1 147 ? -23.996 -3.039 18.680 1.00 2.52 148 ASP B CA 1
ATOM 2557 C C . ASP B 1 147 ? -23.411 -1.674 18.332 1.00 9.05 148 ASP B C 1
ATOM 2558 O O . ASP B 1 147 ? -23.886 -0.645 18.811 1.00 8.20 148 ASP B O 1
ATOM 2563 N N . SER B 1 148 ? -22.375 -1.671 17.499 1.00 2.52 149 SER B N 1
ATOM 2564 C CA . SER B 1 148 ? -21.744 -0.428 17.072 1.00 2.52 149 SER B CA 1
ATOM 2565 C C . SER B 1 148 ? -21.174 -0.561 15.664 1.00 8.51 149 SER B C 1
ATOM 2566 O O . SER B 1 148 ? -21.004 -1.670 15.156 1.00 8.23 149 SER B O 1
ATOM 2569 N N . TRP B 1 149 ? -20.880 0.573 15.037 1.00 8.04 150 TRP B N 1
ATOM 2570 C CA . TRP B 1 149 ? -20.396 0.581 13.663 1.00 7.72 150 TRP B CA 1
ATOM 2571 C C . TRP B 1 149 ? -19.386 1.699 13.415 1.00 6.61 150 TRP B C 1
ATOM 2572 O O . TRP B 1 149 ? -18.855 2.291 14.353 1.00 5.03 150 TRP B O 1
ATOM 2583 N N . GLY B 1 150 ? -19.129 1.979 12.141 1.00 7.07 151 GLY B N 1
ATOM 2584 C CA . GLY B 1 150 ? -18.207 3.033 11.761 1.00 6.40 151 GLY B CA 1
ATOM 2585 C C . GLY B 1 150 ? -18.917 4.210 11.122 1.00 6.20 151 GLY B C 1
ATOM 2586 O O . GLY B 1 150 ? -19.728 4.880 11.763 1.00 9.94 151 GLY B O 1
ATOM 2587 N N . THR B 1 151 ? -18.616 4.458 9.851 1.00 6.34 152 THR B N 1
ATOM 2588 C CA . THR B 1 151 ? -19.210 5.574 9.122 1.00 5.65 152 THR B CA 1
ATOM 2589 C C . THR B 1 151 ? -20.513 5.181 8.432 1.00 8.02 152 THR B C 1
ATOM 2590 O O . THR B 1 151 ? -21.252 6.041 7.952 1.00 18.90 152 THR B O 1
ATOM 2594 N N . TYR B 1 152 ? -20.790 3.881 8.383 1.00 15.08 153 TYR B N 1
ATOM 2595 C CA . TYR B 1 152 ? -22.022 3.390 7.772 1.00 10.29 153 TYR B CA 1
ATOM 2596 C C . TYR B 1 152 ? -22.823 2.516 8.726 1.00 2.52 153 TYR B C 1
ATOM 2597 O O . TYR B 1 152 ? -22.312 1.528 9.253 1.00 7.91 153 TYR B O 1
ATOM 2606 N N . ARG B 1 153 ? -24.082 2.884 8.938 1.00 7.02 154 ARG B N 1
ATOM 2607 C CA . ARG B 1 153 ? -24.988 2.087 9.753 1.00 5.62 154 ARG B CA 1
ATOM 2608 C C . ARG B 1 153 ? -25.738 1.090 8.875 1.00 9.91 154 ARG B C 1
ATOM 2609 O O . ARG B 1 153 ? -26.421 1.481 7.929 1.00 10.27 154 ARG B O 1
ATOM 2617 N N . PRO B 1 154 ? -25.610 -0.205 9.192 1.00 6.81 155 PRO B N 1
ATOM 2618 C CA . PRO B 1 154 ? -26.167 -1.289 8.375 1.00 2.52 155 PRO B CA 1
ATOM 2619 C C . PRO B 1 154 ? -27.690 -1.299 8.384 1.00 7.91 155 PRO B C 1
ATOM 2620 O O . PRO B 1 154 ? -28.291 -1.653 9.398 1.00 8.82 155 PRO B O 1
ATOM 2624 N N . THR B 1 155 ? -28.303 -0.921 7.268 1.00 13.69 156 THR B N 1
ATOM 2625 C CA . THR B 1 155 ? -29.755 -0.959 7.155 1.00 12.41 156 THR B CA 1
ATOM 2626 C C . THR B 1 155 ? -30.186 -1.931 6.065 1.00 8.32 156 THR B C 1
ATOM 2627 O O . THR B 1 155 ? -29.354 -2.494 5.356 1.00 18.23 156 THR B O 1
ATOM 2631 N N . GLY B 1 156 ? -31.495 -2.123 5.943 1.00 8.92 157 GLY B N 1
ATOM 2632 C CA . GLY B 1 156 ? -32.057 -2.989 4.925 1.00 6.23 157 GLY B CA 1
ATOM 2633 C C . GLY B 1 156 ? -33.546 -2.744 4.794 1.00 9.82 157 GLY B C 1
ATOM 2634 O O . GLY B 1 156 ? -33.988 -1.597 4.734 1.00 10.90 157 GLY B O 1
ATOM 2635 N N . THR B 1 157 ? -34.324 -3.819 4.751 1.00 9.19 158 THR B N 1
ATOM 2636 C CA . THR B 1 157 ? -35.774 -3.695 4.716 1.00 8.31 158 THR B CA 1
ATOM 2637 C C . THR B 1 157 ? -36.322 -3.703 6.140 1.00 6.25 158 THR B C 1
ATOM 2638 O O . THR B 1 157 ? -36.375 -4.746 6.789 1.00 6.53 158 THR B O 1
ATOM 2642 N N . TYR B 1 158 ? -36.717 -2.528 6.617 1.00 10.20 159 TYR B N 1
ATOM 2643 C CA . TYR B 1 158 ? -37.206 -2.362 7.980 1.00 7.78 159 TYR B CA 1
ATOM 2644 C C . TYR B 1 158 ? -38.412 -3.254 8.269 1.00 6.54 159 TYR B C 1
ATOM 2645 O O . TYR B 1 158 ? -39.292 -3.420 7.425 1.00 5.19 159 TYR B O 1
ATOM 2654 N N . LYS B 1 159 ? -38.446 -3.825 9.469 1.00 4.90 160 LYS B N 1
ATOM 2655 C CA . LYS B 1 159 ? -39.513 -4.744 9.850 1.00 8.34 160 LYS B CA 1
ATOM 2656 C C . LYS B 1 159 ? -40.083 -4.442 11.234 1.00 10.94 160 LYS B C 1
ATOM 2657 O O . LYS B 1 159 ? -41.122 -4.980 11.617 1.00 10.48 160 LYS B O 1
ATOM 2663 N N . GLY B 1 160 ? -39.398 -3.585 11.982 1.00 10.65 161 GLY B N 1
ATOM 2664 C CA . GLY B 1 160 ? -39.824 -3.243 13.326 1.00 13.04 161 GLY B CA 1
ATOM 2665 C C . GLY B 1 160 ? -38.642 -3.057 14.254 1.00 17.74 161 GLY B C 1
ATOM 2666 O O . GLY B 1 160 ? -37.509 -2.907 13.800 1.00 32.01 161 GLY B O 1
ATOM 2667 N N . THR B 1 161 ? -38.901 -3.064 15.558 1.00 20.05 162 THR B N 1
ATOM 2668 C CA . THR B 1 161 ? -37.840 -2.878 16.541 1.00 20.81 162 THR B CA 1
ATOM 2669 C C . THR B 1 161 ? -37.954 -3.853 17.705 1.00 17.88 162 THR B C 1
ATOM 2670 O O . THR B 1 161 ? -39.000 -4.467 17.920 1.00 10.34 162 THR B O 1
ATOM 2674 N N . VAL B 1 162 ? -36.867 -3.979 18.458 1.00 17.18 163 VAL B N 1
ATOM 2675 C CA . VAL B 1 162 ? -36.829 -4.845 19.628 1.00 11.51 163 VAL B CA 1
ATOM 2676 C C . VAL B 1 162 ? -35.909 -4.260 20.689 1.00 15.00 163 VAL B C 1
ATOM 2677 O O . VAL B 1 162 ? -34.800 -3.822 20.385 1.00 14.31 163 VAL B O 1
ATOM 2681 N N . LYS B 1 163 ? -36.372 -4.251 21.934 1.00 24.03 164 LYS B N 1
ATOM 2682 C CA . LYS B 1 163 ? -35.559 -3.756 23.036 1.00 7.87 164 LYS B CA 1
ATOM 2683 C C . LYS B 1 163 ? -34.880 -4.919 23.748 1.00 12.46 164 LYS B C 1
ATOM 2684 O O . LYS B 1 163 ? -35.524 -5.910 24.092 1.00 19.27 164 LYS B O 1
ATOM 2690 N N . SER B 1 164 ? -33.575 -4.795 23.962 1.00 13.85 165 SER B N 1
ATOM 2691 C CA . SER B 1 164 ? -32.810 -5.846 24.615 1.00 10.45 165 SER B CA 1
ATOM 2692 C C . SER B 1 164 ? -31.461 -5.326 25.099 1.00 9.55 165 SER B C 1
ATOM 2693 O O . SER B 1 164 ? -30.758 -4.619 24.377 1.00 8.52 165 SER B O 1
ATOM 2696 N N . ASP B 1 165 ? -31.111 -5.680 26.332 1.00 10.53 166 ASP B N 1
ATOM 2697 C CA . ASP B 1 165 ? -29.838 -5.284 26.924 1.00 6.83 166 ASP B CA 1
ATOM 2698 C C . ASP B 1 165 ? -29.610 -3.775 26.862 1.00 8.39 166 ASP B C 1
ATOM 2699 O O . ASP B 1 165 ? -28.625 -3.308 26.293 1.00 18.57 166 ASP B O 1
ATOM 2704 N N . GLY B 1 166 ? -30.537 -3.020 27.444 1.00 4.49 167 GLY B N 1
ATOM 2705 C CA . GLY B 1 166 ? -30.392 -1.581 27.580 1.00 3.83 167 GLY B CA 1
ATOM 2706 C C . GLY B 1 166 ? -30.436 -0.795 26.283 1.00 8.18 167 GLY B C 1
ATOM 2707 O O . GLY B 1 166 ? -30.241 0.420 26.285 1.00 8.32 167 GLY B O 1
ATOM 2708 N N . GLY B 1 167 ? -30.697 -1.478 25.174 1.00 5.70 168 GLY B N 1
ATOM 2709 C CA . GLY B 1 167 ? -30.722 -0.820 23.880 1.00 8.26 168 GLY B CA 1
ATOM 2710 C C . GLY B 1 167 ? -31.920 -1.184 23.026 1.00 16.06 168 GLY B C 1
ATOM 2711 O O . GLY B 1 167 ? -32.596 -2.182 23.278 1.00 10.37 168 GLY B O 1
ATOM 2712 N N . THR B 1 168 ? -32.184 -0.366 22.011 1.00 16.84 169 THR B N 1
ATOM 2713 C CA . THR B 1 168 ? -33.272 -0.625 21.077 1.00 9.13 169 THR B CA 1
ATOM 2714 C C . THR B 1 168 ? -32.723 -0.854 19.671 1.00 6.31 169 THR B C 1
ATOM 2715 O O . THR B 1 168 ? -32.020 -0.004 19.125 1.00 7.89 169 THR B O 1
ATOM 2719 N N . TYR B 1 169 ? -33.042 -2.007 19.092 1.00 7.79 170 TYR B N 1
ATOM 2720 C CA . TYR B 1 169 ? -32.552 -2.357 17.766 1.00 7.55 170 TYR B CA 1
ATOM 2721 C C . TYR B 1 169 ? -33.681 -2.345 16.746 1.00 14.70 170 TYR B C 1
ATOM 2722 O O . TYR B 1 169 ? -34.764 -2.871 17.002 1.00 18.86 170 TYR B O 1
ATOM 2731 N N . ASP B 1 170 ? -33.422 -1.747 15.589 1.00 11.88 171 ASP B N 1
ATOM 2732 C CA . ASP B 1 170 ? -34.326 -1.871 14.456 1.00 5.54 171 ASP B CA 1
ATOM 2733 C C . ASP B 1 170 ? -34.045 -3.208 13.791 1.00 8.81 171 ASP B C 1
ATOM 2734 O O . ASP B 1 170 ? -32.923 -3.710 13.850 1.00 9.71 171 ASP B O 1
ATOM 2739 N N . ILE B 1 171 ? -35.060 -3.788 13.160 1.00 12.33 172 ILE B N 1
ATOM 2740 C CA . ILE B 1 171 ? -34.883 -5.056 12.465 1.00 7.68 172 ILE B CA 1
ATOM 2741 C C . ILE B 1 171 ? -34.931 -4.860 10.956 1.00 9.73 172 ILE B C 1
ATOM 2742 O O . ILE B 1 171 ? -35.869 -4.266 10.430 1.00 5.41 172 ILE B O 1
ATOM 2747 N N . TYR B 1 172 ? -33.908 -5.356 10.268 1.00 17.20 173 TYR B N 1
ATOM 2748 C CA . TYR B 1 172 ? -33.825 -5.237 8.816 1.00 7.47 173 TYR B CA 1
ATOM 2749 C C . TYR B 1 172 ? -33.662 -6.597 8.146 1.00 10.16 173 TYR B C 1
ATOM 2750 O O . TYR B 1 172 ? -33.195 -7.556 8.766 1.00 6.87 173 TYR B O 1
ATOM 2759 N N . THR B 1 173 ? -34.051 -6.670 6.875 1.00 29.46 174 THR B N 1
ATOM 2760 C CA . THR B 1 173 ? -33.868 -7.875 6.075 1.00 12.01 174 THR B CA 1
ATOM 2761 C C . THR B 1 173 ? -33.296 -7.518 4.705 1.00 9.08 174 THR B C 1
ATOM 2762 O O . THR B 1 173 ? -33.827 -6.660 4.000 1.00 12.35 174 THR B O 1
ATOM 2766 N N . THR B 1 174 ? -32.199 -8.175 4.346 1.00 11.49 175 THR B N 1
ATOM 2767 C CA . THR B 1 174 ? -31.589 -8.010 3.031 1.00 12.78 175 THR B CA 1
ATOM 2768 C C . THR B 1 174 ? -31.291 -9.375 2.432 1.00 19.83 175 THR B C 1
ATOM 2769 O O . THR B 1 174 ? -30.826 -10.274 3.132 1.00 22.90 175 THR B O 1
ATOM 2773 N N . THR B 1 175 ? -31.560 -9.534 1.141 1.00 49.15 176 THR B N 1
ATOM 2774 C CA . THR B 1 175 ? -31.259 -10.791 0.471 1.00 24.51 176 THR B CA 1
ATOM 2775 C C . THR B 1 175 ? -29.952 -10.665 -0.321 1.00 26.68 176 THR B C 1
ATOM 2776 O O . THR B 1 175 ? -29.659 -9.597 -0.860 1.00 32.91 176 THR B O 1
ATOM 2780 N N . ARG B 1 176 ? -29.120 -11.694 -0.425 1.00 16.72 177 ARG B N 1
ATOM 2781 C CA . ARG B 1 176 ? -27.925 -11.583 -1.281 1.00 14.87 177 ARG B CA 1
ATOM 2782 C C . ARG B 1 176 ? -27.934 -12.511 -2.472 1.00 19.06 177 ARG B C 1
ATOM 2783 O O . ARG B 1 176 ? -28.286 -13.629 -2.358 1.00 17.97 177 ARG B O 1
ATOM 2791 N N . TYR B 1 177 ? -27.540 -12.041 -3.635 1.00 20.00 178 TYR B N 1
ATOM 2792 C CA . TYR B 1 177 ? -27.683 -12.861 -4.834 1.00 20.00 178 TYR B CA 1
ATOM 2793 C C . TYR B 1 177 ? -26.397 -13.354 -5.426 1.00 20.00 178 TYR B C 1
ATOM 2794 O O . TYR B 1 177 ? -26.352 -14.410 -5.968 1.00 34.67 178 TYR B O 1
ATOM 2803 N N . ASN B 1 178 ? -25.320 -12.651 -5.273 1.00 18.54 179 ASN B N 1
ATOM 2804 C CA . ASN B 1 178 ? -24.124 -13.299 -5.695 1.00 45.08 179 ASN B CA 1
ATOM 2805 C C . ASN B 1 178 ? -22.920 -12.910 -4.874 1.00 47.15 179 ASN B C 1
ATOM 2806 O O . ASN B 1 178 ? -21.975 -12.361 -5.380 1.00 17.14 179 ASN B O 1
ATOM 2811 N N . ALA B 1 179 ? -22.974 -13.237 -3.586 1.00 50.16 180 ALA B N 1
ATOM 2812 C CA . ALA B 1 179 ? -21.923 -12.940 -2.688 1.00 21.61 180 ALA B CA 1
ATOM 2813 C C . ALA B 1 179 ? -21.641 -14.260 -2.150 1.00 35.25 180 ALA B C 1
ATOM 2814 O O . ALA B 1 179 ? -22.249 -15.212 -2.555 1.00 44.30 180 ALA B O 1
ATOM 2816 N N . PRO B 1 180 ? -20.696 -14.261 -1.263 1.00 25.65 181 PRO B N 1
ATOM 2817 C CA . PRO B 1 180 ? -19.993 -15.395 -0.798 1.00 21.58 181 PRO B CA 1
ATOM 2818 C C . PRO B 1 180 ? -20.519 -15.406 0.534 1.00 29.58 181 PRO B C 1
ATOM 2819 O O . PRO B 1 180 ? -20.649 -14.338 1.026 1.00 45.02 181 PRO B O 1
ATOM 2823 N N . SER B 1 181 ? -20.803 -16.518 1.146 1.00 27.15 182 SER B N 1
ATOM 2824 C CA . SER B 1 181 ? -20.854 -17.788 0.527 1.00 27.29 182 SER B CA 1
ATOM 2825 C C . SER B 1 181 ? -21.101 -18.700 1.678 1.00 34.22 182 SER B C 1
ATOM 2826 O O . SER B 1 181 ? -22.170 -19.223 1.790 1.00 40.65 182 SER B O 1
ATOM 2829 N N . ILE B 1 182 ? -20.104 -18.822 2.551 1.00 45.21 183 ILE B N 1
ATOM 2830 C CA . ILE B 1 182 ? -19.935 -19.902 3.539 1.00 39.97 183 ILE B CA 1
ATOM 2831 C C . ILE B 1 182 ? -19.845 -21.297 2.915 1.00 45.15 183 ILE B C 1
ATOM 2832 O O . ILE B 1 182 ? -18.903 -22.040 3.181 1.00 50.94 183 ILE B O 1
ATOM 2837 N N . ALA C 1 1 ? -12.698 38.162 31.969 1.00 45.34 2 ALA C N 1
ATOM 2838 C CA . ALA C 1 1 ? -13.561 38.871 32.904 1.00 82.92 2 ALA C CA 1
ATOM 2839 C C . ALA C 1 1 ? -14.364 37.874 33.726 1.00 77.49 2 ALA C C 1
ATOM 2840 O O . ALA C 1 1 ? -13.900 36.767 34.010 1.00 50.21 2 ALA C O 1
ATOM 2842 N N . THR C 1 2 ? -15.567 38.282 34.117 1.00 85.35 3 THR C N 1
ATOM 2843 C CA . THR C 1 2 ? -16.476 37.410 34.851 1.00 74.76 3 THR C CA 1
ATOM 2844 C C . THR C 1 2 ? -17.889 37.617 34.302 1.00 52.08 3 THR C C 1
ATOM 2845 O O . THR C 1 2 ? -18.334 38.754 34.143 1.00 56.50 3 THR C O 1
ATOM 2849 N N . PHE C 1 3 ? -18.582 36.526 33.983 1.00 35.01 4 PHE C N 1
ATOM 2850 C CA . PHE C 1 3 ? -19.912 36.631 33.387 1.00 40.90 4 PHE C CA 1
ATOM 2851 C C . PHE C 1 3 ? -20.747 35.361 33.526 1.00 40.32 4 PHE C C 1
ATOM 2852 O O . PHE C 1 3 ? -20.282 34.340 34.058 1.00 51.06 4 PHE C O 1
ATOM 2860 N N . THR C 1 4 ? -21.981 35.442 33.031 1.00 27.81 5 THR C N 1
ATOM 2861 C CA . THR C 1 4 ? -22.951 34.363 33.172 1.00 12.55 5 THR C CA 1
ATOM 2862 C C . THR C 1 4 ? -23.202 33.634 31.847 1.00 11.67 5 THR C C 1
ATOM 2863 O O . THR C 1 4 ? -23.035 34.202 30.762 1.00 9.70 5 THR C O 1
ATOM 2867 N N . GLN C 1 5 ? -23.603 32.369 31.948 1.00 17.59 6 GLN C N 1
ATOM 2868 C CA . GLN C 1 5 ? -23.900 31.551 30.779 1.00 9.31 6 GLN C CA 1
ATOM 2869 C C . GLN C 1 5 ? -25.277 30.908 30.917 1.00 11.56 6 GLN C C 1
ATOM 2870 O O . GLN C 1 5 ? -25.544 30.200 31.889 1.00 9.01 6 GLN C O 1
ATOM 2876 N N . TYR C 1 6 ? -26.154 31.154 29.950 1.00 12.37 7 TYR C N 1
ATOM 2877 C CA . TYR C 1 6 ? -27.457 30.501 29.940 1.00 7.80 7 TYR C CA 1
ATOM 2878 C C . TYR C 1 6 ? -27.390 29.223 29.111 1.00 8.14 7 TYR C C 1
ATOM 2879 O O . TYR C 1 6 ? -26.879 29.230 27.993 1.00 9.60 7 TYR C O 1
ATOM 2888 N N . TRP C 1 7 ? -27.897 28.127 29.666 1.00 11.61 8 TRP C N 1
ATOM 2889 C CA . TRP C 1 7 ? -27.845 26.837 28.987 1.00 5.56 8 TRP C CA 1
ATOM 2890 C C . TRP C 1 7 ? -29.224 26.244 28.722 1.00 12.56 8 TRP C C 1
ATOM 2891 O O . TRP C 1 7 ? -30.105 26.269 29.580 1.00 8.69 8 TRP C O 1
ATOM 2902 N N . SER C 1 8 ? -29.396 25.714 27.517 1.00 18.57 9 SER C N 1
ATOM 2903 C CA . SER C 1 8 ? -30.525 24.852 27.204 1.00 5.45 9 SER C CA 1
ATOM 2904 C C . SER C 1 8 ? -29.975 23.500 26.773 1.00 6.67 9 SER C C 1
ATOM 2905 O O . SER C 1 8 ? -29.573 23.320 25.627 1.00 34.24 9 SER C O 1
ATOM 2908 N N . VAL C 1 9 ? -29.943 22.556 27.706 1.00 7.37 10 VAL C N 1
ATOM 2909 C CA . VAL C 1 9 ? -29.347 21.251 27.450 1.00 7.68 10 VAL C CA 1
ATOM 2910 C C . VAL C 1 9 ? -30.400 20.154 27.341 1.00 8.67 10 VAL C C 1
ATOM 2911 O O . VAL C 1 9 ? -30.999 19.750 28.339 1.00 12.82 10 VAL C O 1
ATOM 2915 N N . ARG C 1 10 ? -30.616 19.679 26.119 1.00 9.98 11 ARG C N 1
ATOM 2916 C CA . ARG C 1 10 ? -31.573 18.610 25.855 1.00 10.28 11 ARG C CA 1
ATOM 2917 C C . ARG C 1 10 ? -31.313 17.396 26.743 1.00 12.95 11 ARG C C 1
ATOM 2918 O O . ARG C 1 10 ? -30.168 16.986 26.933 1.00 16.15 11 ARG C O 1
ATOM 2926 N N . GLN C 1 11 ? -32.384 16.827 27.286 1.00 15.03 12 GLN C N 1
ATOM 2927 C CA . GLN C 1 11 ? -32.274 15.702 28.210 1.00 10.59 12 GLN C CA 1
ATOM 2928 C C . GLN C 1 11 ? -31.851 14.407 27.513 1.00 11.52 12 GLN C C 1
ATOM 2929 O O . GLN C 1 11 ? -31.156 13.577 28.102 1.00 15.27 12 GLN C O 1
ATOM 2935 N N . SER C 1 12 ? -32.266 14.242 26.261 1.00 30.47 13 SER C N 1
ATOM 2936 C CA . SER C 1 12 ? -31.917 13.055 25.483 1.00 9.84 13 SER C CA 1
ATOM 2937 C C . SER C 1 12 ? -31.328 13.425 24.124 1.00 19.81 13 SER C C 1
ATOM 2938 O O . SER C 1 12 ? -32.030 13.941 23.258 1.00 36.11 13 SER C O 1
ATOM 2941 N N . LYS C 1 13 ? -30.040 13.148 23.947 1.00 11.81 14 LYS C N 1
ATOM 2942 C CA . LYS C 1 13 ? -29.330 13.470 22.708 1.00 13.84 14 LYS C CA 1
ATOM 2943 C C . LYS C 1 13 ? -30.203 13.336 21.465 1.00 10.41 14 LYS C C 1
ATOM 2944 O O . LYS C 1 13 ? -30.706 12.257 21.154 1.00 14.69 14 LYS C O 1
ATOM 2950 N N . ARG C 1 14 ? -30.378 14.451 20.765 1.00 8.34 15 ARG C N 1
ATOM 2951 C CA . ARG C 1 14 ? -31.214 14.501 19.574 1.00 5.60 15 ARG C CA 1
ATOM 2952 C C . ARG C 1 14 ? -30.563 13.752 18.420 1.00 10.08 15 ARG C C 1
ATOM 2953 O O . ARG C 1 14 ? -29.366 13.903 18.178 1.00 15.51 15 ARG C O 1
ATOM 2961 N N . PRO C 1 15 ? -31.356 12.939 17.703 1.00 16.84 16 PRO C N 1
ATOM 2962 C CA . PRO C 1 15 ? -30.887 12.204 16.523 1.00 7.65 16 PRO C CA 1
ATOM 2963 C C . PRO C 1 15 ? -30.213 13.136 15.523 1.00 9.21 16 PRO C C 1
ATOM 2964 O O . PRO C 1 15 ? -30.635 14.282 15.368 1.00 7.90 16 PRO C O 1
ATOM 2968 N N . THR C 1 16 ? -29.177 12.645 14.852 1.00 14.77 17 THR C N 1
ATOM 2969 C CA . THR C 1 16 ? -28.410 13.472 13.930 1.00 12.73 17 THR C CA 1
ATOM 2970 C C . THR C 1 16 ? -28.268 12.811 12.564 1.00 31.51 17 THR C C 1
ATOM 2971 O O . THR C 1 16 ? -27.792 11.681 12.452 1.00 45.99 17 THR C O 1
ATOM 2975 N N . GLY C 1 17 ? -28.675 13.532 11.526 1.00 11.43 18 GLY C N 1
ATOM 2976 C CA . GLY C 1 17 ? -28.620 13.027 10.168 1.00 12.49 18 GLY C CA 1
ATOM 2977 C C . GLY C 1 17 ? -29.774 13.555 9.342 1.00 17.33 18 GLY C C 1
ATOM 2978 O O . GLY C 1 17 ? -29.661 13.712 8.127 1.00 14.89 18 GLY C O 1
ATOM 2979 N N . SER C 1 18 ? -30.889 13.828 10.010 1.00 24.38 19 SER C N 1
ATOM 2980 C CA . SER C 1 18 ? -32.073 14.365 9.350 1.00 11.07 19 SER C CA 1
ATOM 2981 C C . SER C 1 18 ? -32.286 15.827 9.731 1.00 17.53 19 SER C C 1
ATOM 2982 O O . SER C 1 18 ? -31.612 16.349 10.618 1.00 13.24 19 SER C O 1
ATOM 2985 N N . ASN C 1 19 ? -33.221 16.486 9.055 1.00 25.78 20 ASN C N 1
ATOM 2986 C CA . ASN C 1 19 ? -33.490 17.895 9.312 1.00 19.16 20 ASN C CA 1
ATOM 2987 C C . ASN C 1 19 ? -34.058 18.120 10.707 1.00 18.06 20 ASN C C 1
ATOM 2988 O O . ASN C 1 19 ? -34.918 17.369 11.165 1.00 17.14 20 ASN C O 1
ATOM 2993 N N . ALA C 1 20 ? -33.568 19.156 11.378 1.00 13.87 21 ALA C N 1
ATOM 2994 C CA . ALA C 1 20 ? -34.010 19.484 12.728 1.00 8.62 21 ALA C CA 1
ATOM 2995 C C . ALA C 1 20 ? -34.093 20.996 12.910 1.00 11.19 21 ALA C C 1
ATOM 2996 O O . ALA C 1 20 ? -33.378 21.747 12.248 1.00 11.47 21 ALA C O 1
ATOM 2998 N N . THR C 1 21 ? -34.966 21.436 13.811 1.00 18.16 22 THR C N 1
ATOM 2999 C CA . THR C 1 21 ? -35.202 22.862 14.011 1.00 16.29 22 THR C CA 1
ATOM 3000 C C . THR C 1 21 ? -35.031 23.299 15.462 1.00 9.55 22 THR C C 1
ATOM 3001 O O . THR C 1 21 ? -35.487 22.625 16.385 1.00 4.55 22 THR C O 1
ATOM 3005 N N . ILE C 1 22 ? -34.368 24.436 15.647 1.00 11.43 23 ILE C N 1
ATOM 3006 C CA . ILE C 1 22 ? -34.255 25.062 16.957 1.00 6.14 23 ILE C CA 1
ATOM 3007 C C . ILE C 1 22 ? -35.026 26.378 16.971 1.00 6.04 23 ILE C C 1
ATOM 3008 O O . ILE C 1 22 ? -34.534 27.398 16.486 1.00 5.84 23 ILE C O 1
ATOM 3013 N N . THR C 1 23 ? -36.241 26.351 17.510 1.00 7.05 24 THR C N 1
ATOM 3014 C CA . THR C 1 23 ? -37.030 27.570 17.651 1.00 4.76 24 THR C CA 1
ATOM 3015 C C . THR C 1 23 ? -36.501 28.373 18.834 1.00 6.75 24 THR C C 1
ATOM 3016 O O . THR C 1 23 ? -36.978 28.229 19.958 1.00 4.72 24 THR C O 1
ATOM 3020 N N . PHE C 1 24 ? -35.508 29.216 18.566 1.00 10.40 25 PHE C N 1
ATOM 3021 C CA . PHE C 1 24 ? -34.783 29.931 19.614 1.00 5.68 25 PHE C CA 1
ATOM 3022 C C . PHE C 1 24 ? -35.664 30.845 20.465 1.00 7.07 25 PHE C C 1
ATOM 3023 O O . PHE C 1 24 ? -35.331 31.136 21.614 1.00 14.10 25 PHE C O 1
ATOM 3031 N N . THR C 1 25 ? -36.781 31.297 19.904 1.00 8.06 26 THR C N 1
ATOM 3032 C CA . THR C 1 25 ? -37.687 32.188 20.624 1.00 12.78 26 THR C CA 1
ATOM 3033 C C . THR C 1 25 ? -38.376 31.455 21.771 1.00 8.33 26 THR C C 1
ATOM 3034 O O . THR C 1 25 ? -38.850 32.075 22.724 1.00 7.52 26 THR C O 1
ATOM 3038 N N . ASN C 1 26 ? -38.427 30.130 21.671 1.00 7.81 27 ASN C N 1
ATOM 3039 C CA . ASN C 1 26 ? -38.995 29.303 22.726 1.00 4.99 27 ASN C CA 1
ATOM 3040 C C . ASN C 1 26 ? -38.061 29.218 23.926 1.00 7.52 27 ASN C C 1
ATOM 3041 O O . ASN C 1 26 ? -38.508 29.201 25.072 1.00 13.01 27 ASN C O 1
ATOM 3046 N N . HIS C 1 27 ? -36.761 29.170 23.655 1.00 7.95 28 HIS C N 1
ATOM 3047 C CA . HIS C 1 27 ? -35.758 29.133 24.712 1.00 9.52 28 HIS C CA 1
ATOM 3048 C C . HIS C 1 27 ? -35.590 30.509 25.345 1.00 11.79 28 HIS C C 1
ATOM 3049 O O . HIS C 1 27 ? -35.464 30.631 26.563 1.00 10.62 28 HIS C O 1
ATOM 3056 N N . VAL C 1 28 ? -35.591 31.541 24.507 1.00 8.53 29 VAL C N 1
ATOM 3057 C CA . VAL C 1 28 ? -35.502 32.917 24.981 1.00 10.32 29 VAL C CA 1
ATOM 3058 C C . VAL C 1 28 ? -36.663 33.236 25.916 1.00 10.69 29 VAL C C 1
ATOM 3059 O O . VAL C 1 28 ? -36.469 33.796 26.995 1.00 11.41 29 VAL C O 1
ATOM 3063 N N . ASN C 1 29 ? -37.870 32.875 25.492 1.00 7.80 30 ASN C N 1
ATOM 3064 C CA . ASN C 1 29 ? -39.061 33.072 26.307 1.00 13.55 30 ASN C CA 1
ATOM 3065 C C . ASN C 1 29 ? -39.076 32.156 27.524 1.00 23.16 30 ASN C C 1
ATOM 3066 O O . ASN C 1 29 ? -39.640 32.499 28.564 1.00 15.70 30 ASN C O 1
ATOM 3071 N N . ALA C 1 30 ? -38.456 30.988 27.389 1.00 24.71 31 ALA C N 1
ATOM 3072 C CA . ALA C 1 30 ? -38.370 30.043 28.494 1.00 9.06 31 ALA C CA 1
ATOM 3073 C C . ALA C 1 30 ? -37.465 30.590 29.588 1.00 15.53 31 ALA C C 1
ATOM 3074 O O . ALA C 1 30 ? -37.795 30.521 30.772 1.00 12.38 31 ALA C O 1
ATOM 3076 N N . TRP C 1 31 ? -36.321 31.136 29.187 1.00 20.93 32 TRP C N 1
ATOM 3077 C CA . TRP C 1 31 ? -35.388 31.720 30.141 1.00 12.78 32 TRP C CA 1
ATOM 3078 C C . TRP C 1 31 ? -35.944 33.018 30.711 1.00 16.82 32 TRP C C 1
ATOM 3079 O O . TRP C 1 31 ? -35.703 33.353 31.870 1.00 17.68 32 TRP C O 1
ATOM 3090 N N . LYS C 1 32 ? -36.692 33.744 29.888 1.00 15.69 33 LYS C N 1
ATOM 3091 C CA . LYS C 1 32 ? -37.258 35.023 30.294 1.00 8.02 33 LYS C CA 1
ATOM 3092 C C . LYS C 1 32 ? -38.228 34.857 31.460 1.00 18.55 33 LYS C C 1
ATOM 3093 O O . LYS C 1 32 ? -38.280 35.695 32.359 1.00 11.87 33 LYS C O 1
ATOM 3099 N N . SER C 1 33 ? -38.992 33.769 31.439 1.00 20.16 34 SER C N 1
ATOM 3100 C CA . SER C 1 33 ? -39.950 33.487 32.502 1.00 11.78 34 SER C CA 1
ATOM 3101 C C . SER C 1 33 ? -39.285 32.758 33.667 1.00 19.70 34 SER C C 1
ATOM 3102 O O . SER C 1 33 ? -39.925 32.477 34.680 1.00 9.64 34 SER C O 1
ATOM 3105 N N . HIS C 1 34 ? -38.000 32.454 33.518 1.00 35.19 35 HIS C N 1
ATOM 3106 C CA . HIS C 1 34 ? -37.241 31.796 34.578 1.00 16.62 35 HIS C CA 1
ATOM 3107 C C . HIS C 1 34 ? -36.208 32.733 35.197 1.00 10.97 35 HIS C C 1
ATOM 3108 O O . HIS C 1 34 ? -35.312 32.297 35.921 1.00 5.89 35 HIS C O 1
ATOM 3115 N N . GLY C 1 35 ? -36.340 34.021 34.903 1.00 14.29 36 GLY C N 1
ATOM 3116 C CA . GLY C 1 35 ? -35.461 35.028 35.466 1.00 7.57 36 GLY C CA 1
ATOM 3117 C C . GLY C 1 35 ? -34.106 35.107 34.790 1.00 9.18 36 GLY C C 1
ATOM 3118 O O . GLY C 1 35 ? -33.113 35.482 35.414 1.00 7.51 36 GLY C O 1
ATOM 3119 N N . MET C 1 36 ? -34.060 34.758 33.509 1.00 10.18 37 MET C N 1
ATOM 3120 C CA . MET C 1 36 ? -32.812 34.812 32.759 1.00 8.79 37 MET C CA 1
ATOM 3121 C C . MET C 1 36 ? -32.957 35.670 31.506 1.00 8.15 37 MET C C 1
ATOM 3122 O O . MET C 1 36 ? -33.173 35.155 30.409 1.00 11.34 37 MET C O 1
ATOM 3127 N N . ASN C 1 37 ? -32.834 36.982 31.681 1.00 4.89 38 ASN C N 1
ATOM 3128 C CA . ASN C 1 37 ? -32.956 37.921 30.573 1.00 8.80 38 ASN C CA 1
ATOM 3129 C C . ASN C 1 37 ? -31.634 38.134 29.846 1.00 18.54 38 ASN C C 1
ATOM 3130 O O . ASN C 1 37 ? -30.572 38.178 30.466 1.00 25.47 38 ASN C O 1
ATOM 3135 N N . LEU C 1 38 ? -31.714 38.271 28.527 1.00 2.52 39 LEU C N 1
ATOM 3136 C CA . LEU C 1 38 ? -30.532 38.453 27.692 1.00 6.43 39 LEU C CA 1
ATOM 3137 C C . LEU C 1 38 ? -30.208 39.928 27.481 1.00 9.40 39 LEU C C 1
ATOM 3138 O O . LEU C 1 38 ? -30.982 40.805 27.861 1.00 9.12 39 LEU C O 1
ATOM 3143 N N . GLY C 1 39 ? -29.059 40.190 26.868 1.00 10.48 40 GLY C N 1
ATOM 3144 C CA . GLY C 1 39 ? -28.606 41.549 26.631 1.00 6.57 40 GLY C CA 1
ATOM 3145 C C . GLY C 1 39 ? -29.322 42.236 25.483 1.00 5.42 40 GLY C C 1
ATOM 3146 O O . GLY C 1 39 ? -29.972 41.585 24.664 1.00 6.76 40 GLY C O 1
ATOM 3147 N N . SER C 1 40 ? -29.198 43.559 25.422 1.00 5.49 41 SER C N 1
ATOM 3148 C CA . SER C 1 40 ? -29.841 44.346 24.374 1.00 10.12 41 SER C CA 1
ATOM 3149 C C . SER C 1 40 ? -28.899 44.590 23.198 1.00 6.94 41 SER C C 1
ATOM 3150 O O . SER C 1 40 ? -29.257 45.266 22.232 1.00 3.44 41 SER C O 1
ATOM 3153 N N . ASN C 1 41 ? -27.693 44.038 23.288 1.00 17.27 42 ASN C N 1
ATOM 3154 C CA . ASN C 1 41 ? -26.696 44.189 22.234 1.00 20.93 42 ASN C CA 1
ATOM 3155 C C . ASN C 1 41 ? -26.267 42.834 21.677 1.00 20.08 42 ASN C C 1
ATOM 3156 O O . ASN C 1 41 ? -25.422 42.154 22.254 1.00 10.55 42 ASN C O 1
ATOM 3161 N N . TRP C 1 42 ? -26.849 42.450 20.546 1.00 13.80 43 TRP C N 1
ATOM 3162 C CA . TRP C 1 42 ? -26.650 41.108 20.006 1.00 13.51 43 TRP C CA 1
ATOM 3163 C C . TRP C 1 42 ? -25.403 40.960 19.137 1.00 23.61 43 TRP C C 1
ATOM 3164 O O . TRP C 1 42 ? -25.223 41.681 18.156 1.00 17.99 43 TRP C O 1
ATOM 3175 N N . ALA C 1 43 ? -24.546 40.015 19.512 1.00 14.94 44 ALA C N 1
ATOM 3176 C CA . ALA C 1 43 ? -23.368 39.676 18.722 1.00 6.91 44 ALA C CA 1
ATOM 3177 C C . ALA C 1 43 ? -23.679 38.482 17.828 1.00 10.56 44 ALA C C 1
ATOM 3178 O O . ALA C 1 43 ? -24.844 38.208 17.541 1.00 6.64 44 ALA C O 1
ATOM 3180 N N . TYR C 1 44 ? -22.646 37.765 17.398 1.00 20.44 45 TYR C N 1
ATOM 3181 C CA 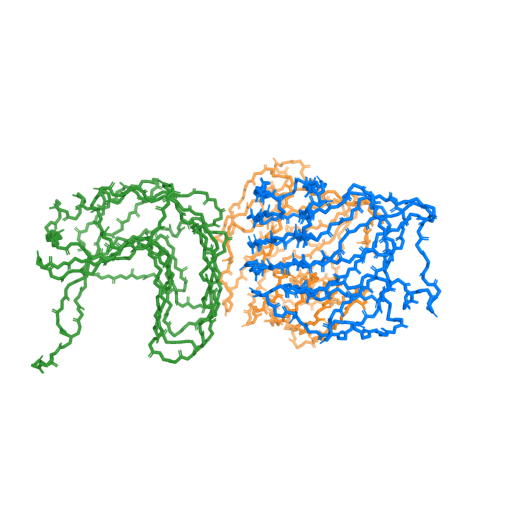. TYR C 1 44 ? -22.848 36.646 16.482 1.00 11.80 45 TYR C CA 1
ATOM 3182 C C . TYR C 1 44 ? -23.703 35.531 17.089 1.00 16.24 45 TYR C C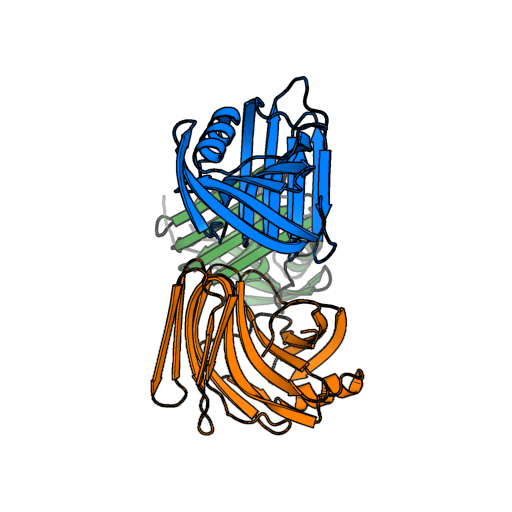 1
ATOM 3183 O O . TYR C 1 44 ? -23.874 35.447 18.305 1.00 8.65 45 TYR C O 1
ATOM 3192 N N . GLN C 1 45 ? -24.241 34.684 16.219 1.00 9.84 46 GLN C N 1
ATOM 3193 C CA . GLN C 1 45 ? -25.158 33.626 16.618 1.00 8.10 46 GLN C CA 1
ATOM 3194 C C . GLN C 1 45 ? -25.016 32.466 15.642 1.00 11.51 46 GLN C C 1
ATOM 3195 O O . GLN C 1 45 ? -25.384 32.584 14.474 1.00 24.34 46 GLN C O 1
ATOM 3201 N N . VAL C 1 46 ? -24.478 31.347 16.114 1.00 10.39 47 VAL C N 1
ATOM 3202 C CA . VAL C 1 46 ? -24.115 30.259 15.214 1.00 10.95 47 VAL C CA 1
ATOM 3203 C C . VAL C 1 46 ? -24.627 28.889 15.649 1.00 9.52 47 VAL C C 1
ATOM 3204 O O . VAL C 1 46 ? -24.764 28.612 16.840 1.00 12.84 47 VAL C O 1
ATOM 3208 N N . MET C 1 47 ? -24.911 28.038 14.668 1.00 7.97 48 MET C N 1
ATOM 3209 C CA . MET C 1 47 ? -25.100 26.618 14.920 1.00 11.77 48 MET C CA 1
ATOM 3210 C C . MET C 1 47 ? -23.713 25.996 14.942 1.00 10.73 48 MET C C 1
ATOM 3211 O O . MET C 1 47 ? -23.131 25.725 13.893 1.00 7.85 48 MET C O 1
ATOM 3216 N N . ALA C 1 48 ? -23.188 25.770 16.141 1.00 8.85 49 ALA C N 1
ATOM 3217 C CA . ALA C 1 48 ? -21.765 25.496 16.309 1.00 9.94 49 ALA C CA 1
ATOM 3218 C C . ALA C 1 48 ? -21.397 24.045 16.609 1.00 11.96 49 ALA C C 1
ATOM 3219 O O . ALA C 1 48 ? -22.245 23.223 16.965 1.00 8.83 49 ALA C O 1
ATOM 3221 N N . THR C 1 49 ? -20.109 23.754 16.448 1.00 14.84 50 THR C N 1
ATOM 3222 C CA . THR C 1 49 ? -19.519 22.493 16.878 1.00 9.62 50 THR C CA 1
ATOM 3223 C C . THR C 1 49 ? -18.397 22.805 17.876 1.00 12.10 50 THR C C 1
ATOM 3224 O O . THR C 1 49 ? -17.385 23.419 17.508 1.00 16.25 50 THR C O 1
ATOM 3228 N N . GLU C 1 50 ? -18.594 22.423 19.139 1.00 7.09 51 GLU C N 1
ATOM 3229 C CA . GLU C 1 50 ? -17.597 22.674 20.182 1.00 9.97 51 GLU C CA 1
ATOM 3230 C C . GLU C 1 50 ? -16.894 21.385 20.615 1.00 12.47 51 GLU C C 1
ATOM 3231 O O . GLU C 1 50 ? -17.479 20.296 20.559 1.00 11.40 51 GLU C O 1
ATOM 3237 N N . GLY C 1 51 ? -15.634 21.512 21.027 1.00 17.58 52 GLY C N 1
ATOM 3238 C CA . GLY C 1 51 ? -14.857 20.373 21.476 1.00 19.41 52 GLY C CA 1
ATOM 3239 C C . GLY C 1 51 ? -13.823 20.789 22.502 1.00 17.26 52 GLY C C 1
ATOM 3240 O O . GLY C 1 51 ? -13.196 21.843 22.370 1.00 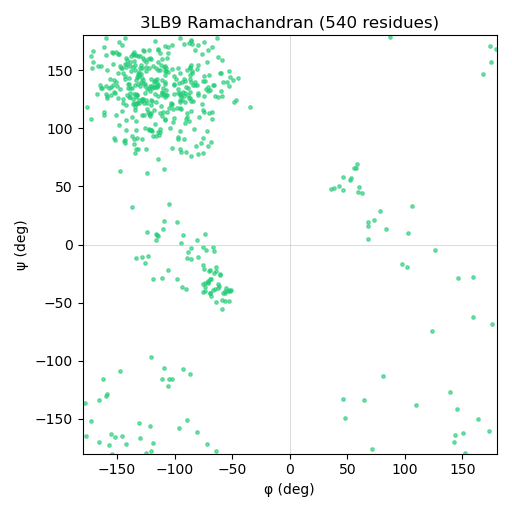16.41 52 GLY C O 1
ATOM 3241 N N . TYR C 1 52 ? -13.648 19.966 23.531 1.00 16.42 53 TYR C N 1
ATOM 3242 C CA . TYR C 1 52 ? -12.655 20.238 24.562 1.00 30.97 53 TYR C CA 1
ATOM 3243 C C . TYR C 1 52 ? -11.880 18.972 24.907 1.00 32.74 53 TYR C C 1
ATOM 3244 O O . TYR C 1 52 ? -12.474 17.943 25.250 1.00 19.52 53 TYR C O 1
ATOM 3253 N N . GLN C 1 53 ? -10.555 19.053 24.820 1.00 25.10 54 GLN C N 1
ATOM 3254 C CA . GLN C 1 53 ? -9.699 17.900 25.071 1.00 17.41 54 GLN C CA 1
ATOM 3255 C C . GLN C 1 53 ? -10.297 16.674 24.399 1.00 10.95 54 GLN C C 1
ATOM 3256 O O . GLN C 1 53 ? -10.458 15.623 25.017 1.00 13.72 54 GLN C O 1
ATOM 3262 N N . SER C 1 54 ? -10.626 16.827 23.120 1.00 11.10 55 SER C N 1
ATOM 3263 C CA . SER C 1 54 ? -11.365 15.810 22.385 1.00 13.56 55 SER C CA 1
ATOM 3264 C C . SER C 1 54 ? -10.706 15.456 21.052 1.00 19.08 55 SER C C 1
ATOM 3265 O O . SER C 1 54 ? -9.556 15.815 20.798 1.00 32.63 55 SER C O 1
ATOM 3268 N N . SER C 1 55 ? -11.454 14.752 20.207 1.00 23.67 56 SER C N 1
ATOM 3269 C CA . SER C 1 55 ? -10.981 14.327 18.894 1.00 15.27 56 SER C CA 1
ATOM 3270 C C . SER C 1 55 ? -12.105 13.625 18.139 1.00 19.01 56 SER C C 1
ATOM 3271 O O . SER C 1 55 ? -12.607 12.596 18.585 1.00 35.05 56 SER C O 1
ATOM 3274 N N . GLY C 1 56 ? -12.500 14.181 16.999 1.00 8.66 57 GLY C N 1
ATOM 3275 C CA . GLY C 1 56 ? -13.574 13.600 16.214 1.00 10.61 57 GLY C CA 1
ATOM 3276 C C . GLY C 1 56 ? -13.847 14.314 14.906 1.00 7.35 57 GLY C C 1
ATOM 3277 O O . GLY C 1 56 ? -13.033 15.110 14.437 1.00 11.72 57 GLY C O 1
ATOM 3278 N N . SER C 1 57 ? -15.003 14.024 14.315 1.00 5.64 58 SER C N 1
ATOM 3279 C CA . SER C 1 57 ? -15.391 14.614 13.037 1.00 7.98 58 SER C CA 1
ATOM 3280 C C . SER C 1 57 ? -16.845 15.088 13.060 1.00 12.68 58 SER C C 1
ATOM 3281 O O . SER C 1 57 ? -17.650 14.613 13.862 1.00 5.68 58 SER C O 1
ATOM 3284 N N . SER C 1 58 ? -17.174 16.025 12.175 1.00 18.41 59 SER C N 1
ATOM 3285 C CA . SER C 1 58 ? -18.511 16.603 12.141 1.00 8.96 59 SER C CA 1
ATOM 3286 C C . SER C 1 58 ? -18.840 17.246 10.796 1.00 7.25 59 SER C C 1
ATOM 3287 O O . SER C 1 58 ? -17.955 17.740 10.102 1.00 14.44 59 SER C O 1
ATOM 3290 N N . ASN C 1 59 ? -20.121 17.237 10.440 1.00 9.17 60 ASN C N 1
ATOM 3291 C CA . ASN C 1 59 ? -20.596 17.877 9.219 1.00 18.51 60 ASN C CA 1
ATOM 3292 C C . ASN C 1 59 ? -21.989 18.455 9.429 1.00 21.59 60 ASN C C 1
ATOM 3293 O O . ASN C 1 59 ? -22.948 17.717 9.657 1.00 14.52 60 ASN C O 1
ATOM 3298 N N . VAL C 1 60 ? -22.095 19.777 9.350 1.00 17.37 61 VAL C N 1
ATOM 3299 C CA . VAL C 1 60 ? -23.356 20.455 9.621 1.00 20.09 61 VAL C CA 1
ATOM 3300 C C . VAL C 1 60 ? -23.745 21.414 8.501 1.00 21.13 61 VAL C C 1
ATOM 3301 O O . VAL C 1 60 ? -22.892 22.074 7.907 1.00 18.63 61 VAL C O 1
ATOM 3305 N N . THR C 1 61 ? -25.042 21.485 8.220 1.00 16.57 62 THR C N 1
ATOM 3306 C CA . THR C 1 61 ? -25.5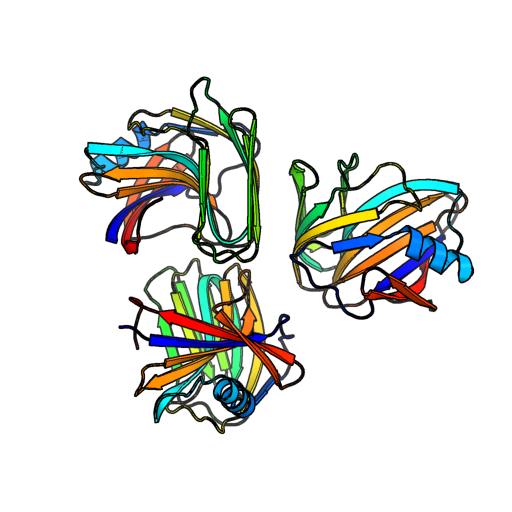66 22.415 7.227 1.00 19.99 62 THR C CA 1
ATOM 3307 C C . THR C 1 61 ? -26.707 23.248 7.811 1.00 22.50 62 THR C C 1
ATOM 3308 O O . THR C 1 61 ? -27.690 22.704 8.314 1.00 13.49 62 THR C O 1
ATOM 3312 N N . VAL C 1 62 ? -26.568 24.568 7.744 1.00 29.35 63 VAL C N 1
ATOM 3313 C CA . VAL C 1 62 ? -27.562 25.479 8.303 1.00 26.24 63 VAL C CA 1
ATOM 3314 C C . VAL C 1 62 ? -28.230 26.289 7.192 1.00 34.37 63 VAL C C 1
ATOM 3315 O O . VAL C 1 62 ? -27.667 26.441 6.108 1.00 27.84 63 VAL C O 1
ATOM 3319 N N . TRP C 1 63 ? -29.432 26.798 7.459 1.00 50.19 64 TRP C N 1
ATOM 3320 C CA . TRP C 1 63 ? -30.118 27.680 6.514 1.00 36.75 64 TRP C CA 1
ATOM 3321 C C . TRP C 1 63 ? -31.209 28.556 7.141 1.00 71.53 64 TRP C C 1
ATOM 3322 O O . TRP C 1 63 ? -30.989 29.218 8.158 1.00 102.50 64 TRP C O 1
ATOM 3333 N N . GLY C 1 64 ? -32.385 28.542 6.524 1.00 85.85 65 GLY C N 1
ATOM 3334 C CA . GLY C 1 64 ? -33.415 29.522 6.810 1.00 86.09 65 GLY C CA 1
ATOM 3335 C C . GLY C 1 64 ? -33.360 30.496 5.653 1.00 80.79 65 GLY C C 1
ATOM 3336 O O . GLY C 1 64 ? -33.994 31.551 5.673 1.00 57.59 65 GLY C O 1
ATOM 3337 N N . ALA C 1 65 ? -32.581 30.103 4.644 1.00 60.24 66 ALA C N 1
ATOM 3338 C CA . ALA C 1 65 ? -32.312 30.871 3.424 1.00 46.61 66 ALA C CA 1
ATOM 3339 C C . ALA C 1 65 ? -30.810 31.069 3.237 1.00 49.82 66 ALA C C 1
ATOM 3340 O O . ALA C 1 65 ? -30.213 30.409 2.389 1.00 40.61 66 ALA C O 1
ATOM 3342 N N . SER C 1 66 ? -30.204 31.956 4.031 1.00 67.41 67 SER C N 1
ATOM 3343 C CA . SER C 1 66 ? -28.776 32.260 3.901 1.00 44.91 67 SER C CA 1
ATOM 3344 C C . SER C 1 66 ? -28.149 32.728 5.213 1.00 34.07 67 SER C C 1
ATOM 3345 O O . SER C 1 66 ? -28.783 33.464 5.969 1.00 13.40 67 SER C O 1
ATOM 3348 N N . THR C 1 67 ? -26.910 32.308 5.471 1.00 52.19 68 THR C N 1
ATOM 3349 C CA . THR C 1 67 ? -26.166 32.768 6.637 1.00 39.58 68 THR C CA 1
ATOM 3350 C C . THR C 1 67 ? -25.013 33.666 6.185 1.00 24.24 68 THR C C 1
ATOM 3351 O O . THR C 1 67 ? -24.606 33.617 5.013 1.00 47.13 68 THR C O 1
ATOM 3355 N N . ASP C 1 68 ? -24.500 34.497 7.093 1.00 15.10 69 ASP C N 1
ATOM 3356 C CA . ASP C 1 68 ? -23.484 35.475 6.707 1.00 21.72 69 ASP C CA 1
ATOM 3357 C C . ASP C 1 68 ? -22.339 35.592 7.706 1.00 21.41 69 ASP C C 1
ATOM 3358 O O . ASP C 1 68 ? -21.762 36.662 7.874 1.00 23.42 69 ASP C O 1
ATOM 3363 N N . TYR C 1 69 ? -21.998 34.488 8.357 1.00 15.74 70 TYR C N 1
ATOM 3364 C CA . TYR C 1 69 ? -20.964 34.524 9.384 1.00 18.18 70 TYR C CA 1
ATOM 3365 C C . TYR C 1 69 ? -20.262 33.184 9.548 1.00 23.05 70 TYR C C 1
ATOM 3366 O O . TYR C 1 69 ? -20.901 32.131 9.552 1.00 22.11 70 TYR C O 1
ATOM 3375 N N . TRP C 1 70 ? -18.940 33.236 9.677 1.00 21.90 71 TRP C N 1
ATOM 3376 C CA . TRP C 1 70 ? -18.137 32.034 9.843 1.00 21.55 71 TRP C CA 1
ATOM 3377 C C . TRP C 1 70 ? -17.296 32.107 11.114 1.00 18.99 71 TRP C C 1
ATOM 3378 O O . TRP C 1 70 ? -16.493 33.023 11.288 1.00 15.94 71 TRP C O 1
ATOM 3389 N N . GLN C 1 71 ? -17.492 31.135 11.999 1.00 18.46 72 GLN C N 1
ATOM 3390 C CA . GLN C 1 71 ? -16.748 31.061 13.251 1.00 18.43 72 GLN C CA 1
ATOM 3391 C C . GLN C 1 71 ? -15.731 29.923 13.211 1.00 14.14 72 GLN C C 1
ATOM 3392 O O . GLN C 1 71 ? -16.074 28.785 12.889 1.00 24.46 72 GLN C O 1
ATOM 3398 N N . ASN C 1 72 ? -14.481 30.234 13.539 1.00 13.07 73 ASN C N 1
ATOM 3399 C CA . ASN C 1 72 ? -13.420 29.233 13.544 1.00 11.72 73 ASN C CA 1
ATOM 3400 C C . ASN C 1 72 ? -12.330 29.588 14.545 1.00 10.81 73 ASN C C 1
ATOM 3401 O O . ASN C 1 72 ? -11.361 30.266 14.204 1.00 10.06 73 ASN C O 1
ATOM 3406 N N . TRP C 1 73 ? -12.492 29.123 15.779 1.00 15.30 74 TRP C N 1
ATOM 3407 C CA . TRP C 1 73 ? -11.548 29.440 16.845 1.00 16.12 74 TRP C CA 1
ATOM 3408 C C . TRP C 1 73 ? -10.966 28.189 17.502 1.00 13.72 74 TRP C C 1
ATOM 3409 O O . TRP C 1 73 ? -11.691 27.253 17.838 1.00 16.86 74 TRP C O 1
ATOM 3420 N N . THR C 1 74 ? -9.649 28.186 17.680 1.00 15.60 75 THR C N 1
ATOM 3421 C CA . THR C 1 74 ? -8.960 27.090 18.349 1.00 22.78 75 THR C CA 1
ATOM 3422 C C . THR C 1 74 ? -7.951 27.636 19.356 1.00 17.62 75 THR C C 1
ATOM 3423 O O . THR C 1 74 ? -7.011 28.338 18.984 1.00 25.38 75 THR C O 1
ATOM 3427 N N . ASP C 1 75 ? -8.155 27.311 20.630 1.00 13.34 76 ASP C N 1
ATOM 3428 C CA . ASP C 1 75 ? -7.329 27.851 21.710 1.00 31.14 76 ASP C CA 1
ATOM 3429 C C . ASP C 1 75 ? -5.832 27.687 21.455 1.00 32.79 76 ASP C C 1
ATOM 3430 O O . ASP C 1 75 ? -5.044 28.580 21.763 1.00 19.23 76 ASP C O 1
ATOM 3435 N N . GLY C 1 76 ? -5.443 26.549 20.889 1.00 26.98 77 GLY C N 1
ATOM 3436 C CA . GLY C 1 76 ? -4.046 26.296 20.589 1.00 22.47 77 GLY C CA 1
ATOM 3437 C C . GLY C 1 76 ? -3.708 24.826 20.430 1.00 18.31 77 GLY C C 1
ATOM 3438 O O . GLY C 1 76 ? -3.280 24.391 19.361 1.00 41.51 77 GLY C O 1
ATOM 3439 N N . GLY C 1 77 ? -3.902 24.059 21.498 1.00 11.17 78 GLY C N 1
ATOM 3440 C CA . GLY C 1 77 ? -3.573 22.646 21.492 1.00 9.48 78 GLY C CA 1
ATOM 3441 C C . GLY C 1 77 ? -4.322 21.852 20.440 1.00 18.74 78 GLY C C 1
ATOM 3442 O O . GLY C 1 77 ? -5.462 22.169 20.102 1.00 22.99 78 GLY C O 1
ATOM 3443 N N . GLY C 1 78 ? -3.673 20.817 19.918 1.00 16.58 79 GLY C N 1
ATOM 3444 C CA . GLY C 1 78 ? -4.291 19.932 18.948 1.00 9.27 79 GLY C CA 1
ATOM 3445 C C . GLY C 1 78 ? -4.491 20.555 17.581 1.00 18.42 79 GLY C C 1
ATOM 3446 O O . GLY C 1 78 ? -4.081 21.689 17.333 1.00 25.74 79 GLY C O 1
ATOM 3447 N N . ILE C 1 79 ? -5.127 19.800 16.690 1.00 24.11 80 ILE C N 1
ATOM 3448 C CA . ILE C 1 79 ? -5.391 20.257 15.331 1.00 27.14 80 ILE C CA 1
ATOM 3449 C C . ILE C 1 79 ? -6.889 20.322 15.068 1.00 17.82 80 ILE C C 1
ATOM 3450 O O . ILE C 1 79 ? -7.640 19.447 15.497 1.00 17.28 80 ILE C O 1
ATOM 3455 N N . VAL C 1 80 ? -7.320 21.364 14.365 1.00 32.42 81 VAL C N 1
ATOM 3456 C CA . VAL C 1 80 ? -8.720 21.503 13.986 1.00 24.62 81 VAL C CA 1
ATOM 3457 C C . VAL C 1 80 ? -8.849 21.892 12.517 1.00 16.28 81 VAL C C 1
ATOM 3458 O O . VAL C 1 80 ? -8.706 23.059 12.158 1.00 21.18 81 VAL C O 1
ATOM 3462 N N . ASN C 1 81 ? -9.116 20.904 11.670 1.00 15.89 82 ASN C N 1
ATOM 3463 C CA . ASN C 1 81 ? -9.276 21.140 10.240 1.00 15.99 82 ASN C CA 1
ATOM 3464 C C . ASN C 1 81 ? -10.703 21.540 9.886 1.00 20.52 82 ASN C C 1
ATOM 3465 O O . ASN C 1 81 ? -11.474 20.734 9.361 1.00 11.50 82 ASN C O 1
ATOM 3470 N N . ALA C 1 82 ? -11.050 22.790 10.176 1.00 20.11 83 ALA C N 1
ATOM 3471 C CA . ALA C 1 82 ? -12.384 23.302 9.886 1.00 16.40 83 ALA C CA 1
ATOM 3472 C C . ALA C 1 82 ? -12.498 23.777 8.440 1.00 25.43 83 ALA C C 1
ATOM 3473 O O . ALA C 1 82 ? -11.596 24.432 7.917 1.00 26.97 83 ALA C O 1
ATOM 3475 N N . VAL C 1 83 ? -13.610 23.437 7.799 1.00 14.71 84 VAL C N 1
ATOM 3476 C CA . VAL C 1 83 ? -13.834 23.807 6.408 1.00 10.15 84 VAL C CA 1
ATOM 3477 C C . VAL C 1 83 ? -15.049 24.715 6.250 1.00 21.40 84 VAL C C 1
ATOM 3478 O O . VAL C 1 83 ? -16.178 24.311 6.531 1.00 25.81 84 VAL C O 1
ATOM 3482 N N . ASN C 1 84 ? -14.811 25.945 5.810 1.00 21.15 85 ASN C N 1
ATOM 3483 C CA . ASN C 1 84 ? -15.896 26.850 5.458 1.00 24.85 85 ASN C CA 1
ATOM 3484 C C . ASN C 1 84 ? -16.490 26.437 4.116 1.00 27.13 85 ASN C C 1
ATOM 3485 O O . ASN C 1 84 ? -16.190 27.033 3.081 1.00 17.43 85 ASN C O 1
ATOM 3490 N N . GLY C 1 85 ? -17.325 25.403 4.140 1.00 15.94 86 GLY C N 1
ATOM 3491 C CA . GLY C 1 85 ? -17.910 24.866 2.927 1.00 11.31 86 GLY C CA 1
ATOM 3492 C C . GLY C 1 85 ? -18.796 25.861 2.208 1.00 21.88 86 GLY C C 1
ATOM 3493 O O . GLY C 1 85 ? -18.998 26.983 2.678 1.00 21.95 86 GLY C O 1
ATOM 3494 N N . SER C 1 86 ? -19.324 25.448 1.061 1.00 41.39 87 SER C N 1
ATOM 3495 C CA . SER C 1 86 ? -20.218 26.294 0.284 1.00 32.05 87 SER C CA 1
ATOM 3496 C C . SER C 1 86 ? -21.562 26.432 0.986 1.00 24.04 87 SER C C 1
ATOM 3497 O O . SER C 1 86 ? -21.858 25.697 1.929 1.00 23.57 87 SER C O 1
ATOM 3500 N N . GLY C 1 87 ? -22.373 27.377 0.519 1.00 33.55 88 GLY C N 1
ATOM 3501 C CA . GLY C 1 87 ? -23.687 27.606 1.090 1.00 30.21 88 GLY C CA 1
ATOM 3502 C C . GLY C 1 87 ? -23.668 27.641 2.605 1.00 30.31 88 GLY C C 1
ATOM 3503 O O . GLY C 1 87 ? -22.821 28.297 3.211 1.00 35.95 88 GLY C O 1
ATOM 3504 N N . GLY C 1 88 ? -24.605 26.926 3.219 1.00 25.35 89 GLY C N 1
ATOM 3505 C CA . GLY C 1 88 ? -24.694 26.871 4.667 1.00 34.25 89 GLY C CA 1
ATOM 3506 C C . GLY C 1 88 ? -24.040 25.626 5.236 1.00 37.14 89 GLY C C 1
ATOM 3507 O O . GLY C 1 88 ? -24.309 25.234 6.370 1.00 23.53 89 GLY C O 1
ATOM 3508 N N . ASN C 1 89 ? -23.171 25.004 4.446 1.00 33.65 90 ASN C N 1
ATOM 3509 C CA . ASN C 1 89 ? -22.496 23.780 4.858 1.00 31.41 90 ASN C CA 1
ATOM 3510 C C . ASN C 1 89 ? -21.108 24.018 5.446 1.00 27.81 90 ASN C C 1
ATOM 3511 O O . ASN C 1 89 ? -20.341 24.836 4.942 1.00 17.21 90 ASN C O 1
ATOM 3516 N N . TYR C 1 90 ? -20.793 23.291 6.514 1.00 11.32 91 TYR C N 1
ATOM 3517 C CA . TYR C 1 90 ? -19.455 23.318 7.092 1.00 10.56 91 TYR C CA 1
ATOM 3518 C C . TYR C 1 90 ? -19.132 21.970 7.729 1.00 19.50 91 TYR C C 1
ATOM 3519 O O . TYR C 1 90 ? -20.020 21.289 8.241 1.00 17.92 91 TYR C O 1
ATOM 3528 N N . SER C 1 91 ? -17.859 21.587 7.690 1.00 16.12 92 SER C N 1
ATOM 3529 C CA . SER C 1 91 ? -17.417 20.327 8.281 1.00 12.27 92 SER C CA 1
ATOM 3530 C C . SER C 1 91 ? -16.150 20.526 9.107 1.00 18.07 92 SER C C 1
ATOM 3531 O O . SER C 1 91 ? -15.340 21.402 8.812 1.00 14.75 92 SER C O 1
ATOM 3534 N N . VAL C 1 92 ? -15.982 19.711 10.145 1.00 24.54 93 VAL C N 1
ATOM 3535 C CA . VAL C 1 92 ? -14.850 19.866 11.053 1.00 22.11 93 VAL C CA 1
ATOM 3536 C C . VAL C 1 92 ? -14.115 18.546 11.292 1.00 14.67 93 VAL C C 1
ATOM 3537 O O . VAL C 1 92 ? -14.727 17.479 11.313 1.00 7.00 93 VAL C O 1
ATOM 3541 N N . ASN C 1 93 ? -12.798 18.633 11.460 1.00 29.03 94 ASN C N 1
ATOM 3542 C CA . ASN C 1 93 ? -11.966 17.471 11.763 1.00 14.20 94 ASN C CA 1
ATOM 3543 C C . ASN C 1 93 ? -10.856 17.813 12.754 1.00 21.36 94 ASN C C 1
ATOM 3544 O O . ASN C 1 93 ? -9.815 18.345 12.369 1.00 14.43 94 ASN C O 1
ATOM 3549 N N . TRP C 1 94 ? -11.081 17.507 14.028 1.00 16.17 95 TRP C N 1
ATOM 3550 C CA . TRP C 1 94 ? -10.107 17.830 15.068 1.00 17.92 95 TRP C CA 1
ATOM 3551 C C . TRP C 1 94 ? -9.480 16.581 15.678 1.00 20.34 95 TRP C C 1
ATOM 3552 O O . TRP C 1 94 ? -9.986 15.475 15.501 1.00 17.98 95 TRP C O 1
ATOM 3563 N N . SER C 1 95 ? -8.376 16.768 16.394 1.00 16.33 96 SER C N 1
ATOM 3564 C CA . SER C 1 95 ? -7.645 15.653 16.987 1.00 15.21 96 SER C CA 1
ATOM 3565 C C . SER C 1 95 ? -6.749 16.110 18.135 1.00 18.96 96 SER C C 1
ATOM 3566 O O . SER C 1 95 ? -5.972 17.053 17.988 1.00 19.66 96 SER C O 1
ATOM 3569 N N . ASN C 1 96 ? -6.861 15.431 19.274 1.00 26.13 97 ASN C N 1
ATOM 3570 C CA . ASN C 1 96 ? -6.063 15.758 20.454 1.00 25.05 97 ASN C CA 1
ATOM 3571 C C . ASN C 1 96 ? -6.054 17.255 20.743 1.00 23.14 97 ASN C C 1
ATOM 3572 O O . ASN C 1 96 ? -5.003 17.843 20.995 1.00 15.66 97 ASN C O 1
ATOM 3577 N N . THR C 1 97 ? -7.235 17.863 20.712 1.00 32.25 98 THR C N 1
ATOM 3578 C CA . THR C 1 97 ? -7.354 19.310 20.843 1.00 21.44 98 THR C CA 1
ATOM 3579 C C . THR C 1 97 ? -7.638 19.753 22.271 1.00 18.35 98 THR C C 1
ATOM 3580 O O . THR C 1 97 ? -7.779 18.932 23.176 1.00 23.20 98 THR C O 1
ATOM 3584 N N . GLY C 1 98 ? -7.708 21.066 22.459 1.00 25.87 99 GLY C N 1
ATOM 3585 C CA . GLY C 1 98 ? -8.155 21.643 23.711 1.00 20.82 99 GLY C CA 1
ATOM 3586 C C . GLY C 1 98 ? -9.553 22.191 23.509 1.00 31.51 99 GLY C C 1
ATOM 3587 O O . GLY C 1 98 ? -10.458 21.458 23.117 1.00 22.61 99 GLY C O 1
ATOM 3588 N N . ASN C 1 99 ? -9.730 23.483 23.756 1.00 28.57 100 ASN C N 1
ATOM 3589 C CA . ASN C 1 99 ? -11.016 24.126 23.521 1.00 16.73 100 ASN C CA 1
ATOM 3590 C C . ASN C 1 99 ? -11.080 24.714 22.113 1.00 15.70 100 ASN C C 1
ATOM 3591 O O . ASN C 1 99 ? -10.085 25.231 21.606 1.00 18.91 100 ASN C O 1
ATOM 3596 N N . PHE C 1 100 ? -12.247 24.626 21.481 1.00 28.77 101 PHE C N 1
ATOM 3597 C CA . PHE C 1 100 ? -12.432 25.185 20.145 1.00 14.59 101 PHE C CA 1
ATOM 3598 C C . PHE C 1 100 ? -13.906 25.260 19.759 1.00 16.75 101 PHE C C 1
ATOM 3599 O O . PHE C 1 100 ? -14.726 24.484 20.251 1.00 25.09 101 PHE C O 1
ATOM 3607 N N . VAL C 1 101 ? -14.236 26.196 18.874 1.00 14.52 102 VAL C N 1
ATOM 3608 C CA . VAL C 1 101 ? -15.610 26.362 18.411 1.00 11.08 102 VAL C CA 1
ATOM 3609 C C . VAL C 1 101 ? -15.662 26.715 16.926 1.00 8.96 102 VAL C C 1
ATOM 3610 O O . VAL C 1 101 ? -15.125 27.739 16.502 1.00 11.23 102 VAL C O 1
ATOM 3614 N N . VAL C 1 102 ? -16.315 25.861 16.143 1.00 9.52 103 VAL C N 1
ATOM 3615 C CA . VAL C 1 102 ? -16.468 26.090 14.711 1.00 11.34 103 VAL C CA 1
ATOM 3616 C C . VAL C 1 102 ? -17.938 26.026 14.319 1.00 10.29 103 VAL C C 1
ATOM 3617 O O . VAL C 1 102 ? -18.670 25.156 14.787 1.00 16.14 103 VAL C O 1
ATOM 3621 N N . GLY C 1 103 ? -18.373 26.943 13.461 1.00 7.62 104 GLY C N 1
ATOM 3622 C CA . GLY C 1 103 ? -19.752 26.933 13.012 1.00 16.16 104 GLY C CA 1
ATOM 3623 C C . GLY C 1 103 ? -20.164 28.090 12.124 1.00 16.40 104 GLY C C 1
ATOM 3624 O O . GLY C 1 103 ? -19.545 29.156 12.131 1.00 12.70 104 GLY C O 1
ATOM 3625 N N . LYS C 1 104 ? -21.221 27.865 11.350 1.00 21.95 105 LYS C N 1
ATOM 3626 C CA . LYS C 1 104 ? -21.818 28.905 10.524 1.00 15.90 105 LYS C CA 1
ATOM 3627 C C . LYS C 1 104 ? -23.016 29.507 11.243 1.00 18.58 105 LYS C C 1
ATOM 3628 O O . LYS C 1 104 ? -23.661 28.842 12.053 1.00 9.99 105 LYS C O 1
ATOM 3634 N N . GLY C 1 105 ? -23.314 30.767 10.947 1.00 19.79 106 GLY C N 1
ATOM 3635 C CA . GLY C 1 105 ? -24.432 31.440 11.582 1.00 9.37 106 GLY C CA 1
ATOM 3636 C C . GLY C 1 105 ? -24.654 32.858 11.097 1.00 13.22 106 GLY C C 1
ATOM 3637 O O . GLY C 1 105 ? -24.601 33.135 9.899 1.00 11.25 106 GLY C O 1
ATOM 3638 N N . TRP C 1 106 ? -24.906 33.761 12.039 1.00 17.38 107 TRP C N 1
ATOM 3639 C CA . TRP C 1 106 ? -25.201 35.148 11.710 1.00 9.52 107 TRP C CA 1
ATOM 3640 C C . TRP C 1 106 ? -24.367 36.102 12.558 1.00 8.07 107 TRP C C 1
ATOM 3641 O O . TRP C 1 106 ? -24.065 35.814 13.715 1.00 4.72 107 TRP C O 1
ATOM 3652 N N . THR C 1 107 ? -23.997 37.237 11.973 1.00 16.91 108 THR C N 1
ATOM 3653 C CA . THR C 1 107 ? -23.149 38.208 12.652 1.00 16.91 108 THR C CA 1
ATOM 3654 C C . THR C 1 107 ? -23.903 38.905 13.782 1.00 13.89 108 THR C C 1
ATOM 3655 O O . THR C 1 107 ? -23.317 39.283 14.797 1.00 9.67 108 THR C O 1
ATOM 3659 N N . THR C 1 108 ? -25.209 39.068 13.598 1.00 11.67 109 THR C N 1
ATOM 3660 C CA . THR C 1 108 ? -26.052 39.694 14.607 1.00 10.84 109 THR C CA 1
ATOM 3661 C C . THR C 1 108 ? -27.145 38.739 15.076 1.00 12.20 109 THR C C 1
ATOM 3662 O O . THR C 1 108 ? -27.925 38.230 14.272 1.00 13.73 109 THR C O 1
ATOM 3666 N N . GLY C 1 109 ? -27.192 38.499 16.383 1.00 21.69 110 GLY C N 1
ATOM 3667 C CA . GLY C 1 109 ? -28.137 37.559 16.958 1.00 19.47 110 GLY C CA 1
ATOM 3668 C C . GLY C 1 109 ? -29.565 38.065 16.943 1.00 23.26 110 GLY C C 1
ATOM 3669 O O . GLY C 1 109 ? -29.807 39.269 16.881 1.00 24.80 110 GLY C O 1
ATOM 3670 N N . SER C 1 110 ? -30.514 37.136 16.996 1.00 22.45 111 SER C N 1
ATOM 3671 C CA . SER C 1 110 ? -31.928 37.483 17.018 1.00 17.15 111 SER C CA 1
ATOM 3672 C C . SER C 1 110 ? -32.705 36.502 17.885 1.00 10.55 111 SER C C 1
ATOM 3673 O O . SER C 1 110 ? -32.644 35.292 17.666 1.00 13.97 111 SER C O 1
ATOM 3676 N N . PRO C 1 111 ? -33.439 37.024 18.877 1.00 10.74 112 PRO C N 1
ATOM 3677 C CA . PRO C 1 111 ? -34.224 36.187 19.791 1.00 11.57 112 PRO C CA 1
ATOM 3678 C C . PRO C 1 111 ? -35.355 35.469 19.064 1.00 11.52 112 PRO C C 1
ATOM 3679 O O . PRO C 1 111 ? -36.036 34.641 19.665 1.00 11.32 112 PRO C O 1
ATOM 3683 N N . PHE C 1 112 ? -35.545 35.783 17.786 1.00 12.39 113 PHE C N 1
ATOM 3684 C CA . PHE C 1 112 ? -36.665 35.240 17.025 1.00 11.92 113 PHE C CA 1
ATOM 3685 C C . PHE C 1 112 ? -36.225 34.339 15.877 1.00 18.61 113 PHE C C 1
ATOM 3686 O O . PHE C 1 112 ? -37.043 33.924 15.057 1.00 20.07 113 PHE C O 1
ATOM 3694 N N . ARG C 1 113 ? -34.933 34.034 15.821 1.00 16.62 114 ARG C N 1
ATOM 3695 C CA . ARG C 1 113 ? -34.410 33.179 14.762 1.00 19.72 114 ARG C CA 1
ATOM 3696 C C . ARG C 1 113 ? -34.877 31.735 14.891 1.00 18.01 114 ARG C C 1
ATOM 3697 O O . ARG C 1 113 ? -34.823 31.143 15.968 1.00 14.01 114 ARG C O 1
ATOM 3705 N N . THR C 1 114 ? -35.339 31.176 13.778 1.00 18.51 115 THR C N 1
ATOM 3706 C CA . THR C 1 114 ? -35.648 29.757 13.700 1.00 14.71 115 THR C CA 1
ATOM 3707 C C . THR C 1 114 ? -34.536 29.076 12.916 1.00 16.70 115 THR C C 1
ATOM 3708 O O . THR C 1 114 ? -34.328 29.375 11.740 1.00 19.29 115 THR C O 1
ATOM 3712 N N . ILE C 1 115 ? -33.817 28.168 13.568 1.00 22.19 116 ILE C N 1
ATOM 3713 C CA . ILE C 1 115 ? -32.665 27.529 12.939 1.00 14.28 116 ILE C CA 1
ATOM 3714 C C . ILE C 1 115 ? -32.982 26.133 12.412 1.00 13.05 116 ILE C C 1
ATOM 3715 O O . ILE C 1 115 ? -33.164 25.191 13.186 1.00 10.22 116 ILE C O 1
ATOM 3720 N N . ASN C 1 116 ? -33.041 26.009 11.090 1.00 24.41 117 ASN C N 1
ATOM 3721 C CA . ASN C 1 116 ? -33.213 24.716 10.444 1.00 28.22 117 ASN C CA 1
ATOM 3722 C C . ASN C 1 116 ? -31.854 24.187 10.001 1.00 30.18 117 ASN C C 1
ATOM 3723 O O . ASN C 1 116 ? -31.182 24.805 9.174 1.00 14.99 117 ASN C O 1
ATOM 3728 N N . TYR C 1 117 ? -31.448 23.048 10.552 1.00 25.25 118 TYR C N 1
ATOM 3729 C CA . TYR C 1 117 ? -30.130 22.499 10.255 1.00 16.95 118 TYR C CA 1
ATOM 3730 C C . TYR C 1 117 ? -30.158 20.988 10.052 1.00 14.45 118 TYR C C 1
ATOM 3731 O O . TYR C 1 117 ? -31.103 20.308 10.453 1.00 7.56 118 TYR C O 1
ATOM 3740 N N . ASN C 1 118 ? -29.108 20.471 9.423 1.00 11.49 119 ASN C N 1
ATOM 3741 C CA . ASN C 1 118 ? -28.953 19.037 9.230 1.00 9.23 119 ASN C CA 1
ATOM 3742 C C . ASN C 1 118 ? -27.535 18.594 9.573 1.00 10.02 119 ASN C C 1
ATOM 3743 O O . ASN C 1 118 ? -26.573 19.004 8.925 1.00 12.87 119 ASN C O 1
ATOM 3748 N N . ALA C 1 119 ? -27.415 17.762 10.602 1.00 16.97 120 ALA C N 1
ATOM 3749 C CA . ALA C 1 119 ? -26.120 17.249 11.027 1.00 13.48 120 ALA C CA 1
ATOM 3750 C C . ALA C 1 119 ? -25.794 15.948 10.307 1.00 20.95 120 ALA C C 1
ATOM 3751 O O . ALA C 1 119 ? -25.964 14.861 10.859 1.00 27.69 120 ALA C O 1
ATOM 3753 N N . GLY C 1 120 ? -25.332 16.067 9.067 1.00 14.70 121 GLY C N 1
ATOM 3754 C CA . GLY C 1 120 ? -24.972 14.910 8.272 1.00 20.68 121 GLY C CA 1
ATOM 3755 C C . GLY C 1 120 ? -23.999 14.003 9.000 1.00 25.37 121 GLY C C 1
ATOM 3756 O O . GLY C 1 120 ? -24.105 12.779 8.928 1.00 23.57 121 GLY C O 1
ATOM 3757 N N . VAL C 1 121 ? -23.049 14.607 9.708 1.00 13.26 122 VAL C N 1
ATOM 3758 C CA . VAL C 1 121 ? -22.059 13.843 10.459 1.00 10.46 122 VAL C CA 1
ATOM 3759 C C . VAL C 1 121 ? -21.866 14.381 11.872 1.00 11.58 122 VAL C C 1
ATOM 3760 O O . VAL C 1 121 ? -21.500 15.541 12.064 1.00 7.87 122 VAL C O 1
ATOM 3764 N N . TRP C 1 122 ? -22.119 13.527 12.857 1.00 13.45 123 TRP C N 1
ATOM 3765 C CA . TRP C 1 122 ? -21.865 13.862 14.251 1.00 15.74 123 TRP C CA 1
ATOM 3766 C C . TRP C 1 122 ? -21.183 12.689 14.945 1.00 2.52 123 TRP C C 1
ATOM 3767 O O . TRP C 1 122 ? -21.840 11.844 15.552 1.00 16.12 123 TRP C O 1
ATOM 3778 N N . ALA C 1 123 ? -19.858 12.645 14.845 1.00 2.52 124 ALA C N 1
ATOM 3779 C CA . ALA C 1 123 ? -19.089 11.520 15.363 1.00 35.10 124 ALA C CA 1
ATOM 3780 C C . ALA C 1 123 ? -17.760 11.953 15.979 1.00 33.22 124 ALA C C 1
ATOM 3781 O O . ALA C 1 123 ? -16.733 11.969 15.300 1.00 28.33 124 ALA C O 1
ATOM 3783 N N . PRO C 1 124 ? -17.780 12.310 17.271 1.00 26.67 125 PRO C N 1
ATOM 3784 C CA . PRO C 1 124 ? -16.572 12.662 18.016 1.00 22.53 125 PRO C CA 1
ATOM 3785 C C . PRO C 1 124 ? -16.188 11.598 19.043 1.00 20.91 125 PRO C C 1
ATOM 3786 O O . PRO C 1 124 ? -17.052 10.870 19.533 1.00 10.37 125 PRO C O 1
ATOM 3790 N N . ASN C 1 125 ? -14.899 11.512 19.359 1.00 17.25 126 ASN C N 1
ATOM 3791 C CA . ASN C 1 125 ? -14.429 10.656 20.441 1.00 17.67 126 ASN C CA 1
ATOM 3792 C C . ASN C 1 125 ? -14.141 11.509 21.671 1.00 18.79 126 ASN C C 1
ATOM 3793 O O . ASN C 1 125 ? -13.145 12.228 21.712 1.00 35.88 126 ASN C O 1
ATOM 3798 N N . GLY C 1 126 ? -15.013 11.436 22.669 1.00 16.76 127 GLY C N 1
ATOM 3799 C CA . GLY C 1 126 ? -14.843 12.227 23.874 1.00 8.43 127 GLY C CA 1
ATOM 3800 C C . GLY C 1 126 ? -15.863 13.343 24.008 1.00 20.07 127 GLY C C 1
ATOM 3801 O O . GLY C 1 126 ? -17.043 13.149 23.721 1.00 24.10 127 GLY C O 1
ATOM 3802 N N . ASN C 1 127 ? -15.406 14.517 24.437 1.00 14.11 128 ASN C N 1
ATOM 3803 C CA . ASN C 1 127 ? -16.300 15.640 24.715 1.00 6.07 128 ASN C CA 1
ATOM 3804 C C . ASN C 1 127 ? -16.448 16.625 23.558 1.00 15.91 128 ASN C C 1
ATOM 3805 O O . ASN C 1 127 ? -15.483 17.269 23.150 1.00 21.38 128 ASN C O 1
ATOM 3810 N N . GLY C 1 128 ? -17.669 16.744 23.046 1.00 19.74 129 GLY C N 1
ATOM 3811 C CA . GLY C 1 128 ? -17.976 17.690 21.988 1.00 8.02 129 GLY C CA 1
ATOM 3812 C C . GLY C 1 128 ? -19.438 18.092 22.036 1.00 15.20 129 GLY C C 1
ATOM 3813 O O . GLY C 1 128 ? -20.269 17.343 22.546 1.00 15.67 129 GLY C O 1
ATOM 3814 N N . TYR C 1 129 ? -19.758 19.272 21.511 1.00 18.63 130 TYR C N 1
ATOM 3815 C CA . TYR C 1 129 ? -21.138 19.751 21.531 1.00 5.35 130 TYR C CA 1
ATOM 3816 C C . TYR C 1 129 ? -21.702 20.038 20.141 1.00 8.44 130 TYR C C 1
ATOM 3817 O O . TYR C 1 129 ? -21.031 20.630 19.294 1.00 19.36 130 TYR C O 1
ATOM 3826 N N . LEU C 1 130 ? -22.937 19.602 19.917 1.00 13.59 131 LEU C N 1
ATOM 3827 C CA . LEU C 1 130 ? -23.714 20.026 18.760 1.00 4.92 131 LEU C CA 1
ATOM 3828 C C . LEU C 1 130 ? -24.703 21.066 19.264 1.00 4.61 131 LEU C C 1
ATOM 3829 O O . LEU C 1 130 ? -25.857 20.749 19.553 1.00 8.35 131 LEU C O 1
ATOM 3834 N N . THR C 1 131 ? -24.241 22.309 19.375 1.00 11.80 132 THR C N 1
ATOM 3835 C CA . THR C 1 131 ? -24.978 23.329 20.112 1.00 11.10 132 THR C CA 1
ATOM 3836 C C . THR C 1 131 ? -25.169 24.645 19.365 1.00 7.71 132 THR C C 1
ATOM 3837 O O . THR C 1 131 ? -24.358 25.022 18.520 1.00 7.21 132 THR C O 1
ATOM 3841 N N . LEU C 1 132 ? -26.255 25.338 19.695 1.00 8.30 133 LEU C N 1
ATOM 3842 C CA . LEU C 1 132 ? -26.455 26.715 19.267 1.00 7.19 133 LEU C CA 1
ATOM 3843 C C . LEU C 1 132 ? -25.643 27.610 20.192 1.00 6.65 133 LEU C C 1
ATOM 3844 O O . LEU C 1 132 ? -25.722 27.481 21.415 1.00 6.96 133 LEU C O 1
ATOM 3849 N N . TYR C 1 133 ? -24.863 28.516 19.614 1.00 7.48 134 TYR C N 1
ATOM 3850 C CA . TYR C 1 133 ? -23.930 29.315 20.401 1.00 9.26 134 TYR C CA 1
ATOM 3851 C C . TYR C 1 133 ? -23.911 30.775 19.954 1.00 9.31 134 TYR C C 1
ATOM 3852 O O . TYR C 1 133 ? -23.713 31.071 18.776 1.00 9.80 134 TYR C O 1
ATOM 3861 N N . GLY C 1 134 ? -24.114 31.684 20.903 1.00 2.52 135 GLY C N 1
ATOM 3862 C CA . GLY C 1 134 ? -24.156 33.103 20.597 1.00 6.06 135 GLY C CA 1
ATOM 3863 C C . GLY C 1 134 ? -23.786 33.994 21.768 1.00 7.37 135 GLY C C 1
ATOM 3864 O O . GLY C 1 134 ? -23.485 33.512 22.860 1.00 5.24 135 GLY C O 1
ATOM 3865 N N . TRP C 1 135 ? -23.814 35.303 21.533 1.00 17.57 136 TRP C N 1
ATOM 3866 C CA . TRP C 1 135 ? -23.448 36.280 22.552 1.00 6.35 136 TRP C CA 1
ATOM 3867 C C . TRP C 1 135 ? -24.382 37.486 22.552 1.00 6.30 136 TRP C C 1
ATOM 3868 O O . TRP C 1 135 ? -25.026 37.789 21.545 1.00 7.27 136 TRP C O 1
ATOM 3879 N N . THR C 1 136 ? -24.446 38.169 23.691 1.00 6.91 137 THR C N 1
ATOM 3880 C CA . THR C 1 136 ? -25.135 39.449 23.797 1.00 7.83 137 THR C CA 1
ATOM 3881 C C . THR C 1 136 ? -24.362 40.360 24.744 1.00 9.91 137 THR C C 1
ATOM 3882 O O . THR C 1 136 ? -23.630 39.886 25.610 1.00 9.29 137 THR C O 1
ATOM 3886 N N . ARG C 1 137 ? -24.525 41.666 24.574 1.00 10.29 138 ARG C N 1
ATOM 3887 C CA . ARG C 1 137 ? -23.906 42.637 25.464 1.00 10.55 138 ARG C CA 1
ATOM 3888 C C . ARG C 1 137 ? -24.981 43.491 26.119 1.00 13.98 138 ARG C C 1
ATOM 3889 O O . ARG C 1 137 ? -26.101 43.586 25.619 1.00 24.54 138 ARG C O 1
ATOM 3897 N N . SER C 1 138 ? -24.632 44.110 27.242 1.00 16.33 139 SER C N 1
ATOM 3898 C CA . SER C 1 138 ? -25.563 44.953 27.985 1.00 16.64 139 SER C CA 1
ATOM 3899 C C . SER C 1 138 ? -26.834 44.193 28.347 1.00 7.34 139 SER C C 1
ATOM 3900 O O . SER C 1 138 ? -27.915 44.517 27.857 1.00 6.25 139 SER C O 1
ATOM 3903 N N . PRO C 1 139 ? -26.709 43.174 29.213 1.00 8.11 140 PRO C N 1
ATOM 3904 C CA . PRO C 1 139 ? -25.450 42.702 29.804 1.00 10.84 140 PRO C CA 1
ATOM 3905 C C . PRO C 1 139 ? -24.728 41.694 28.911 1.00 9.92 140 PRO C C 1
ATOM 3906 O O . PRO C 1 139 ? -25.258 41.303 27.870 1.00 6.61 140 PRO C O 1
ATOM 3910 N N . LEU C 1 140 ? -23.532 41.278 29.322 1.00 19.40 141 LEU C N 1
ATOM 3911 C CA . LEU C 1 140 ? -22.744 40.307 28.565 1.00 10.17 141 LEU C CA 1
ATOM 3912 C C . LEU C 1 140 ? -23.105 38.876 28.956 1.00 8.93 141 LEU C C 1
ATOM 3913 O O . LEU C 1 140 ? -22.731 38.407 30.031 1.00 21.10 141 LEU C O 1
ATOM 3918 N N . ILE C 1 141 ? -23.828 38.181 28.083 1.00 10.31 142 ILE C N 1
ATOM 3919 C CA . ILE C 1 141 ? -24.206 36.798 28.359 1.00 11.18 142 ILE C CA 1
ATOM 3920 C C . ILE C 1 141 ? -23.820 35.858 27.221 1.00 9.91 142 ILE C C 1
ATOM 3921 O O . ILE C 1 141 ? -23.928 36.208 26.047 1.00 14.48 142 ILE C O 1
ATOM 3926 N N . GLU C 1 142 ? -23.371 34.662 27.588 1.00 8.91 143 GLU C N 1
ATOM 3927 C CA . GLU C 1 142 ? -23.010 33.629 26.627 1.00 8.25 143 GLU C CA 1
ATOM 3928 C C . GLU C 1 142 ? -24.038 32.508 26.712 1.00 8.27 143 GLU C C 1
ATOM 3929 O O . GLU C 1 142 ? -24.134 31.829 27.733 1.00 17.73 143 GLU C O 1
ATOM 3935 N N . TYR C 1 143 ? -24.813 32.319 25.647 1.00 6.46 144 TYR C N 1
ATOM 3936 C CA . TYR C 1 143 ? -25.914 31.358 25.680 1.00 12.00 144 TYR C CA 1
ATOM 3937 C C . TYR C 1 143 ? -25.664 30.078 24.881 1.00 13.71 144 TYR C C 1
ATOM 3938 O O . TYR C 1 143 ? -24.801 30.032 24.005 1.00 11.19 144 TYR C O 1
ATOM 3947 N N . TYR C 1 144 ? -26.438 29.044 25.199 1.00 9.75 145 TYR C N 1
ATOM 3948 C CA . TYR C 1 144 ? -26.272 27.725 24.601 1.00 7.42 145 TYR C CA 1
ATOM 3949 C C . TYR C 1 144 ? -27.609 27.032 24.361 1.00 8.13 145 TYR C C 1
ATOM 3950 O O . TYR C 1 144 ? -28.550 27.183 25.140 1.00 10.80 145 TYR C O 1
ATOM 3959 N N . VAL C 1 145 ? -27.681 26.270 23.276 1.00 11.52 146 VAL C N 1
ATOM 3960 C CA . VAL C 1 145 ? -28.785 25.345 23.049 1.00 15.73 146 VAL C CA 1
ATOM 3961 C C . VAL C 1 145 ? -28.206 24.020 22.564 1.00 7.09 146 VAL C C 1
ATOM 3962 O O . VAL C 1 145 ? -28.010 23.815 21.366 1.00 19.22 146 VAL C O 1
ATOM 3966 N N . VAL C 1 146 ? -27.920 23.130 23.510 1.00 6.33 147 VAL C N 1
ATOM 3967 C CA . VAL C 1 146 ? -27.251 21.867 23.216 1.00 10.39 147 VAL C CA 1
ATOM 3968 C C . VAL C 1 146 ? -28.225 20.768 22.804 1.00 11.08 147 VAL C C 1
ATOM 3969 O O . VAL C 1 146 ? -29.052 20.324 23.602 1.00 13.59 147 VAL C O 1
ATOM 3973 N N . ASP C 1 147 ? -28.115 20.327 21.555 1.00 6.68 148 ASP C N 1
ATOM 3974 C CA . ASP C 1 147 ? -28.967 19.261 21.040 1.00 8.28 148 ASP C CA 1
ATOM 3975 C C . ASP C 1 147 ? -28.316 17.890 21.188 1.00 7.36 148 ASP C C 1
ATOM 3976 O O . ASP C 1 147 ? -28.995 16.901 21.460 1.00 10.62 148 ASP C O 1
ATOM 3981 N N . SER C 1 148 ? -27.000 17.835 21.006 1.00 9.55 149 SER C N 1
ATOM 3982 C CA . SER C 1 148 ? -26.268 16.582 21.134 1.00 10.19 149 SER C CA 1
ATOM 3983 C C . SER C 1 148 ? -24.854 16.817 21.651 1.00 9.11 149 SER C C 1
ATOM 3984 O O . SER C 1 148 ? -24.354 17.943 21.639 1.00 5.59 149 SER C O 1
ATOM 3987 N N . TRP C 1 149 ? -24.214 15.747 22.108 1.00 14.55 150 TRP C N 1
ATOM 3988 C CA . TRP C 1 149 ? -22.862 15.838 22.645 1.00 21.36 150 TRP C CA 1
ATOM 3989 C C . TRP C 1 149 ? -22.086 14.538 22.463 1.00 19.76 150 TRP C C 1
ATOM 3990 O O . TRP C 1 149 ? -22.489 13.659 21.702 1.00 11.50 150 TRP C O 1
ATOM 4001 N N . GLY C 1 150 ? -20.965 14.427 23.167 1.00 14.75 151 GLY C N 1
ATOM 4002 C CA . GLY C 1 150 ? -20.130 13.243 23.097 1.00 8.35 151 GLY C CA 1
ATOM 4003 C C . GLY C 1 150 ? -20.265 12.364 24.326 1.00 7.32 151 GLY C C 1
ATOM 4004 O O . GLY C 1 150 ? -21.335 11.821 24.596 1.00 5.18 151 GLY C O 1
ATOM 4005 N N . THR C 1 151 ? -19.176 12.227 25.076 1.00 13.34 152 THR C N 1
ATOM 4006 C CA . THR C 1 151 ? -19.161 11.368 26.254 1.00 12.05 152 THR C CA 1
ATOM 4007 C C . THR C 1 151 ? -19.661 12.083 27.507 1.00 12.93 152 THR C C 1
ATOM 4008 O O . THR C 1 151 ? -19.924 11.447 28.527 1.00 24.10 152 THR C O 1
ATOM 4012 N N . TYR C 1 152 ? -19.792 13.404 27.432 1.00 9.53 153 TYR C N 1
ATOM 4013 C CA . TYR C 1 152 ? -20.229 14.175 28.593 1.00 9.58 153 TYR C CA 1
ATOM 4014 C C . TYR C 1 152 ? -21.326 15.188 28.275 1.00 22.71 153 TYR C C 1
ATOM 4015 O O . TYR C 1 152 ? -21.148 16.074 27.439 1.00 25.65 153 TYR C O 1
ATOM 4024 N N . ARG C 1 153 ? -22.453 15.052 28.966 1.00 23.08 154 ARG C N 1
ATOM 4025 C CA . ARG C 1 153 ? -23.559 15.993 28.846 1.00 8.04 154 ARG C CA 1
ATOM 4026 C C . ARG C 1 153 ? -23.322 17.194 29.753 1.00 12.35 154 ARG C C 1
ATOM 4027 O O . ARG C 1 153 ? -23.148 17.036 30.960 1.00 20.33 154 ARG C O 1
ATOM 4035 N N . PRO C 1 154 ? -23.312 18.402 29.173 1.00 16.58 155 PRO C N 1
ATOM 4036 C CA . PRO C 1 154 ? -23.092 19.638 29.931 1.00 12.65 155 PRO C CA 1
ATOM 4037 C C . PRO C 1 154 ? -24.160 19.844 30.999 1.00 14.63 155 PRO C C 1
ATOM 4038 O O . PRO C 1 154 ? -25.309 19.441 30.810 1.00 19.42 155 PRO C O 1
ATOM 4042 N N . THR C 1 155 ? -23.777 20.466 32.110 1.00 21.02 156 THR C N 1
ATOM 4043 C CA . THR C 1 155 ? -24.715 20.753 33.189 1.00 19.69 156 THR C CA 1
ATOM 4044 C C . THR C 1 155 ? -24.354 22.038 33.928 1.00 14.33 156 THR C C 1
ATOM 4045 O O . THR C 1 155 ? -23.315 22.647 33.672 1.00 6.08 156 THR C O 1
ATOM 4049 N N . GLY C 1 156 ? -25.224 22.441 34.847 1.00 8.71 157 GLY C N 1
ATOM 4050 C CA . GLY C 1 156 ? -25.011 23.636 35.641 1.00 10.14 157 GLY C CA 1
ATOM 4051 C C . GLY C 1 156 ? -26.070 23.749 36.718 1.00 14.81 157 GLY C C 1
ATOM 4052 O O . GLY C 1 156 ? -26.606 22.739 37.174 1.00 10.45 157 GLY C O 1
ATOM 4053 N N . THR C 1 157 ? -26.375 24.976 37.126 1.00 7.94 158 THR C N 1
ATOM 4054 C CA . THR C 1 157 ? -27.405 25.206 38.131 1.00 4.67 158 THR C CA 1
ATOM 4055 C C . THR C 1 157 ? -28.793 25.117 37.506 1.00 5.36 158 THR C C 1
ATOM 4056 O O . THR C 1 157 ? -29.192 25.984 36.730 1.00 6.74 158 THR C O 1
ATOM 4060 N N . TYR C 1 158 ? -29.519 24.059 37.849 1.00 5.97 159 TYR C N 1
ATOM 4061 C CA . TYR C 1 158 ? -30.848 23.817 37.298 1.00 4.42 159 TYR C CA 1
ATOM 4062 C C . TYR C 1 158 ? -31.815 24.958 37.607 1.00 5.25 159 TYR C C 1
ATOM 4063 O O . TYR C 1 158 ? -31.916 25.408 38.748 1.00 5.86 159 TYR C O 1
ATOM 4072 N N . LYS C 1 159 ? -32.523 25.420 36.581 1.00 5.13 160 LYS C N 1
ATOM 4073 C CA . LYS C 1 159 ? -33.466 26.524 36.729 1.00 4.65 160 LYS C CA 1
ATOM 4074 C C . LYS C 1 159 ? -34.873 26.129 36.290 1.00 9.36 160 LYS C C 1
ATOM 4075 O O . LYS C 1 159 ? -35.833 26.869 36.509 1.00 9.68 160 LYS C O 1
ATOM 4081 N N . GLY C 1 160 ? -34.989 24.962 35.667 1.00 7.72 161 GLY C N 1
ATOM 4082 C CA . GLY C 1 160 ? -36.272 24.481 35.192 1.00 12.24 161 GLY C CA 1
ATOM 4083 C C . GLY C 1 160 ? -36.140 23.760 33.867 1.00 16.02 161 GLY C C 1
ATOM 4084 O O . GLY C 1 160 ? -35.033 23.477 33.414 1.00 9.74 161 GLY C O 1
ATOM 4085 N N . THR C 1 161 ? -37.274 23.461 33.244 1.00 14.89 162 THR C N 1
ATOM 4086 C CA . THR C 1 161 ? -37.275 22.781 31.955 1.00 10.14 162 THR C CA 1
ATOM 4087 C C . THR C 1 161 ? -38.089 23.547 30.917 1.00 11.38 162 THR C C 1
ATOM 4088 O O . THR C 1 161 ? -38.844 24.460 31.252 1.00 8.41 162 THR C O 1
ATOM 4092 N N . VAL C 1 162 ? -37.924 23.171 29.654 1.00 14.32 163 VAL C N 1
ATOM 4093 C CA . VAL C 1 162 ? -38.669 23.788 28.565 1.00 15.91 163 VAL C CA 1
ATOM 4094 C C . VAL C 1 162 ? -38.776 22.843 27.375 1.00 10.89 163 VAL C C 1
ATOM 4095 O O . VAL C 1 162 ? -37.773 22.306 26.905 1.00 15.14 163 VAL C O 1
ATOM 4099 N N . LYS C 1 163 ? -39.998 22.644 26.895 1.00 19.06 164 LYS C N 1
ATOM 4100 C CA . LYS C 1 163 ? -40.242 21.768 25.756 1.00 9.62 164 LYS C CA 1
ATOM 4101 C C . LYS C 1 163 ? -40.304 22.572 24.463 1.00 13.89 164 LYS C C 1
ATOM 4102 O O . LYS C 1 163 ? -41.008 23.578 24.379 1.00 8.64 164 LYS C O 1
ATOM 4108 N N . SER C 1 164 ? -39.564 22.123 23.456 1.00 10.97 165 SER C N 1
ATOM 4109 C CA . SER C 1 164 ? -39.524 22.817 22.177 1.00 9.16 165 SER C CA 1
ATOM 4110 C C . SER C 1 164 ? -38.973 21.923 21.073 1.00 7.34 165 SER C C 1
ATOM 4111 O O . SER C 1 164 ? -37.968 21.238 21.261 1.00 9.04 165 SER C O 1
ATOM 4114 N N . ASP C 1 165 ? -39.641 21.932 19.924 1.00 5.72 166 ASP C N 1
ATOM 4115 C CA . ASP C 1 165 ? -39.182 21.185 18.756 1.00 4.71 166 ASP C CA 1
ATOM 4116 C C . ASP C 1 165 ? -39.070 19.690 19.043 1.00 4.70 166 ASP C C 1
ATOM 4117 O O . ASP C 1 165 ? -38.077 19.053 18.688 1.00 9.25 166 ASP C O 1
ATOM 4122 N N . GLY C 1 166 ? -40.092 19.139 19.690 1.00 6.10 167 GLY C N 1
ATOM 4123 C CA . GLY C 1 166 ? -40.154 17.715 19.966 1.00 10.87 167 GLY C CA 1
ATOM 4124 C C . GLY C 1 166 ? -39.114 17.227 20.955 1.00 6.60 167 GLY C C 1
ATOM 4125 O O . GLY C 1 166 ? -38.816 16.034 21.010 1.00 6.87 167 GLY C O 1
ATOM 4126 N N . GLY C 1 167 ? -38.563 18.147 21.740 1.00 6.19 168 GLY C N 1
ATOM 4127 C CA . GLY C 1 167 ? -37.556 17.795 22.724 1.00 6.46 168 GLY C CA 1
ATOM 4128 C C . GLY C 1 167 ? -37.640 18.622 23.992 1.00 9.01 168 GLY C C 1
ATOM 4129 O O . GLY C 1 167 ? -38.017 19.794 23.956 1.00 13.55 168 GLY C O 1
ATOM 4130 N N . THR C 1 168 ? -37.285 18.006 25.116 1.00 7.04 169 THR C N 1
ATOM 4131 C CA . THR C 1 168 ? -37.295 18.687 26.406 1.00 6.96 169 THR C CA 1
ATOM 4132 C C . THR C 1 168 ? -35.879 19.057 26.833 1.00 9.51 169 THR C C 1
ATOM 4133 O O . THR C 1 168 ? -35.013 18.191 26.966 1.00 2.52 169 THR C O 1
ATOM 4137 N N . TYR C 1 169 ? -35.650 20.348 27.050 1.00 9.12 170 TYR C N 1
ATOM 4138 C CA . TYR C 1 169 ? -34.331 20.840 27.428 1.00 10.04 170 TYR C CA 1
ATOM 4139 C C . TYR C 1 169 ? -34.300 21.288 28.883 1.00 9.32 170 TYR C C 1
ATOM 4140 O O . TYR C 1 169 ? -35.235 21.928 29.363 1.00 7.79 170 TYR C O 1
ATOM 4149 N N . ASP C 1 170 ? -33.221 20.950 29.581 1.00 9.71 171 ASP C N 1
ATOM 4150 C CA . ASP C 1 170 ? -33.008 21.442 30.935 1.00 7.60 171 ASP C CA 1
ATOM 4151 C C . ASP C 1 170 ? -32.419 22.845 30.881 1.00 10.75 171 ASP C C 1
ATOM 4152 O O . ASP C 1 170 ? -31.528 23.120 30.079 1.00 14.47 171 ASP C O 1
ATOM 4157 N N . ILE C 1 171 ? -32.921 23.732 31.732 1.00 7.61 172 ILE C N 1
ATOM 4158 C CA . ILE C 1 171 ? -32.418 25.097 31.787 1.00 7.47 172 ILE C CA 1
ATOM 4159 C C . ILE C 1 171 ? -31.347 25.231 32.861 1.00 10.00 172 ILE C C 1
ATOM 4160 O O . ILE C 1 171 ? -31.617 25.041 34.045 1.00 18.57 172 ILE C O 1
ATOM 4165 N N . TYR C 1 172 ? -30.131 25.558 32.438 1.00 6.83 173 TYR C N 1
ATOM 4166 C CA . TYR C 1 172 ? -29.013 25.698 33.362 1.00 5.27 173 TYR C CA 1
ATOM 4167 C C . TYR C 1 172 ? -28.393 27.089 33.307 1.00 5.65 173 TYR C C 1
ATOM 4168 O O . TYR C 1 172 ? -28.580 27.829 32.341 1.00 8.32 173 TYR C O 1
ATOM 4177 N N . THR C 1 173 ? -27.655 27.431 34.358 1.00 8.58 174 THR C N 1
ATOM 4178 C CA . THR C 1 173 ? -26.878 28.663 34.402 1.00 16.43 174 THR C CA 1
ATOM 4179 C C . THR C 1 173 ? -25.533 28.407 35.067 1.00 10.42 174 THR C C 1
ATOM 4180 O O . THR C 1 173 ? -25.457 27.744 36.102 1.00 9.13 174 THR C O 1
ATOM 4184 N N . THR C 1 174 ? -24.475 28.932 34.461 1.00 12.88 175 THR C N 1
ATOM 4185 C CA . THR C 1 174 ? -23.127 28.790 34.997 1.00 11.96 175 THR C CA 1
ATOM 4186 C C . THR C 1 174 ? -22.360 30.101 34.862 1.00 14.07 175 THR C C 1
ATOM 4187 O O . THR C 1 174 ? -22.647 30.908 33.979 1.00 26.04 175 THR C O 1
ATOM 4191 N N . THR C 1 175 ? -21.388 30.308 35.744 1.00 26.13 176 THR C N 1
ATOM 4192 C CA . THR C 1 175 ? -20.569 31.517 35.721 1.00 27.81 176 THR C CA 1
ATOM 4193 C C . THR C 1 175 ? -19.162 31.196 35.223 1.00 36.35 176 THR C C 1
ATOM 4194 O O . THR C 1 175 ? -18.682 30.075 35.396 1.00 18.34 176 THR C O 1
ATOM 4198 N N . ARG C 1 176 ? -18.504 32.175 34.608 1.00 48.93 177 ARG C N 1
ATOM 4199 C CA . ARG C 1 176 ? -17.197 31.933 34.007 1.00 43.12 177 ARG C CA 1
ATOM 4200 C C . ARG C 1 176 ? -16.130 32.976 34.331 1.00 41.52 177 ARG C C 1
ATOM 4201 O O . ARG C 1 176 ? -16.355 34.179 34.199 1.00 46.49 177 ARG C O 1
ATOM 4209 N N . TYR C 1 177 ? -14.977 32.484 34.777 1.00 59.00 178 TYR C N 1
ATOM 4210 C CA . TYR C 1 177 ? -13.721 33.239 34.777 1.00 69.38 178 TYR C CA 1
ATOM 4211 C C . TYR C 1 177 ? -13.382 34.147 35.959 1.00 72.08 178 TYR C C 1
ATOM 4212 O O . TYR C 1 177 ? -14.155 34.279 36.910 1.00 61.15 178 TYR C O 1
ATOM 4221 N N . ASN C 1 178 ? -12.213 34.775 35.890 1.00 74.43 179 ASN C N 1
ATOM 4222 C CA . ASN C 1 178 ? -11.762 35.673 36.946 1.00 81.06 179 ASN C CA 1
ATOM 4223 C C . ASN C 1 178 ? -11.501 37.084 36.429 1.00 63.95 179 ASN C C 1
ATOM 4224 O O . ASN C 1 178 ? -12.061 37.497 35.414 1.00 45.73 179 ASN C O 1
ATOM 4229 N N . ALA C 1 179 ? -10.648 37.820 37.135 1.00 49.81 180 ALA C N 1
ATOM 4230 C CA . ALA C 1 179 ? -10.312 39.185 36.749 1.00 63.96 180 ALA C CA 1
ATOM 4231 C C . ALA C 1 179 ? -8.803 39.402 36.749 1.00 60.81 180 ALA C C 1
ATOM 4232 O O . ALA C 1 179 ? -8.030 38.460 36.574 1.00 39.80 180 ALA C O 1
ATOM 4234 N N . PRO C 1 180 ? -8.389 40.649 36.948 1.00 80.44 181 PRO C N 1
ATOM 4235 C CA . PRO C 1 180 ? -9.335 41.751 37.153 1.00 91.42 181 PRO C CA 1
ATOM 4236 C C . PRO C 1 180 ? -9.179 42.836 36.094 1.00 91.96 181 PRO C C 1
ATOM 4237 O O . PRO C 1 180 ? -9.734 42.716 35.002 1.00 80.12 181 PRO C O 1
ATOM 4241 N N . SER C 1 181 ? -8.428 43.884 36.419 1.00 76.06 182 SER C N 1
ATOM 4242 C CA . SER C 1 181 ? -8.205 44.985 35.489 1.00 89.25 182 SER C CA 1
ATOM 4243 C C . SER C 1 181 ? -7.384 44.533 34.286 1.00 91.23 182 SER C C 1
ATOM 4244 O O . SER C 1 181 ? -6.402 43.805 34.430 1.00 70.19 182 SER C O 1
ATOM 4247 N N . ILE C 1 182 ? -7.793 44.970 33.099 1.00 97.48 183 ILE C N 1
ATOM 4248 C CA . ILE C 1 182 ? -7.097 44.611 31.869 1.00 92.16 183 ILE C CA 1
ATOM 4249 C C . ILE C 1 182 ? -8.007 43.828 30.929 1.00 91.12 183 ILE C C 1
ATOM 4250 O O . ILE C 1 182 ? -8.749 44.411 30.139 1.00 61.90 183 ILE C O 1
#

Secondary structure (DSSP, 8-state):
-EEEEEEEEESSPPP-SSEEEEEHHHHHHHHHTTT----SEEEEEEEEEEEEEEEEEEEEEB--SS--EEEEEE-SSSEEEEEE-STTEEEEEEES--SEEEEEEESS--TT-EEEEE-SEEEEEEEEEEEEEEEEETTTEEEEEEEEESS-----EEEEEEEETTEEEEEEEEEEES----/--EEEEEEEESSPPPPSSEEEEEHHHHHHHHHTTT-PPPSEEEEEEEEEEEEEEEEEEEEEEESS---EEEEEE-S-SEEEEEE-STTEEEEEEES--EEEEEEEESS--TT-EEEEEEEEEEEEEEEEEEEEEEEETTTEEEEEEEE-SSS----EEEEEEEETTEEEEEEEEEESS----/--EEEEEEEESS----SSEEEEEHHHHHHHHHTTT-PPPSEEEEEEEEEEEES-EEEEEEEE-SS---EEEEEE-SSSEE--B--STTEEEEEEES--EEEEEEEESS--TT-EEEEEEEEEEEESSEEEEEEEEEETTTEEEEEEEEESS-----EEEEEEEETTEEEEEEEEEE------